Protein 3HHT (pdb70)

CATH classification: 3.90.330.10

InterPro domains:
  IPR004232 Nitrile hydratase alpha/Thiocyanate hydrolase gamma [PF02979] (25-206)
  IPR018141 Nitrile hydratase, alpha subunit [TIGR01323] (26-207)
  IPR023900 Nitrile hydratase alpha subunit /Thiocyanate hydrolase gamma subunit [PIRSF001426] (11-212)
  IPR036648 Nitrile hydratase alpha /Thiocyanate hydrolase gamma superfamily [G3DSA:3.90.330.10] (1-216)
  IPR036648 Nitrile hydratase alpha /Thiocyanate hydrolase gamma superfamily [SSF56209] (13-207)

Solvent-accessible surface area: 18574 Å² total

Sequence (427 aa):
IDPRFPHHHPRPQSFWEARAKALESLLIEKGHLSSDAIERVIKHYEHELGPMMNGAKVVAKAWTDPAFKQRLLEDSETVLRELGYYGLQGEHIRVVENTDTVHNVVVCTLSYPWPLLGLPPSWYKEPAYRARVVKEPRQVLKEFGLDLPDSVEIRVWDSSSEIRFMVLPQRPEGTEGMTEEELAKLVTRDSMIGVAKIEPPMNGIHDVGGMDGFGKVMYVKEEEDIYFTHDWERLALGLVAGCMAQGLGMKAFDEFRIGIELMRPVDYLTSSYYGHWIATVAYNLVDTGVLDEKELDERTEVFSKKPDTKIPRREDPALVKLVEKALNDGLSPLREISASPRFKVGERIKTKNIHPTGHTRFPRYARDKYGVIDEVYGAHVFPDDAAHRKGENPQYLYRVRFEAEELWGYKQQKDSVYIDLWESYMEEPV

Radius of gyration: 21.78 Å; Cα contacts (8 Å, |Δi|>4): 840; chains: 2; bounding box: 57×55×61 Å

Nearest PDB structures (foldseek):
  7qou-assembly1_A-2  TM=1.003E+00  e=3.593E-39  Aeribacillus pallidus
  7qom-assembly1_A  TM=1.003E+00  e=4.348E-39  Aeribacillus pallidus
  7qop-assembly1_A-2  TM=1.003E+00  e=2.000E-38  Aeribacillus pallidus
  2dpp-assembly1_A  TM=1.003E+00  e=3.282E-37  Bacillus sp. RAPc8
  1v29-assembly1_A-2  TM=9.979E-01  e=5.386E-36  Bacillus smithii

Organism: NCBI:txid218609

B-factor: mean 15.74, std 7.89, range [7.06, 55.91]

Structure (mmCIF, N/CA/C/O backbone):
data_3HHT
#
_entry.id   3HHT
#
_cell.length_a   105.832
_cell.length_b   105.832
_cell.length_c   83.723
_cell.angle_alpha   90.00
_cell.angle_beta   90.00
_cell.angle_gamma   90.00
#
_symmetry.space_group_name_H-M   'P 41 21 2'
#
loop_
_entity.id
_entity.type
_entity.pdbx_description
1 polymer 'Nitrile hydratase alpha subunit'
2 polymer 'Nitrile hydratase beta subunit'
3 non-polymer 'COBALT (III) ION'
4 non-polymer 'CHLORIDE ION'
5 water water
#
loop_
_atom_site.group_PDB
_atom_site.id
_atom_site.type_symbol
_atom_site.label_atom_id
_atom_site.label_alt_id
_atom_site.label_comp_id
_atom_site.label_asym_id
_atom_site.label_entity_id
_atom_site.label_seq_id
_atom_site.pdbx_PDB_ins_code
_atom_site.Cartn_x
_atom_site.Cartn_y
_atom_site.Cartn_z
_atom_site.occupancy
_atom_site.B_iso_or_equiv
_atom_site.auth_seq_id
_atom_site.auth_comp_id
_atom_site.auth_asym_id
_atom_site.auth_atom_id
_atom_site.pdbx_PDB_model_num
ATOM 1 N N . ILE A 1 10 ? 135.111 72.429 92.669 1.00 18.54 10 ILE A N 1
ATOM 2 C CA . ILE A 1 10 ? 134.106 73.519 92.718 1.00 17.33 10 ILE A CA 1
ATOM 3 C C . ILE A 1 10 ? 133.259 73.385 91.426 1.00 15.29 10 ILE A C 1
ATOM 4 O O . ILE A 1 10 ? 133.731 73.520 90.291 1.00 18.66 10 ILE A O 1
ATOM 9 N N . ASP A 1 11 ? 131.979 73.161 91.619 1.00 13.59 11 ASP A N 1
ATOM 10 C CA . ASP A 1 11 ? 130.996 73.205 90.546 1.00 12.39 11 ASP A CA 1
ATOM 11 C C . ASP A 1 11 ? 130.841 74.671 90.180 1.00 10.60 11 ASP A C 1
ATOM 12 O O . ASP A 1 11 ? 130.552 75.504 91.059 1.00 11.76 11 ASP A O 1
ATOM 17 N N . PRO A 1 12 ? 131.021 75.042 88.904 1.00 11.47 12 PRO A N 1
ATOM 18 C CA . PRO A 1 12 ? 130.954 76.451 88.553 1.00 11.84 12 PRO A CA 1
ATOM 19 C C . PRO A 1 12 ? 129.597 77.094 88.673 1.00 10.17 12 PRO A C 1
ATOM 20 O O . PRO A 1 12 ? 129.499 78.317 88.546 1.00 11.06 12 PRO A O 1
ATOM 24 N N . ARG A 1 13 ? 128.552 76.310 88.969 1.00 9.41 13 ARG A N 1
ATOM 25 C CA . ARG A 1 13 ? 127.271 76.882 89.331 1.00 9.45 13 ARG A CA 1
ATOM 26 C C . ARG A 1 13 ? 127.293 77.455 90.748 1.00 9.18 13 ARG A C 1
ATOM 27 O O . ARG A 1 13 ? 126.486 78.314 91.071 1.00 9.76 13 ARG A O 1
ATOM 35 N N . PHE A 1 14 ? 128.235 76.992 91.600 1.00 8.83 14 PHE A N 1
ATOM 36 C CA . PHE A 1 14 ? 128.215 77.251 93.020 1.00 8.90 14 PHE A CA 1
ATOM 37 C C . PHE A 1 14 ? 129.499 77.783 93.626 1.00 9.09 14 PHE A C 1
ATOM 38 O O . PHE A 1 14 ? 129.853 77.420 94.719 1.00 10.26 14 PHE A O 1
ATOM 46 N N . PRO A 1 15 ? 130.242 78.661 92.918 1.00 10.34 15 PRO A N 1
ATOM 47 C CA . PRO A 1 15 ? 131.500 79.119 93.493 1.00 11.59 15 PRO A CA 1
ATOM 48 C C . PRO A 1 15 ? 131.287 79.898 94.783 1.00 10.20 15 PRO A C 1
ATOM 49 O O . PRO A 1 15 ? 132.175 79.941 95.651 1.00 10.82 15 PRO A O 1
ATOM 53 N N . HIS A 1 16 ? 130.098 80.503 94.938 1.00 9.54 16 HIS A N 1
ATOM 54 C CA . HIS A 1 16 ? 129.767 81.319 96.093 1.00 10.26 16 HIS A CA 1
ATOM 55 C C . HIS A 1 16 ? 129.511 80.505 97.346 1.00 10.85 16 HIS A C 1
ATOM 56 O O . HIS A 1 16 ? 129.337 81.102 98.400 1.00 12.45 16 HIS A O 1
ATOM 63 N N . HIS A 1 17 ? 129.485 79.185 97.250 1.00 9.52 17 HIS A N 1
ATOM 64 C CA . HIS A 1 17 ? 129.386 78.346 98.441 1.00 10.69 17 HIS A CA 1
ATOM 65 C C . HIS A 1 17 ? 130.733 78.157 99.137 1.00 11.53 17 HIS A C 1
ATOM 66 O O . HIS A 1 17 ? 130.772 77.577 100.199 1.00 15.68 17 HIS A O 1
ATOM 73 N N . HIS A 1 18 ? 131.825 78.524 98.461 1.00 10.41 18 HIS A N 1
ATOM 74 C CA . HIS A 1 18 ? 133.181 78.151 98.846 1.00 10.94 18 HIS A CA 1
ATOM 75 C C . HIS A 1 18 ? 133.936 79.396 99.307 1.00 10.67 18 HIS A C 1
ATOM 76 O O . HIS A 1 18 ? 134.408 80.168 98.467 1.00 12.04 18 HIS A O 1
ATOM 83 N N . PRO A 1 19 ? 134.068 79.610 100.619 1.00 11.13 19 PRO A N 1
ATOM 84 C CA . PRO A 1 19 ? 134.817 80.778 101.093 1.00 11.20 19 PRO A CA 1
ATOM 85 C C . PRO A 1 19 ? 136.285 80.630 100.841 1.00 11.12 19 PRO A C 1
ATOM 86 O O . PRO A 1 19 ? 136.808 79.521 100.792 1.00 12.55 19 PRO A O 1
ATOM 90 N N . ARG A 1 20 ? 136.977 81.759 100.762 1.00 11.61 20 ARG A N 1
ATOM 91 C CA . ARG A 1 20 ? 138.414 81.701 100.831 1.00 13.01 20 ARG A CA 1
ATOM 92 C C . ARG A 1 20 ? 138.820 81.157 102.204 1.00 13.18 20 ARG A C 1
ATOM 93 O O . ARG A 1 20 ? 138.267 81.574 103.220 1.00 14.12 20 ARG A O 1
ATOM 101 N N . PRO A 1 21 ? 139.829 80.294 102.249 1.00 14.60 21 PRO A N 1
ATOM 102 C CA . PRO A 1 21 ? 140.327 79.914 103.530 1.00 16.13 21 PRO A CA 1
ATOM 103 C C . PRO A 1 21 ? 141.095 81.073 104.195 1.00 15.86 21 PRO A C 1
ATOM 104 O O . PRO A 1 21 ? 141.599 81.951 103.534 1.00 14.21 21 PRO A O 1
ATOM 108 N N . GLN A 1 22 ? 141.184 81.079 105.529 1.00 17.47 22 GLN A N 1
ATOM 109 C CA . GLN A 1 22 ? 141.909 82.173 106.192 1.00 17.42 22 GLN A CA 1
ATOM 110 C C . GLN A 1 22 ? 143.409 82.187 105.804 1.00 17.16 22 GLN A C 1
ATOM 111 O O . GLN A 1 22 ? 144.036 83.227 105.729 1.00 17.98 22 GLN A O 1
ATOM 117 N N . SER A 1 23 ? 143.923 81.025 105.434 1.00 16.54 23 SER A N 1
ATOM 118 C CA . SER A 1 23 ? 145.264 80.957 104.816 1.00 17.07 23 SER A CA 1
ATOM 119 C C . SER A 1 23 ? 145.457 81.792 103.555 1.00 15.70 23 SER A C 1
ATOM 120 O O . SER A 1 23 ? 146.567 82.257 103.272 1.00 15.80 23 SER A O 1
ATOM 123 N N . PHE A 1 24 ? 144.397 81.943 102.772 1.00 14.41 24 PHE A N 1
ATOM 124 C CA . PHE A 1 24 ? 144.442 82.844 101.620 1.00 12.57 24 PHE A CA 1
ATOM 125 C C . PHE A 1 24 ? 144.664 84.287 102.068 1.00 11.97 24 PHE A C 1
ATOM 126 O O . PHE A 1 24 ? 145.464 85.000 101.488 1.00 12.30 24 PHE A O 1
ATOM 134 N N . TRP A 1 25 ? 143.913 84.751 103.059 1.00 12.42 25 TRP A N 1
ATOM 135 C CA . TRP A 1 25 ? 144.058 86.117 103.532 1.00 12.02 25 TRP A CA 1
ATOM 136 C C . TRP A 1 25 ? 145.489 86.368 104.074 1.00 12.05 25 TRP A C 1
ATOM 137 O O . TRP A 1 25 ? 146.051 87.426 103.863 1.00 11.97 25 TRP A O 1
ATOM 148 N N . GLU A 1 26 ? 146.008 85.403 104.814 1.00 12.52 26 GLU A N 1
ATOM 149 C CA . GLU A 1 26 ? 147.385 85.464 105.300 1.00 12.51 26 GLU A CA 1
ATOM 150 C C . GLU A 1 26 ? 148.387 85.569 104.156 1.00 12.38 26 GLU A C 1
ATOM 151 O O . GLU A 1 26 ? 149.266 86.457 104.146 1.00 12.88 26 GLU A O 1
ATOM 157 N N . ALA A 1 27 ? 148.249 84.705 103.154 1.00 12.70 27 ALA A N 1
ATOM 158 C CA . ALA A 1 27 ? 149.125 84.756 101.973 1.00 12.94 27 ALA A CA 1
ATOM 159 C C . ALA A 1 27 ? 149.011 86.074 101.210 1.00 12.79 27 ALA A C 1
ATOM 160 O O . ALA A 1 27 ? 149.993 86.607 100.723 1.00 13.59 27 ALA A O 1
ATOM 162 N N . ARG A 1 28 ? 147.767 86.540 101.068 1.00 11.95 28 ARG A N 1
ATOM 163 C CA . ARG A 1 28 ? 147.513 87.776 100.350 1.00 12.02 28 ARG A CA 1
ATOM 164 C C . ARG A 1 28 ? 148.163 88.960 101.087 1.00 11.18 28 ARG A C 1
ATOM 165 O O . ARG A 1 28 ? 148.699 89.868 100.454 1.00 11.83 28 ARG A O 1
ATOM 173 N N . ALA A 1 29 ? 148.084 88.956 102.411 1.00 10.81 29 ALA A N 1
ATOM 174 C CA . ALA A 1 29 ? 148.714 89.999 103.222 1.00 11.06 29 ALA A CA 1
ATOM 175 C C . ALA A 1 29 ? 150.226 90.041 102.970 1.00 11.10 29 ALA A C 1
ATOM 176 O O . ALA A 1 29 ? 150.809 91.107 102.746 1.00 10.86 29 ALA A O 1
ATOM 178 N N . LYS A 1 30 ? 150.853 88.858 102.969 1.00 11.65 30 LYS A N 1
ATOM 179 C CA . LYS A 1 30 ? 152.284 88.784 102.727 1.00 11.72 30 LYS A CA 1
ATOM 180 C C . LYS A 1 30 ? 152.647 89.213 101.303 1.00 12.07 30 LYS A C 1
ATOM 181 O O . LYS A 1 30 ? 153.697 89.855 101.081 1.00 12.53 30 LYS A O 1
ATOM 187 N N . ALA A 1 31 ? 151.796 88.866 100.335 1.00 11.87 31 ALA A N 1
ATOM 188 C CA . ALA A 1 31 ? 152.015 89.267 98.977 1.00 11.67 31 ALA A CA 1
ATOM 189 C C . ALA A 1 31 ? 151.947 90.787 98.813 1.00 11.61 31 ALA A C 1
ATOM 190 O O . ALA A 1 31 ? 152.779 91.392 98.139 1.00 12.10 31 ALA A O 1
ATOM 192 N N . LEU A 1 32 ? 150.931 91.397 99.412 1.00 11.05 32 LEU A N 1
ATOM 193 C CA . LEU A 1 32 ? 150.806 92.848 99.413 1.00 11.26 32 LEU A CA 1
ATOM 194 C C . LEU A 1 32 ? 152.029 93.488 100.041 1.00 10.52 32 LEU A C 1
ATOM 195 O O . LEU A 1 32 ? 152.608 94.432 99.486 1.00 11.79 32 LEU A O 1
ATOM 200 N N . GLU A 1 33 ? 152.430 93.024 101.200 1.00 11.02 33 GLU A N 1
ATOM 201 C CA . GLU A 1 33 ? 153.619 93.542 101.892 1.00 11.04 33 GLU A CA 1
ATOM 202 C C . GLU A 1 33 ? 154.853 93.480 101.005 1.00 11.99 33 GLU A C 1
ATOM 203 O O . GLU A 1 33 ? 155.583 94.452 100.818 1.00 13.22 33 GLU A O 1
ATOM 209 N N . SER A 1 34 ? 155.064 92.310 100.437 1.00 12.52 34 SER A N 1
ATOM 210 C CA . SER A 1 34 ? 156.251 92.100 99.627 1.00 13.53 34 SER A CA 1
ATOM 211 C C . SER A 1 34 ? 156.274 92.980 98.382 1.00 13.72 34 SER A C 1
ATOM 212 O O . SER A 1 34 ? 157.304 93.606 98.069 1.00 14.22 34 SER A O 1
ATOM 215 N N . LEU A 1 35 ? 155.161 93.028 97.656 1.00 12.64 35 LEU A N 1
ATOM 216 C CA . LEU A 1 35 ? 155.078 93.879 96.473 1.00 11.99 35 LEU A CA 1
ATOM 217 C C . LEU A 1 35 ? 155.240 95.356 96.795 1.00 12.41 35 LEU A C 1
ATOM 218 O O . LEU A 1 35 ? 155.927 96.089 96.060 1.00 12.92 35 LEU A O 1
ATOM 223 N N . LEU A 1 36 ? 154.568 95.817 97.841 1.00 11.05 36 LEU A N 1
ATOM 224 C CA . LEU A 1 36 ? 154.635 97.218 98.178 1.00 10.54 36 LEU A CA 1
ATOM 225 C C . LEU A 1 36 ? 156.041 97.653 98.644 1.00 11.15 36 LEU A C 1
ATOM 226 O O . LEU A 1 36 ? 156.494 98.748 98.343 1.00 12.69 36 LEU A O 1
ATOM 231 N N . ILE A 1 37 ? 156.728 96.776 99.361 1.00 11.61 37 ILE A N 1
ATOM 232 C CA . ILE A 1 37 ? 158.101 97.067 99.757 1.00 11.79 37 ILE A CA 1
ATOM 233 C C . ILE A 1 37 ? 159.025 97.065 98.539 1.00 13.12 37 ILE A C 1
ATOM 234 O O . ILE A 1 37 ? 159.846 97.976 98.337 1.00 14.72 37 ILE A O 1
ATOM 239 N N . GLU A 1 38 ? 158.900 96.048 97.695 1.00 13.65 38 GLU A N 1
ATOM 240 C CA . GLU A 1 38 ? 159.718 95.975 96.463 1.00 15.35 38 GLU A CA 1
ATOM 241 C C . GLU A 1 38 ? 159.573 97.174 95.539 1.00 15.55 38 GLU A C 1
ATOM 242 O O . GLU A 1 38 ? 160.539 97.576 94.905 1.00 18.72 38 GLU A O 1
ATOM 248 N N . LYS A 1 39 ? 158.351 97.700 95.458 1.00 14.39 39 LYS A N 1
ATOM 249 C CA . LYS A 1 39 ? 158.056 98.846 94.606 1.00 15.31 39 LYS A CA 1
ATOM 250 C C . LYS A 1 39 ? 158.330 100.183 95.267 1.00 15.57 39 LYS A C 1
ATOM 251 O O . LYS A 1 39 ? 158.137 101.224 94.640 1.00 18.47 39 LYS A O 1
ATOM 257 N N . GLY A 1 40 ? 158.800 100.170 96.511 1.00 14.26 40 GLY A N 1
ATOM 258 C CA . GLY A 1 40 ? 159.186 101.390 97.184 1.00 15.09 40 GLY A CA 1
ATOM 259 C C . GLY A 1 40 ? 158.038 102.134 97.851 1.00 14.01 40 GLY A C 1
ATOM 260 O O . GLY A 1 40 ? 158.229 103.259 98.325 1.00 18.02 40 GLY A O 1
ATOM 261 N N . HIS A 1 41 ? 156.851 101.534 97.916 1.00 12.34 41 HIS A N 1
ATOM 262 C CA . HIS A 1 41 ? 155.698 102.168 98.530 1.00 13.07 41 HIS A CA 1
ATOM 263 C C . HIS A 1 41 ? 155.663 102.055 100.036 1.00 13.58 41 HIS A C 1
ATOM 264 O O . HIS A 1 41 ? 155.183 102.976 100.727 1.00 16.86 41 HIS A O 1
ATOM 271 N N . LEU A 1 42 ? 156.145 100.948 100.583 1.00 12.18 42 LEU A N 1
ATOM 272 C CA . LEU A 1 42 ? 156.203 100.730 102.025 1.00 11.79 42 LEU A CA 1
ATOM 273 C C . LEU A 1 42 ? 157.578 100.356 102.431 1.00 12.39 42 LEU A C 1
ATOM 274 O O . LEU A 1 42 ? 158.422 100.034 101.605 1.00 13.39 42 LEU A O 1
ATOM 279 N N . SER A 1 43 ? 157.795 100.388 103.736 1.00 13.15 43 SER A N 1
ATOM 280 C CA . SER A 1 43 ? 159.055 99.953 104.328 1.00 12.75 43 SER A CA 1
ATOM 281 C C . SER A 1 43 ? 158.722 99.122 105.560 1.00 11.72 43 SER A C 1
ATOM 282 O O . SER A 1 43 ? 157.594 99.209 106.110 1.00 12.61 43 SER A O 1
ATOM 285 N N . SER A 1 44 ? 159.680 98.326 105.981 1.00 12.49 44 SER A N 1
ATOM 286 C CA . SER A 1 44 ? 159.517 97.494 107.150 1.00 11.62 44 SER A CA 1
ATOM 287 C C . SER A 1 44 ? 159.163 98.348 108.388 1.00 11.33 44 SER A C 1
ATOM 288 O O . SER A 1 44 ? 158.270 98.000 109.189 1.00 11.95 44 SER A O 1
ATOM 291 N N . ASP A 1 45 ? 159.899 99.448 108.544 1.00 11.42 45 ASP A N 1
ATOM 292 C CA . ASP A 1 45 ? 159.735 100.251 109.704 1.00 11.88 45 ASP A CA 1
ATOM 293 C C . ASP A 1 45 ? 158.409 101.034 109.709 1.00 11.08 45 ASP A C 1
ATOM 294 O O . ASP A 1 45 ? 157.856 101.359 110.758 1.00 11.62 45 ASP A O 1
ATOM 299 N N . ALA A 1 46 ? 157.894 101.385 108.529 1.00 11.24 46 ALA A N 1
ATOM 300 C CA . ALA A 1 46 ? 156.593 102.081 108.436 1.00 11.55 46 ALA A CA 1
ATOM 301 C C . ALA A 1 46 ? 155.477 101.138 108.925 1.00 10.76 46 ALA A C 1
ATOM 302 O O . ALA A 1 46 ? 154.586 101.556 109.679 1.00 11.38 46 ALA A O 1
ATOM 304 N N . ILE A 1 47 ? 155.517 99.888 108.492 1.00 10.91 47 ILE A N 1
ATOM 305 C CA . ILE A 1 47 ? 154.515 98.898 108.873 1.00 11.30 47 ILE A CA 1
ATOM 306 C C . ILE A 1 47 ? 154.611 98.681 110.381 1.00 10.65 47 ILE A C 1
ATOM 307 O O . ILE A 1 47 ? 153.587 98.708 111.109 1.00 11.40 47 ILE A O 1
ATOM 312 N N . GLU A 1 48 ? 155.811 98.496 110.907 1.00 10.96 48 GLU A N 1
ATOM 313 C CA . GLU A 1 48 ? 155.995 98.257 112.339 1.00 10.80 48 GLU A CA 1
ATOM 314 C C . GLU A 1 48 ? 155.514 99.450 113.182 1.00 11.39 48 GLU A C 1
ATOM 315 O O . GLU A 1 48 ? 154.950 99.264 114.252 1.00 11.58 48 GLU A O 1
ATOM 321 N N . ARG A 1 49 ? 155.739 100.668 112.698 1.00 10.90 49 ARG A N 1
ATOM 322 C CA . ARG A 1 49 ? 155.340 101.872 113.415 1.00 11.80 49 ARG A CA 1
ATOM 323 C C . ARG A 1 49 ? 153.837 101.880 113.648 1.00 10.62 49 ARG A C 1
ATOM 324 O O . ARG A 1 49 ? 153.379 102.290 114.733 1.00 11.07 49 ARG A O 1
ATOM 332 N N . VAL A 1 50 ? 153.059 101.518 112.628 1.00 10.56 50 VAL A N 1
ATOM 333 C CA . VAL A 1 50 ? 151.612 101.475 112.767 1.00 10.58 50 VAL A CA 1
ATOM 334 C C . VAL A 1 50 ? 151.202 100.447 113.830 1.00 10.08 50 VAL A C 1
ATOM 335 O O . VAL A 1 50 ? 150.327 100.722 114.679 1.00 10.68 50 VAL A O 1
ATOM 339 N N . ILE A 1 51 ? 151.771 99.253 113.753 1.00 10.43 51 ILE A N 1
ATOM 340 C CA . ILE A 1 51 ? 151.424 98.166 114.646 1.00 10.66 51 ILE A CA 1
ATOM 341 C C . ILE A 1 51 ? 151.709 98.616 116.089 1.00 10.60 51 ILE A C 1
ATOM 342 O O . ILE A 1 51 ? 150.855 98.473 117.000 1.00 11.90 51 ILE A O 1
ATOM 347 N N . LYS A 1 52 ? 152.885 99.215 116.327 1.00 11.22 52 LYS A N 1
ATOM 348 C CA . LYS A 1 52 ? 153.218 99.677 117.645 1.00 11.00 52 LYS A CA 1
ATOM 349 C C . LYS A 1 52 ? 152.169 100.688 118.166 1.00 11.60 52 LYS A C 1
ATOM 350 O O . LYS A 1 52 ? 151.754 100.675 119.345 1.00 12.14 52 LYS A O 1
ATOM 356 N N . HIS A 1 53 ? 151.792 101.610 117.289 1.00 10.88 53 HIS A N 1
ATOM 357 C CA . HIS A 1 53 ? 150.862 102.649 117.667 1.00 11.76 53 HIS A CA 1
ATOM 358 C C . HIS A 1 53 ? 149.523 102.076 118.180 1.00 11.45 53 HIS A C 1
ATOM 359 O O . HIS A 1 53 ? 149.026 102.453 119.244 1.00 13.07 53 HIS A O 1
ATOM 366 N N . TYR A 1 54 ? 148.910 101.202 117.396 1.00 10.90 54 TYR A N 1
ATOM 367 C CA . TYR A 1 54 ? 147.585 100.711 117.720 1.00 11.68 54 TYR A CA 1
ATOM 368 C C . TYR A 1 54 ? 147.604 99.605 118.758 1.00 13.02 54 TYR A C 1
ATOM 369 O O . TYR A 1 54 ? 146.681 99.537 119.586 1.00 15.33 54 TYR A O 1
ATOM 378 N N . GLU A 1 55 ? 148.629 98.742 118.751 1.00 11.61 55 GLU A N 1
ATOM 379 C CA . GLU A 1 55 ? 148.643 97.661 119.705 1.00 12.77 55 GLU A CA 1
ATOM 380 C C . GLU A 1 55 ? 149.093 98.130 121.076 1.00 11.81 55 GLU A C 1
ATOM 381 O O . GLU A 1 55 ? 148.625 97.604 122.079 1.00 14.39 55 GLU A O 1
ATOM 387 N N . HIS A 1 56 ? 149.981 99.112 121.156 1.00 12.20 56 HIS A N 1
ATOM 388 C CA . HIS A 1 56 ? 150.654 99.481 122.403 1.00 13.23 56 HIS A CA 1
ATOM 389 C C . HIS A 1 56 ? 150.510 100.904 122.845 1.00 14.04 56 HIS A C 1
ATOM 390 O O . HIS A 1 56 ? 150.447 101.150 124.055 1.00 16.98 56 HIS A O 1
ATOM 397 N N . GLU A 1 57 ? 150.551 101.882 121.934 1.00 12.43 57 GLU A N 1
ATOM 398 C CA . GLU A 1 57 ? 150.549 103.287 122.324 1.00 12.99 57 GLU A CA 1
ATOM 399 C C . GLU A 1 57 ? 149.144 103.781 122.689 1.00 13.51 57 GLU A C 1
ATOM 400 O O . GLU A 1 57 ? 149.007 104.549 123.604 1.00 19.71 57 GLU A O 1
ATOM 406 N N . LEU A 1 58 ? 148.137 103.365 121.952 1.00 12.78 58 LEU A N 1
ATOM 407 C CA . LEU A 1 58 ? 146.766 103.706 122.189 1.00 12.57 58 LEU A CA 1
ATOM 408 C C . LEU A 1 58 ? 146.105 102.624 123.053 1.00 12.83 58 LEU A C 1
ATOM 409 O O . LEU A 1 58 ? 146.584 101.485 123.144 1.00 17.49 58 LEU A O 1
ATOM 414 N N . GLY A 1 59 ? 144.973 102.959 123.644 1.00 13.03 59 GLY A N 1
ATOM 415 C CA . GLY A 1 59 ? 144.210 102.003 124.419 1.00 12.43 59 GLY A CA 1
ATOM 416 C C . GLY A 1 59 ? 143.158 102.719 125.260 1.00 12.70 59 GLY A C 1
ATOM 417 O O . GLY A 1 59 ? 143.072 103.963 125.285 1.00 13.48 59 GLY A O 1
ATOM 418 N N . PRO A 1 60 ? 142.328 101.949 125.970 1.00 11.78 60 PRO A N 1
ATOM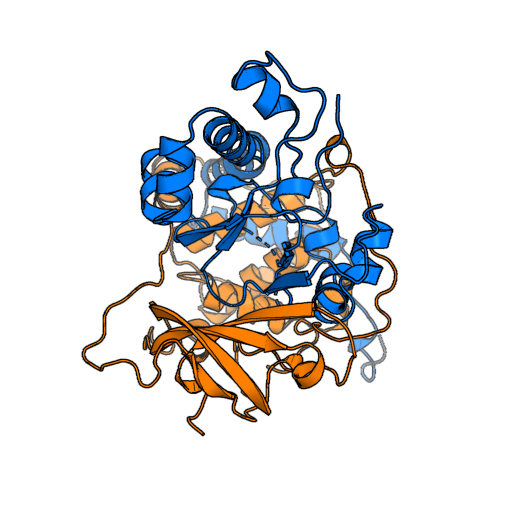 419 C CA . PRO A 1 60 ? 141.219 102.557 126.701 1.00 11.96 60 PRO A CA 1
ATOM 420 C C . PRO A 1 60 ? 141.654 103.318 127.932 1.00 12.42 60 PRO A C 1
ATOM 421 O O . PRO A 1 60 ? 140.843 104.019 128.520 1.00 12.70 60 PRO A O 1
ATOM 425 N N . MET A 1 61 ? 142.915 103.230 128.323 1.00 13.38 61 MET A N 1
ATOM 426 C CA A MET A 1 61 ? 143.347 104.011 129.455 0.50 14.45 61 MET A CA 1
ATOM 427 C CA B MET A 1 61 ? 143.453 104.034 129.415 0.50 14.33 61 MET A CA 1
ATOM 428 C C . MET A 1 61 ? 143.215 105.513 129.213 1.00 13.24 61 MET A C 1
ATOM 429 O O . MET A 1 61 ? 143.058 106.257 130.161 1.00 15.39 61 MET A O 1
ATOM 438 N N . ASN A 1 62 ? 143.205 105.964 127.953 1.00 13.37 62 ASN A N 1
ATOM 439 C CA . ASN A 1 62 ? 143.045 107.371 127.669 1.00 13.45 62 ASN A CA 1
ATOM 440 C C . ASN A 1 62 ? 141.614 107.837 127.981 1.00 12.21 62 ASN A C 1
ATOM 441 O O . ASN A 1 62 ? 141.408 108.807 128.719 1.00 12.68 62 ASN A O 1
ATOM 446 N N . GLY A 1 63 ? 140.622 107.086 127.509 1.00 11.98 63 GLY A N 1
ATOM 447 C CA . GLY A 1 63 ? 139.239 107.346 127.897 1.00 11.72 63 GLY A CA 1
ATOM 448 C C . GLY A 1 63 ? 139.041 107.257 129.398 1.00 11.88 63 GLY A C 1
ATOM 449 O O . GLY A 1 63 ? 138.350 108.062 129.972 1.00 12.03 63 GLY A O 1
ATOM 450 N N . ALA A 1 64 ? 139.686 106.292 130.037 1.00 12.99 64 ALA A N 1
ATOM 451 C CA . ALA A 1 64 ? 139.558 106.158 131.485 1.00 12.73 64 ALA A CA 1
ATOM 452 C C . ALA A 1 64 ? 140.044 107.385 132.225 1.00 12.99 64 ALA A C 1
ATOM 453 O O . ALA A 1 64 ? 139.444 107.777 133.229 1.00 13.07 64 ALA A O 1
ATOM 455 N N . LYS A 1 65 ? 141.140 107.964 131.753 1.00 12.22 65 LYS A N 1
ATOM 456 C CA . LYS A 1 65 ? 141.644 109.218 132.333 1.00 13.55 65 LYS A CA 1
ATOM 457 C C . LYS A 1 65 ? 140.607 110.321 132.210 1.00 13.04 65 LYS A C 1
ATOM 458 O O . LYS A 1 65 ? 140.412 111.129 133.145 1.00 15.20 65 LYS A O 1
ATOM 464 N N . VAL A 1 66 ? 139.958 110.396 131.058 1.00 12.42 66 VAL A N 1
ATOM 465 C CA . VAL A 1 66 ? 138.960 111.436 130.833 1.00 13.44 66 VAL A CA 1
ATOM 466 C C . VAL A 1 66 ? 137.768 111.251 131.758 1.00 12.35 66 VAL A C 1
ATOM 467 O O . VAL A 1 66 ? 137.282 112.219 132.348 1.00 12.70 66 VAL A O 1
ATOM 471 N N . VAL A 1 67 ? 137.328 110.016 131.914 1.00 12.27 67 VAL A N 1
ATOM 472 C CA . VAL A 1 67 ? 136.202 109.723 132.774 1.00 12.44 67 VAL A CA 1
ATOM 473 C C . VAL A 1 67 ? 136.563 110.097 134.231 1.00 13.45 67 VAL A C 1
ATOM 474 O O . VAL A 1 67 ? 135.769 110.751 134.911 1.00 13.68 67 VAL A O 1
ATOM 478 N N . ALA A 1 68 ? 137.731 109.688 134.689 1.00 13.39 68 ALA A N 1
ATOM 479 C CA . ALA A 1 68 ? 138.126 109.952 136.099 1.00 14.44 68 ALA A CA 1
ATOM 480 C C . ALA A 1 68 ? 138.245 111.446 136.337 1.00 14.31 68 ALA A C 1
ATOM 481 O O . ALA A 1 68 ? 137.897 111.942 137.431 1.00 15.26 68 ALA A O 1
ATOM 483 N N . LYS A 1 69 ? 138.737 112.189 135.348 1.00 13.98 69 LYS A N 1
ATOM 484 C CA . LYS A 1 69 ? 138.852 113.650 135.465 1.00 15.47 69 LYS A CA 1
ATOM 485 C C . LYS A 1 69 ? 137.462 114.270 135.535 1.00 14.56 69 LYS A C 1
ATOM 486 O O . LYS A 1 69 ? 137.234 115.188 136.329 1.00 16.61 69 LYS A O 1
ATOM 492 N N . ALA A 1 70 ? 136.526 113.809 134.714 1.00 14.28 70 ALA A N 1
ATOM 493 C CA . ALA A 1 70 ? 135.170 114.296 134.777 1.00 14.41 70 ALA A CA 1
ATOM 494 C C . ALA A 1 70 ? 134.513 114.006 136.115 1.00 14.69 70 ALA A C 1
ATOM 495 O O . ALA A 1 70 ? 133.792 114.841 136.632 1.00 16.50 70 ALA A O 1
ATOM 497 N N . TRP A 1 71 ? 134.754 112.855 136.694 1.00 15.53 71 TRP A N 1
ATOM 498 C CA . TRP A 1 71 ? 134.212 112.526 137.993 1.00 15.15 71 TRP A CA 1
ATOM 499 C C . TRP A 1 71 ? 134.804 113.400 139.117 1.00 17.68 71 TRP A C 1
ATOM 500 O O . TRP A 1 71 ? 134.110 113.700 140.107 1.00 21.00 71 TRP A O 1
ATOM 511 N N . THR A 1 72 ? 136.062 113.802 138.974 1.00 16.95 72 THR A N 1
ATOM 512 C CA . THR A 1 72 ? 136.756 114.480 140.061 1.00 18.91 72 THR A CA 1
ATOM 513 C C . THR A 1 72 ? 136.693 116.001 139.929 1.00 17.92 72 THR A C 1
ATOM 514 O O . THR A 1 72 ? 136.835 116.694 140.923 1.00 22.00 72 THR A O 1
ATOM 518 N N . ASP A 1 73 ? 136.454 116.549 138.740 1.00 17.69 73 ASP A N 1
ATOM 519 C CA . ASP A 1 73 ? 136.555 117.964 138.452 1.00 18.05 73 ASP A CA 1
ATOM 520 C C . ASP A 1 73 ? 135.283 118.408 137.723 1.00 18.21 73 ASP A C 1
ATOM 521 O O . ASP A 1 73 ? 135.164 118.263 136.499 1.00 18.08 73 ASP A O 1
ATOM 526 N N . PRO A 1 74 ? 134.292 118.910 138.480 1.00 18.88 74 PRO A N 1
ATOM 527 C CA . PRO A 1 74 ? 133.017 119.293 137.856 1.00 20.35 74 PRO A CA 1
ATOM 528 C C . PRO A 1 74 ? 133.136 120.331 136.738 1.00 18.36 74 PRO A C 1
ATOM 529 O O . PRO A 1 74 ? 132.356 120.335 135.785 1.00 18.89 74 PRO A O 1
ATOM 533 N N . ALA A 1 75 ? 134.080 121.251 136.874 1.00 19.08 75 ALA A N 1
ATOM 534 C CA . ALA A 1 75 ? 134.300 122.250 135.824 1.00 20.64 75 ALA A CA 1
ATOM 535 C C . ALA A 1 75 ? 134.768 121.573 134.529 1.00 18.58 75 ALA A C 1
ATOM 536 O O . ALA A 1 75 ? 134.307 121.920 133.460 1.00 19.78 75 ALA A O 1
ATOM 538 N N . PHE A 1 76 ? 135.713 120.645 134.662 1.00 18.62 76 PHE A N 1
ATOM 539 C CA . PHE A 1 76 ? 136.128 119.864 133.497 1.00 17.57 76 PHE A CA 1
ATOM 540 C C . PHE A 1 76 ? 134.958 119.086 132.873 1.00 16.97 76 PHE A C 1
ATOM 541 O O . PHE A 1 76 ? 134.756 119.092 131.662 1.00 16.40 76 PHE A O 1
ATOM 549 N N . LYS A 1 77 ? 134.185 118.394 133.702 1.00 15.44 77 LYS A N 1
ATOM 550 C CA . LYS A 1 77 ? 133.033 117.626 133.175 1.00 15.15 77 LYS A CA 1
ATOM 551 C C . LYS A 1 77 ? 132.124 118.520 132.354 1.00 15.77 77 LYS A C 1
ATOM 552 O O . LYS A 1 77 ? 131.660 118.168 131.275 1.00 15.61 77 LYS A O 1
ATOM 558 N N . GLN A 1 78 ? 131.808 119.687 132.904 1.00 17.79 78 GLN A N 1
ATOM 559 C CA . GLN A 1 78 ? 130.866 120.581 132.228 1.00 18.42 78 GLN A CA 1
ATOM 560 C C . GLN A 1 78 ? 131.494 121.014 130.890 1.00 17.90 78 GLN A C 1
ATOM 561 O O . GLN A 1 78 ? 130.801 121.074 129.867 1.00 20.20 78 GLN A O 1
ATOM 567 N N . ARG A 1 79 ? 132.785 121.381 130.878 1.00 17.84 79 ARG A N 1
ATOM 568 C CA . ARG A 1 79 ? 133.401 121.778 129.587 1.00 18.63 79 ARG A CA 1
ATOM 569 C C . ARG A 1 79 ? 133.429 120.638 128.588 1.00 16.46 79 ARG A C 1
ATOM 570 O O . ARG A 1 79 ? 133.177 120.829 127.393 1.00 18.29 79 ARG A O 1
ATOM 578 N N . LEU A 1 80 ? 133.718 119.432 129.072 1.00 16.25 80 LEU A N 1
ATOM 579 C CA . LEU A 1 80 ? 133.760 118.238 128.227 1.00 15.26 80 LEU A CA 1
ATOM 580 C C . LEU A 1 80 ? 132.434 118.008 127.555 1.00 16.18 80 LEU A C 1
ATOM 581 O O . LEU A 1 80 ? 132.389 117.680 126.349 1.00 17.48 80 LEU A O 1
ATOM 586 N N . LEU A 1 81 ? 131.332 118.094 128.316 1.00 15.64 81 LEU A N 1
ATOM 587 C CA . LEU A 1 81 ? 130.020 117.842 127.741 1.00 17.17 81 LEU A CA 1
ATOM 588 C C . LEU A 1 81 ? 129.551 118.959 126.826 1.00 19.64 81 LEU A C 1
ATOM 589 O O . LEU A 1 81 ? 128.803 118.714 125.885 1.00 21.42 81 LEU A O 1
ATOM 594 N N . GLU A 1 82 ? 129.974 120.184 127.098 1.00 18.61 82 GLU A N 1
ATOM 595 C CA . GLU A 1 82 ? 129.613 121.327 126.250 1.00 20.67 82 GLU A CA 1
ATOM 596 C C . GLU A 1 82 ? 130.345 121.333 124.895 1.00 19.11 82 GLU A C 1
ATOM 597 O O . GLU A 1 82 ? 129.775 121.767 123.882 1.00 21.36 82 GLU A O 1
ATOM 603 N N . ASP A 1 83 ? 131.611 120.923 124.895 1.00 16.98 83 ASP A N 1
ATOM 604 C CA . ASP A 1 83 ? 132.441 120.998 123.690 1.00 17.16 83 ASP A CA 1
ATOM 605 C C . ASP A 1 83 ? 133.517 119.938 123.770 1.00 14.90 83 ASP A C 1
ATOM 606 O O . ASP A 1 83 ? 134.676 120.222 123.978 1.00 15.70 83 ASP A O 1
ATOM 611 N N . SER A 1 84 ? 133.121 118.694 123.598 1.00 14.38 84 SER A N 1
ATOM 612 C CA . SER A 1 84 ? 134.058 117.609 123.773 1.00 13.37 84 SER A CA 1
ATOM 613 C C . SER A 1 84 ? 135.206 117.628 122.781 1.00 13.25 84 SER A C 1
ATOM 614 O O . SER A 1 84 ? 136.310 117.234 123.123 1.00 13.90 84 SER A O 1
ATOM 617 N N . GLU A 1 85 ? 134.951 118.069 121.551 1.00 14.08 85 GLU A N 1
ATOM 618 C CA . GLU A 1 85 ? 136.009 118.024 120.548 1.00 14.45 85 GLU A CA 1
ATOM 619 C C . GLU A 1 85 ? 137.149 118.956 120.938 1.00 14.59 85 GLU A C 1
ATOM 620 O O . GLU A 1 85 ? 138.320 118.598 120.801 1.00 17.04 85 GLU A O 1
ATOM 626 N N . THR A 1 86 ? 136.838 120.149 121.394 1.00 15.74 86 THR A N 1
ATOM 627 C CA . THR A 1 86 ? 137.858 121.082 121.800 1.00 16.34 86 THR A CA 1
ATOM 628 C C . THR A 1 86 ? 138.624 120.562 122.995 1.00 15.79 86 THR A C 1
ATOM 629 O O . THR A 1 86 ? 139.884 120.587 123.029 1.00 16.71 86 THR A O 1
ATOM 633 N N . VAL A 1 87 ? 137.883 120.037 123.975 1.00 15.13 87 VAL A N 1
ATOM 634 C CA . VAL A 1 87 ? 138.503 119.562 125.195 1.00 15.36 87 VAL A CA 1
ATOM 635 C C . VAL A 1 87 ? 139.416 118.350 124.962 1.00 14.61 87 VAL A C 1
ATOM 636 O O . VAL A 1 87 ? 140.545 118.303 125.475 1.00 15.60 87 VAL A O 1
ATOM 640 N N . LEU A 1 88 ? 138.941 117.368 124.187 1.00 13.79 88 LEU A N 1
ATOM 641 C CA . LEU A 1 88 ? 139.708 116.181 123.953 1.00 14.14 88 LEU A CA 1
ATOM 642 C C . LEU A 1 88 ? 140.974 116.527 123.149 1.00 15.14 88 LEU A C 1
ATOM 643 O O . LEU A 1 88 ? 142.059 115.967 123.385 1.00 15.67 88 LEU A O 1
ATOM 648 N N . ARG A 1 89 ? 140.858 117.418 122.170 1.00 15.09 89 ARG A N 1
ATOM 649 C CA . ARG A 1 89 ? 142.005 117.825 121.434 1.00 16.66 89 ARG A CA 1
ATOM 650 C C . ARG A 1 89 ? 143.052 118.502 122.308 1.00 17.35 89 ARG A C 1
ATOM 651 O O . ARG A 1 89 ? 144.250 118.244 122.175 1.00 18.91 89 ARG A O 1
ATOM 659 N N . GLU A 1 90 ? 142.592 119.324 123.251 1.00 17.01 90 GLU A N 1
ATOM 660 C CA . GLU A 1 90 ? 143.526 119.961 124.173 1.00 19.06 90 GLU A CA 1
ATOM 661 C C . GLU A 1 90 ? 144.306 118.959 125.004 1.00 17.67 90 GLU A C 1
ATOM 662 O O . GLU A 1 90 ? 145.471 119.213 125.366 1.00 21.23 90 GLU A O 1
ATOM 668 N N . LEU A 1 91 ? 143.675 117.842 125.348 1.00 16.93 91 LEU A N 1
ATOM 669 C CA . LEU A 1 91 ? 144.312 116.765 126.095 1.00 17.72 91 LEU A CA 1
ATOM 670 C C . LEU A 1 91 ? 145.247 115.908 125.264 1.00 17.53 91 LEU A C 1
ATOM 671 O O . LEU A 1 91 ? 145.972 115.099 125.811 1.00 19.44 91 LEU A O 1
ATOM 676 N N . GLY A 1 92 ? 145.224 116.082 123.940 1.00 17.06 92 GLY A N 1
ATOM 677 C CA . GLY A 1 92 ? 146.008 115.284 123.005 1.00 16.53 92 GLY A CA 1
ATOM 678 C C . GLY A 1 92 ? 145.345 114.014 122.507 1.00 15.32 92 GLY A C 1
ATOM 679 O O . GLY A 1 92 ? 145.970 113.218 121.798 1.00 17.00 92 GLY A O 1
ATOM 680 N N . TYR A 1 93 ? 144.048 113.807 122.808 1.00 14.21 93 TYR A N 1
ATOM 681 C CA . TYR A 1 93 ? 143.369 112.591 122.403 1.00 13.78 93 TYR A CA 1
ATOM 682 C C . TYR A 1 93 ? 142.662 112.836 121.084 1.00 13.15 93 TYR A C 1
ATOM 683 O O . TYR A 1 93 ? 141.455 113.110 121.056 1.00 16.69 93 TYR A O 1
ATOM 692 N N . TYR A 1 94 ? 143.466 112.834 120.018 1.00 12.75 94 TYR A N 1
ATOM 693 C CA . TYR A 1 94 ? 143.089 113.319 118.685 1.00 12.83 94 TYR A CA 1
ATOM 694 C C . TYR A 1 94 ? 143.969 112.557 117.720 1.00 12.29 94 TYR A C 1
ATOM 695 O O . TYR A 1 94 ? 145.134 112.305 117.999 1.00 13.28 94 TYR A O 1
ATOM 704 N N . GLY A 1 95 ? 143.410 112.264 116.546 1.00 11.62 95 GLY A N 1
ATOM 705 C CA . GLY A 1 95 ? 144.164 111.666 115.465 1.00 11.99 95 GLY A CA 1
ATOM 706 C C . GLY A 1 95 ? 143.258 110.932 114.528 1.00 10.33 95 GLY A C 1
ATOM 707 O O . GLY A 1 95 ? 142.059 111.186 114.495 1.00 10.42 95 GLY A O 1
ATOM 708 N N . LEU A 1 96 ? 143.842 110.003 113.786 1.00 11.10 96 LEU A N 1
ATOM 709 C CA . LEU A 1 96 ? 143.095 109.253 112.803 1.00 11.05 96 LEU A CA 1
ATOM 710 C C . LEU A 1 96 ? 141.940 108.495 113.475 1.00 10.22 96 LEU A C 1
ATOM 711 O O . LEU A 1 96 ? 142.141 107.780 114.439 1.00 10.36 96 LEU A O 1
ATOM 716 N N . GLN A 1 97 ? 140.728 108.640 112.953 1.00 10.05 97 GLN A N 1
ATOM 717 C CA . GLN A 1 97 ? 139.515 108.057 113.511 1.00 10.56 97 GLN A CA 1
ATOM 718 C C . GLN A 1 97 ? 139.168 108.582 114.891 1.00 10.29 97 GLN A C 1
ATOM 719 O O . GLN A 1 97 ? 138.367 107.984 115.619 1.00 11.53 97 GLN A O 1
ATOM 725 N N . GLY A 1 98 ? 139.697 109.768 115.226 1.00 10.48 98 GLY A N 1
ATOM 726 C CA . GLY A 1 98 ? 139.351 110.469 116.417 1.00 10.81 98 GLY A CA 1
ATOM 727 C C . GLY A 1 98 ? 139.438 111.959 116.231 1.00 10.13 98 GLY A C 1
ATOM 728 O O . GLY A 1 98 ? 139.833 112.687 117.132 1.00 12.56 98 GLY A O 1
ATOM 729 N N . GLU A 1 99 ? 139.056 112.432 115.041 1.00 10.30 99 GLU A N 1
ATOM 730 C CA . GLU A 1 99 ? 139.084 113.862 114.710 1.00 10.70 99 GLU A CA 1
ATOM 731 C C . GLU A 1 99 ? 137.899 114.601 115.309 1.00 11.32 99 GLU A C 1
ATOM 732 O O . GLU A 1 99 ? 137.985 115.796 115.549 1.00 14.69 99 GLU A O 1
ATOM 738 N N . HIS A 1 100 ? 136.797 113.914 115.501 1.00 10.06 100 HIS A N 1
ATOM 739 C CA . HIS A 1 100 ? 135.546 114.480 115.968 1.00 11.05 100 HIS A CA 1
ATOM 740 C C . HIS A 1 100 ? 134.865 113.524 116.922 1.00 10.98 100 HIS A C 1
ATOM 741 O O . HIS A 1 100 ? 134.112 112.685 116.512 1.00 12.22 100 HIS A O 1
ATOM 748 N N . ILE A 1 101 ? 135.235 113.634 118.210 1.00 10.84 101 ILE A N 1
ATOM 749 C CA . ILE A 1 101 ? 134.760 112.706 119.245 1.00 10.7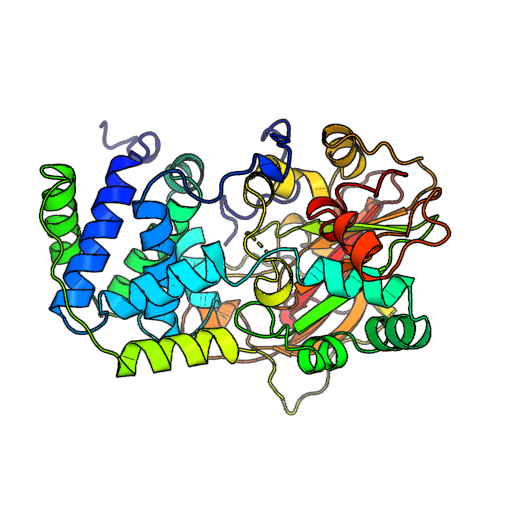0 101 ILE A CA 1
ATOM 750 C C . ILE A 1 101 ? 133.782 113.446 120.155 1.00 11.08 101 ILE A C 1
ATOM 751 O O . ILE A 1 101 ? 134.121 114.476 120.731 1.00 11.96 101 ILE A O 1
ATOM 756 N N . ARG A 1 102 ? 132.599 112.845 120.328 1.00 10.65 102 ARG A N 1
ATOM 757 C CA . ARG A 1 102 ? 131.533 113.331 121.195 1.00 11.02 102 ARG A CA 1
ATOM 758 C C . ARG A 1 102 ? 131.370 112.438 122.402 1.00 11.39 102 ARG A C 1
ATOM 759 O O . ARG A 1 102 ? 131.515 111.249 122.310 1.00 16.39 102 ARG A O 1
ATOM 767 N N . VAL A 1 103 ? 131.088 113.008 123.530 1.00 11.73 103 VAL A N 1
ATOM 768 C CA . VAL A 1 103 ? 130.893 112.299 124.771 1.00 10.87 103 VAL A CA 1
ATOM 769 C C . VAL A 1 103 ? 129.412 112.370 125.106 1.00 11.32 103 VAL A C 1
ATOM 770 O O . VAL A 1 103 ? 128.815 113.469 125.124 1.00 13.46 103 VAL A O 1
ATOM 774 N N . VAL A 1 104 ? 128.836 111.214 125.438 1.00 10.48 104 VAL A N 1
ATOM 775 C CA . VAL A 1 104 ? 127.427 111.117 125.791 1.00 11.59 104 VAL A CA 1
ATOM 776 C C . VAL A 1 104 ? 127.313 110.564 127.217 1.00 10.60 104 VAL A C 1
ATOM 777 O O . VAL A 1 104 ? 127.929 109.559 127.579 1.00 11.67 104 VAL A O 1
ATOM 781 N N . GLU A 1 105 ? 126.572 111.303 128.042 1.00 11.35 105 GLU A N 1
ATOM 782 C CA . GLU A 1 105 ? 126.574 111.094 129.459 1.00 11.15 105 GLU A CA 1
ATOM 783 C C . GLU A 1 105 ? 125.466 110.121 129.879 1.00 10.21 105 GLU A C 1
ATOM 784 O O . GLU A 1 105 ? 124.271 110.362 129.667 1.00 10.56 105 GLU A O 1
ATOM 790 N N . ASN A 1 106 ? 125.834 109.038 130.561 1.00 10.08 106 ASN A N 1
ATOM 791 C CA . ASN A 1 106 ? 124.823 108.230 131.223 1.00 9.40 106 ASN A CA 1
ATOM 792 C C . ASN A 1 106 ? 124.292 108.960 132.443 1.00 10.01 106 ASN A C 1
ATOM 793 O O . ASN A 1 106 ? 125.027 109.562 133.227 1.00 10.56 106 ASN A O 1
ATOM 798 N N . THR A 1 107 ? 122.988 108.824 132.628 1.00 10.65 107 THR A N 1
ATOM 799 C CA . THR A 1 107 ? 122.292 109.376 133.774 1.00 10.68 107 THR A CA 1
ATOM 800 C C . THR A 1 107 ? 121.386 108.308 134.364 1.00 10.58 107 THR A C 1
ATOM 801 O O . THR A 1 107 ? 121.297 107.214 133.854 1.00 11.79 107 THR A O 1
ATOM 805 N N . ASP A 1 108 ? 120.661 108.620 135.425 1.00 10.91 108 ASP A N 1
ATOM 806 C CA . ASP A 1 108 ? 119.914 107.574 136.098 1.00 10.84 108 ASP A CA 1
ATOM 807 C C . ASP A 1 108 ? 118.849 106.993 135.205 1.00 11.43 108 ASP A C 1
ATOM 808 O O . ASP A 1 108 ? 118.526 105.820 135.340 1.00 13.25 108 ASP A O 1
ATOM 813 N N . THR A 1 109 ? 118.263 107.791 134.314 1.00 10.69 109 THR A N 1
ATOM 814 C CA . THR A 1 109 ? 117.163 107.344 133.471 1.00 10.56 109 THR A CA 1
ATOM 815 C C . THR A 1 109 ? 117.514 107.286 131.977 1.00 10.96 109 THR A C 1
ATOM 816 O O . THR A 1 109 ? 116.603 107.025 131.163 1.00 11.93 109 THR A O 1
ATOM 820 N N . VAL A 1 110 ? 118.763 107.538 131.615 1.00 10.55 110 VAL A N 1
ATOM 821 C CA . VAL A 1 110 ? 119.234 107.489 130.232 1.00 10.48 110 VAL A CA 1
ATOM 822 C C . VAL A 1 110 ? 120.486 106.662 130.173 1.00 9.22 110 VAL A C 1
ATOM 823 O O . VAL A 1 110 ? 121.474 106.988 130.841 1.00 10.45 110 VAL A O 1
ATOM 827 N N . HIS A 1 111 ? 120.462 105.589 129.390 1.00 9.40 111 HIS A N 1
ATOM 828 C CA . HIS A 1 111 ? 121.617 104.747 129.162 1.00 9.45 111 HIS A CA 1
ATOM 829 C C . HIS A 1 111 ? 122.014 104.792 127.684 1.00 8.77 111 HIS A C 1
ATOM 830 O O . HIS A 1 111 ? 121.148 104.552 126.823 1.00 9.90 111 HIS A O 1
ATOM 837 N N . ASN A 1 112 ? 123.282 105.078 127.415 1.00 8.93 112 ASN A N 1
ATOM 838 C CA . ASN A 1 112 ? 123.809 105.207 126.063 1.00 9.22 112 ASN A CA 1
ATOM 839 C C . ASN A 1 112 ? 124.614 103.969 125.681 1.00 8.72 112 ASN A C 1
ATOM 840 O O . ASN A 1 112 ? 125.386 103.456 126.489 1.00 9.29 112 ASN A O 1
ATOM 845 N N . VAL A 1 113 ? 124.465 103.531 124.426 1.00 8.13 113 VAL A N 1
ATOM 846 C CA . VAL A 1 113 ? 125.205 102.412 123.872 1.00 8.56 113 VAL A CA 1
ATOM 847 C C . VAL A 1 113 ? 125.639 102.790 122.462 1.00 7.62 113 VAL A C 1
ATOM 848 O O . VAL A 1 113 ? 124.837 103.305 121.720 1.00 8.90 113 VAL A O 1
ATOM 852 N N . VAL A 1 114 ? 126.881 102.491 122.107 1.00 7.95 114 VAL A N 1
ATOM 853 C CA . VAL A 1 114 ? 127.470 102.870 120.819 1.00 7.59 114 VAL A CA 1
ATOM 854 C C . VAL A 1 114 ? 127.721 101.646 119.948 1.00 7.34 114 VAL A C 1
ATOM 855 O O . VAL A 1 114 ? 128.112 100.599 120.457 1.00 7.99 114 VAL A O 1
ATOM 859 N N . VAL A 1 115 ? 127.522 101.814 118.647 1.00 7.34 115 VAL A N 1
ATOM 860 C CA . VAL A 1 115 ? 127.741 100.770 117.680 1.00 7.87 115 VAL A CA 1
ATOM 861 C C . VAL A 1 115 ? 128.185 101.408 116.364 1.00 7.40 115 VAL A C 1
ATOM 862 O O . VAL A 1 115 ? 127.956 102.577 116.128 1.00 7.79 115 VAL A O 1
ATOM 866 N N . CYS A 1 116 ? 128.740 100.547 115.484 1.00 7.50 116 CYS A N 1
ATOM 867 C CA . CYS A 1 116 ? 128.891 100.844 114.072 1.00 7.75 116 CYS A CA 1
ATOM 868 C C . CYS A 1 116 ? 128.183 99.727 113.332 1.00 7.40 116 CYS A C 1
ATOM 869 O O . CYS A 1 116 ? 128.754 98.662 113.080 1.00 8.05 116 CYS A O 1
ATOM 872 N N . THR A 1 117 ? 126.900 99.906 112.994 1.00 7.20 117 THR A N 1
ATOM 873 C CA . THR A 1 117 ? 126.200 98.802 112.363 1.00 7.38 117 THR A CA 1
ATOM 874 C C . THR A 1 117 ? 126.791 98.425 111.029 1.00 7.29 117 THR A C 1
ATOM 875 O O . THR A 1 117 ? 126.760 97.243 110.642 1.00 8.47 117 THR A O 1
ATOM 879 N N . LEU A 1 118 ? 127.309 99.394 110.301 1.00 7.46 118 LEU A N 1
ATOM 880 C CA . LEU A 1 118 ? 127.805 99.168 108.943 1.00 7.65 118 LEU A CA 1
ATOM 881 C C . LEU A 1 118 ? 129.218 98.589 108.906 1.00 8.04 118 LEU A C 1
ATOM 882 O O . LEU A 1 118 ? 129.634 98.078 107.846 1.00 8.34 118 LEU A O 1
ATOM 895 N N . SER A 1 120 ? 132.644 99.042 111.928 1.00 8.72 120 SER A N 1
ATOM 896 C CA . SER A 1 120 ? 133.407 98.800 113.158 1.00 9.01 120 SER A CA 1
ATOM 897 C C . SER A 1 120 ? 133.900 100.097 113.804 1.00 9.21 120 SER A C 1
ATOM 898 O O . SER A 1 120 ? 134.706 100.062 114.751 1.00 9.25 120 SER A O 1
ATOM 909 N N . TYR A 1 122 ? 135.062 103.291 115.573 1.00 8.85 122 TYR A N 1
ATOM 910 C CA . TYR A 1 122 ? 135.412 103.344 116.991 1.00 8.99 122 TYR A CA 1
ATOM 911 C C . TYR A 1 122 ? 136.526 104.365 117.153 1.00 8.60 122 TYR A C 1
ATOM 912 O O . TYR A 1 122 ? 137.394 104.458 116.294 1.00 9.68 122 TYR A O 1
ATOM 921 N N . PRO A 1 123 ? 136.523 105.161 118.223 1.00 8.69 123 PRO A N 1
ATOM 922 C CA . PRO A 1 123 ? 137.480 106.308 118.315 1.00 9.05 123 PRO A CA 1
ATOM 923 C C . PRO A 1 123 ? 138.851 105.872 118.804 1.00 9.33 123 PRO A C 1
ATOM 924 O O . PRO A 1 123 ? 139.220 106.003 120.001 1.00 9.92 123 PRO A O 1
ATOM 928 N N . TRP A 1 124 ? 139.689 105.373 117.884 1.00 9.17 124 TRP A N 1
ATOM 929 C CA . TRP A 1 124 ? 140.994 104.819 118.247 1.00 9.63 124 TRP A CA 1
ATOM 930 C C . TRP A 1 124 ? 141.862 105.736 119.121 1.00 9.55 124 TRP A C 1
ATOM 931 O O . TRP A 1 124 ? 142.461 105.275 120.097 1.00 10.13 124 TRP A O 1
ATOM 942 N N . PRO A 1 125 ? 141.921 107.052 118.841 1.00 9.57 125 PRO A N 1
ATOM 943 C CA . PRO A 1 125 ? 142.822 107.888 119.669 1.00 10.29 125 PRO A CA 1
ATOM 944 C C . PRO A 1 125 ? 142.445 107.959 121.130 1.00 10.76 125 PRO A C 1
ATOM 945 O O . PRO A 1 125 ? 143.282 108.285 121.957 1.00 13.13 125 PRO A O 1
ATOM 949 N N . LEU A 1 126 ? 141.187 107.712 121.453 1.00 10.32 126 LEU A N 1
ATOM 950 C CA . LEU A 1 126 ? 140.664 107.763 122.775 1.00 10.03 126 LEU A CA 1
ATOM 951 C C . LEU A 1 126 ? 140.556 106.399 123.451 1.00 10.49 126 LEU A C 1
ATOM 952 O O . LEU A 1 126 ? 140.841 106.259 124.654 1.00 11.60 126 LEU A O 1
ATOM 957 N N . LEU A 1 127 ? 140.135 105.378 122.697 1.00 10.34 127 LEU A N 1
ATOM 958 C CA . LEU A 1 127 ? 139.832 104.083 123.264 1.00 10.48 127 LEU A CA 1
ATOM 959 C C . LEU A 1 127 ? 140.708 102.943 122.744 1.00 10.85 127 LEU A C 1
ATOM 960 O O . LEU A 1 127 ? 140.619 101.830 123.270 1.00 12.12 127 LEU A O 1
ATOM 965 N N . GLY A 1 128 ? 141.566 103.182 121.769 1.00 10.68 128 GLY A N 1
ATOM 966 C CA . GLY A 1 128 ? 142.285 102.102 121.161 1.00 11.17 128 GLY A CA 1
ATOM 967 C C . GLY A 1 128 ? 141.416 101.313 120.201 1.00 9.74 128 GLY A C 1
ATOM 968 O O . GLY A 1 128 ? 140.423 101.795 119.660 1.00 10.48 128 GLY A O 1
ATOM 969 N N . LEU A 1 129 ? 141.818 100.077 119.925 1.00 10.69 129 LEU A N 1
ATOM 970 C CA . LEU A 1 129 ? 141.098 99.216 119.005 1.00 10.46 129 LEU A CA 1
ATOM 971 C C . LEU A 1 129 ? 139.833 98.664 119.648 1.00 10.57 129 LEU A C 1
ATOM 972 O O . LEU A 1 129 ? 139.795 98.393 120.846 1.00 11.09 129 LEU A O 1
ATOM 977 N N . PRO A 1 130 ? 138.767 98.443 118.878 1.00 9.70 130 PRO A N 1
ATOM 978 C CA . PRO A 1 130 ? 137.519 97.977 119.438 1.00 9.65 130 PRO A CA 1
ATOM 979 C C . PRO A 1 130 ? 137.585 96.545 119.969 1.00 9.12 130 PRO A C 1
ATOM 980 O O . PRO A 1 130 ? 138.395 95.741 119.542 1.00 10.31 130 PRO A O 1
ATOM 984 N N . PRO A 1 131 ? 136.598 96.179 120.786 1.00 9.25 131 PRO A N 1
ATOM 985 C CA . PRO A 1 131 ? 136.425 94.793 121.195 1.00 8.58 131 PRO A CA 1
ATOM 986 C C . PRO A 1 131 ? 136.199 93.851 120.035 1.00 8.46 131 PRO A C 1
ATOM 987 O O . PRO A 1 131 ? 135.606 94.253 119.008 1.00 8.99 131 PRO A O 1
ATOM 991 N N . SER A 1 132 ? 136.545 92.597 120.216 1.00 8.39 132 SER A N 1
ATOM 992 C CA . SER A 1 132 ? 136.232 91.581 119.234 1.00 8.66 132 SER A CA 1
ATOM 993 C C . SER A 1 132 ? 134.778 91.603 118.820 1.00 8.50 132 SER A C 1
ATOM 994 O O . SER A 1 132 ? 134.429 91.609 117.620 1.00 9.19 132 SER A O 1
ATOM 997 N N . TRP A 1 133 ? 133.876 91.570 119.800 1.00 8.20 133 TRP A N 1
ATOM 998 C CA . TRP A 1 133 ? 132.460 91.392 119.546 1.00 8.62 133 TRP A CA 1
ATOM 999 C C . TRP A 1 133 ? 131.847 92.620 118.875 1.00 8.35 133 TRP A C 1
ATOM 1000 O O . TRP A 1 133 ? 130.788 92.515 118.219 1.00 9.20 133 TRP A O 1
ATOM 1011 N N . TYR A 1 134 ? 132.455 93.789 119.055 1.00 8.34 134 TYR A N 1
ATOM 1012 C CA . TYR A 1 134 ? 131.903 95.033 118.547 1.00 8.31 134 TYR A CA 1
ATOM 1013 C C . TYR A 1 134 ? 131.865 95.034 117.024 1.00 7.88 134 TYR A C 1
ATOM 1014 O O . TYR A 1 134 ? 131.027 95.688 116.411 1.00 9.03 134 TYR A O 1
ATOM 1023 N N . LYS A 1 135 ? 132.797 94.298 116.410 1.00 8.47 135 LYS A N 1
ATOM 1024 C CA . LYS A 1 135 ? 132.985 94.266 114.968 1.00 8.42 135 LYS A CA 1
ATOM 1025 C C . LYS A 1 135 ? 132.179 93.172 114.293 1.00 8.58 135 LYS A C 1
ATOM 1026 O O . LYS A 1 135 ? 132.161 93.088 113.060 1.00 9.68 135 LYS A O 1
ATOM 1032 N N . GLU A 1 136 ? 131.586 92.282 115.080 1.00 8.22 136 GLU A N 1
ATOM 1033 C CA . GLU A 1 136 ? 130.948 91.077 114.548 1.00 8.53 136 GLU A CA 1
ATOM 1034 C C . GLU A 1 136 ? 129.427 91.289 114.383 1.00 8.44 136 GLU A C 1
ATOM 1035 O O . GLU A 1 136 ? 128.840 92.202 114.963 1.00 8.70 136 GLU A O 1
ATOM 1041 N N . PRO A 1 137 ? 128.808 90.469 113.528 1.00 8.48 137 PRO A N 1
ATOM 1042 C CA . PRO A 1 137 ? 127.420 90.748 113.158 1.00 8.34 137 PRO A CA 1
ATOM 1043 C C . PRO A 1 137 ? 126.400 90.696 114.289 1.00 8.22 137 PRO A C 1
ATOM 1044 O O . PRO A 1 137 ? 125.427 91.443 114.215 1.00 9.03 137 PRO A O 1
ATOM 1048 N N . ALA A 1 138 ? 126.554 89.805 115.266 1.00 7.91 138 ALA A N 1
ATOM 1049 C CA . ALA A 1 138 ? 125.516 89.655 116.283 1.00 8.89 138 ALA A CA 1
ATOM 1050 C C . ALA A 1 138 ? 125.255 91.016 116.989 1.00 8.38 138 ALA A C 1
ATOM 1051 O O . ALA A 1 138 ? 124.103 91.466 117.101 1.00 9.07 138 ALA A O 1
ATOM 1053 N N . TYR A 1 139 ? 126.316 91.630 117.527 1.00 7.59 139 TYR A N 1
ATOM 1054 C CA . TYR A 1 139 ? 126.153 92.878 118.235 1.00 8.09 139 TYR A CA 1
ATOM 1055 C C . TYR A 1 139 ? 125.599 93.968 117.315 1.00 7.40 139 TYR A C 1
ATOM 1056 O O . TYR A 1 139 ? 124.671 94.696 117.657 1.00 8.16 139 TYR A O 1
ATOM 1065 N N . ARG A 1 140 ? 126.226 94.091 116.154 1.00 7.66 140 ARG A N 1
ATOM 1066 C CA . ARG A 1 140 ? 125.883 95.151 115.197 1.00 7.06 140 ARG A CA 1
ATOM 1067 C C . ARG A 1 140 ? 124.435 95.059 114.707 1.00 7.94 140 ARG A C 1
ATOM 1068 O O . ARG A 1 140 ? 123.737 96.067 114.598 1.00 8.95 140 ARG A O 1
ATOM 1076 N N . ALA A 1 141 ? 123.975 93.827 114.437 1.00 7.56 141 ALA A N 1
ATOM 1077 C CA . ALA A 1 141 ? 122.625 93.655 113.944 1.00 7.52 141 ALA A CA 1
ATOM 1078 C C . ALA A 1 141 ? 121.581 93.944 115.015 1.00 7.87 141 ALA A C 1
ATOM 1079 O O . ALA A 1 141 ? 120.538 94.514 114.758 1.00 8.47 141 ALA A O 1
ATOM 1081 N N . ARG A 1 142 ? 121.858 93.432 116.227 1.00 7.90 142 ARG A N 1
ATOM 1082 C CA . ARG A 1 142 ? 120.821 93.344 117.259 1.00 7.86 142 ARG A CA 1
ATOM 1083 C C . ARG A 1 142 ? 120.745 94.590 118.126 1.00 8.26 142 ARG A C 1
ATOM 1084 O O . ARG A 1 142 ? 119.665 94.878 118.643 1.00 8.56 142 ARG A O 1
ATOM 1092 N N . VAL A 1 143 ? 121.840 95.294 118.381 1.00 7.79 143 VAL A N 1
ATOM 1093 C CA . VAL A 1 143 ? 121.800 96.327 119.415 1.00 8.12 143 VAL A CA 1
ATOM 1094 C C . VAL A 1 143 ? 120.895 97.477 119.032 1.00 8.03 143 VAL A C 1
ATOM 1095 O O . VAL A 1 143 ? 120.343 98.139 119.927 1.00 8.57 143 VAL A O 1
ATOM 1099 N N . VAL A 1 144 ? 120.690 97.752 117.732 1.00 7.74 144 VAL A N 1
ATOM 1100 C CA . VAL A 1 144 ? 119.823 98.834 117.335 1.00 7.97 144 VAL A CA 1
ATOM 1101 C C . VAL A 1 144 ? 118.330 98.507 117.487 1.00 8.27 144 VAL A C 1
ATOM 1102 O O . VAL A 1 144 ? 117.509 99.403 117.527 1.00 10.07 144 VAL A O 1
ATOM 1106 N N . LYS A 1 145 ? 117.997 97.222 117.559 1.00 8.46 145 LYS A N 1
ATOM 1107 C CA . LYS A 1 145 ? 116.610 96.777 117.538 1.00 8.36 145 LYS A CA 1
ATOM 1108 C C . LYS A 1 145 ? 116.156 96.219 118.896 1.00 9.10 145 LYS A C 1
ATOM 1109 O O . LYS A 1 145 ? 115.016 96.444 119.319 1.00 10.13 145 LYS A O 1
ATOM 1115 N N . GLU A 1 146 ? 117.018 95.458 119.558 1.00 9.17 146 GLU A N 1
ATOM 1116 C CA . GLU A 1 146 ? 116.729 94.877 120.855 1.00 9.69 146 GLU A CA 1
ATOM 1117 C C . GLU A 1 146 ? 117.892 95.156 121.832 1.00 9.66 146 GLU A C 1
ATOM 1118 O O . GLU A 1 146 ? 118.463 94.236 122.420 1.00 10.12 146 GLU A O 1
ATOM 1124 N N . PRO A 1 147 ? 118.210 96.430 122.066 1.00 9.32 147 PRO A N 1
ATOM 1125 C CA . PRO A 1 147 ? 119.320 96.714 122.974 1.00 9.47 147 PRO A CA 1
ATOM 1126 C C . PRO A 1 147 ? 119.169 96.084 124.349 1.00 9.99 147 PRO A C 1
ATOM 1127 O O . PRO A 1 147 ? 120.181 95.704 124.945 1.00 10.86 147 PRO A O 1
ATOM 1131 N N . ARG A 1 148 ? 117.952 95.978 124.876 1.00 10.74 148 ARG A N 1
ATOM 1132 C CA . ARG A 1 148 ? 117.825 95.362 126.234 1.00 11.38 148 ARG A CA 1
ATOM 1133 C C . ARG A 1 148 ? 118.234 93.916 126.211 1.00 13.07 148 ARG A C 1
ATOM 1134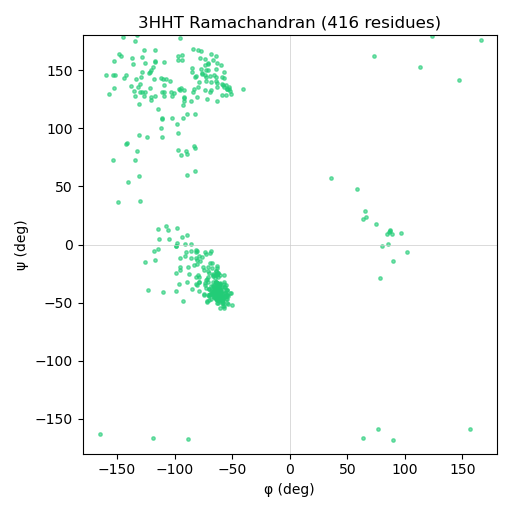 O O . ARG A 1 148 ? 118.816 93.426 127.210 1.00 14.27 148 ARG A O 1
ATOM 1142 N N . GLN A 1 149 ? 117.909 93.186 125.156 1.00 12.42 149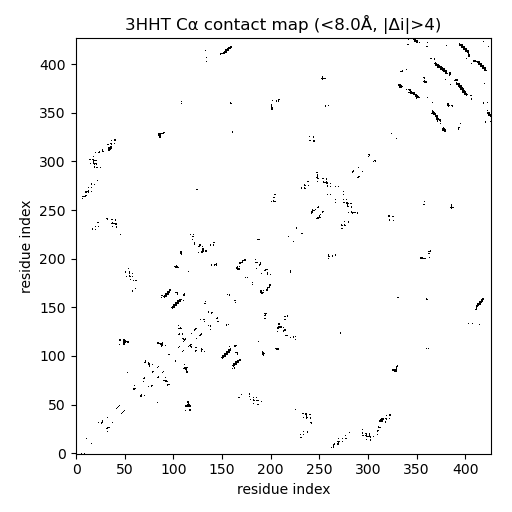 GLN A N 1
ATOM 1143 C CA . GLN A 1 149 ? 118.308 91.783 125.073 1.00 13.95 149 GLN A CA 1
ATOM 1144 C C . GLN A 1 149 ? 119.799 91.664 124.930 1.00 13.22 149 GLN A C 1
ATOM 1145 O O . GLN A 1 149 ? 120.408 90.763 125.530 1.00 14.71 149 GLN A O 1
ATOM 1151 N N . VAL A 1 150 ? 120.410 92.520 124.157 1.00 11.30 150 VAL A N 1
ATOM 1152 C CA . VAL A 1 150 ? 121.830 92.528 124.015 1.00 11.68 150 VAL A CA 1
ATOM 1153 C C . VAL A 1 150 ? 122.520 92.836 125.336 1.00 10.64 150 VAL A C 1
ATOM 1154 O O . VAL A 1 150 ? 123.452 92.126 125.730 1.00 11.85 150 VAL A O 1
ATOM 1158 N N . LEU A 1 151 ? 122.091 93.905 126.010 1.00 10.59 151 LEU A N 1
ATOM 1159 C CA . LEU A 1 151 ? 122.733 94.289 127.247 1.00 10.52 151 LEU A CA 1
ATOM 1160 C C . LEU A 1 151 ? 122.624 93.179 128.303 1.00 11.75 151 LEU A C 1
ATOM 1161 O O . LEU A 1 151 ? 123.571 92.979 129.086 1.00 12.64 151 LEU A O 1
ATOM 1166 N N . LYS A 1 152 ? 121.539 92.432 128.319 1.00 12.30 152 LYS A N 1
ATOM 1167 C CA . LYS A 1 152 ? 121.460 91.316 129.234 1.00 13.48 152 LYS A CA 1
ATOM 1168 C C . LYS A 1 152 ? 122.536 90.275 129.016 1.00 14.53 152 LYS A C 1
ATOM 1169 O O . LYS A 1 152 ? 122.968 89.643 129.981 1.00 15.00 152 LYS A O 1
ATOM 1175 N N . GLU A 1 153 ? 122.960 90.064 127.775 1.00 13.24 153 GLU A N 1
ATOM 1176 C CA . GLU A 1 153 ? 124.065 89.141 127.464 1.00 14.33 153 GLU A CA 1
ATOM 1177 C C . GLU A 1 153 ? 125.411 89.650 127.992 1.00 14.86 153 GLU A C 1
ATOM 1178 O O . GLU A 1 153 ? 126.381 88.852 128.136 1.00 16.75 153 GLU A O 1
ATOM 1184 N N . PHE A 1 154 ? 125.471 90.937 128.343 1.00 13.41 154 PHE A N 1
ATOM 1185 C CA . PHE A 1 154 ? 126.633 91.460 128.981 1.00 13.99 154 PHE A CA 1
ATOM 1186 C C . PHE A 1 154 ? 126.444 91.528 130.512 1.00 13.63 154 PHE A C 1
ATOM 1187 O O . PHE A 1 154 ? 127.326 92.021 131.202 1.00 16.33 154 PHE A O 1
ATOM 1195 N N . GLY A 1 155 ? 125.302 91.089 131.038 1.00 13.78 155 GLY A N 1
ATOM 1196 C CA . GLY A 1 155 ? 125.039 91.204 132.452 1.00 15.41 155 GLY A CA 1
ATOM 1197 C C . GLY A 1 155 ? 124.414 92.493 132.903 1.00 15.16 155 GLY A C 1
ATOM 1198 O O . GLY A 1 155 ? 124.368 92.741 134.110 1.00 19.24 155 GLY A O 1
ATOM 1199 N N . LEU A 1 156 ? 123.922 93.324 131.990 1.00 14.49 156 LEU A N 1
ATOM 1200 C CA . LEU A 1 156 ? 123.295 94.597 132.337 1.00 15.14 156 LEU A CA 1
ATOM 1201 C C . LEU A 1 156 ? 121.803 94.490 132.041 1.00 14.20 156 LEU A C 1
ATOM 1202 O O . LEU A 1 156 ? 121.387 94.470 130.871 1.00 14.70 156 LEU A O 1
ATOM 1207 N N . ASP A 1 157 ? 121.007 94.420 133.111 1.00 15.81 157 ASP A N 1
ATOM 1208 C CA . ASP A 1 157 ? 119.556 94.241 132.990 1.00 15.90 157 ASP A CA 1
ATOM 1209 C C . ASP A 1 157 ? 118.852 95.513 133.430 1.00 16.24 157 ASP A C 1
ATOM 1210 O O . ASP A 1 157 ? 118.575 95.666 134.586 1.00 20.55 157 ASP A O 1
ATOM 1215 N N . LEU A 1 158 ? 118.569 96.404 132.510 1.00 14.58 158 LEU A N 1
ATOM 1216 C CA . LEU A 1 158 ? 118.027 97.699 132.831 1.00 14.77 158 LEU A CA 1
ATOM 1217 C C . LEU A 1 158 ? 116.540 97.583 133.052 1.00 16.62 158 LEU A C 1
ATOM 1218 O O . LEU A 1 158 ? 115.859 96.837 132.325 1.00 19.16 158 LEU A O 1
ATOM 1223 N N . PRO A 1 159 ? 116.003 98.375 133.990 1.00 18.57 159 PRO A N 1
ATOM 1224 C CA . PRO A 1 159 ? 114.545 98.451 134.109 1.00 19.75 159 PRO A CA 1
ATOM 1225 C C . PRO A 1 159 ? 113.861 99.029 132.863 1.00 19.17 159 PRO A C 1
ATOM 1226 O O . PRO A 1 159 ? 114.457 99.800 132.112 1.00 18.35 159 PRO A O 1
ATOM 1230 N N . ASP A 1 160 ? 112.584 98.690 132.678 1.00 20.59 160 ASP A N 1
ATOM 1231 C CA . ASP A 1 160 ? 111.831 99.183 131.528 1.00 21.65 160 ASP A CA 1
ATOM 1232 C C . ASP A 1 160 ? 111.752 100.687 131.543 1.00 19.33 160 ASP A C 1
ATOM 1233 O O . ASP A 1 160 ? 111.625 101.304 130.472 1.00 20.24 160 ASP A O 1
ATOM 1238 N N . SER A 1 161 ? 111.843 101.281 132.728 1.00 20.30 161 SER A N 1
ATOM 1239 C CA . SER A 1 161 ? 111.739 102.707 132.855 1.00 21.31 161 SER A CA 1
ATOM 1240 C C . SER A 1 161 ? 113.000 103.508 132.466 1.00 20.53 161 SER A C 1
ATOM 1241 O O . SER A 1 161 ? 112.911 104.714 132.291 1.00 23.70 161 SER A O 1
ATOM 1244 N N . VAL A 1 162 ? 114.163 102.863 132.330 1.00 16.46 162 VAL A N 1
ATOM 1245 C CA . VAL A 1 162 ? 115.396 103.539 131.841 1.00 14.27 162 VAL A CA 1
ATOM 1246 C C . VAL A 1 162 ? 115.301 103.599 130.334 1.00 12.02 162 VAL A C 1
ATOM 1247 O O . VAL A 1 162 ? 115.052 102.567 129.691 1.00 13.83 162 VAL A O 1
ATOM 1251 N N . GLU A 1 163 ? 115.450 104.784 129.767 1.00 11.06 163 GLU A N 1
ATOM 1252 C CA . GLU A 1 163 ? 115.483 104.952 128.321 1.00 10.37 163 GLU A CA 1
ATOM 1253 C C . GLU A 1 163 ? 116.878 104.557 127.802 1.00 8.76 163 GLU A C 1
ATOM 1254 O O . GLU A 1 163 ? 117.876 104.899 128.421 1.00 10.94 163 GLU A O 1
ATOM 1260 N N . ILE A 1 164 ? 116.918 103.883 126.669 1.00 9.08 164 ILE A N 1
ATOM 1261 C CA . ILE A 1 164 ? 118.157 103.540 126.019 1.00 8.90 164 ILE A CA 1
ATOM 1262 C C . ILE A 1 164 ? 118.283 104.343 124.731 1.00 8.43 164 ILE A C 1
ATOM 1263 O O . ILE A 1 164 ? 117.343 104.367 123.910 1.00 9.55 164 ILE A O 1
ATOM 1268 N N . ARG A 1 165 ? 119.445 104.959 124.541 1.00 8.60 165 ARG A N 1
ATOM 1269 C CA . ARG A 1 165 ? 119.825 105.654 123.324 1.00 8.19 165 ARG A CA 1
ATOM 1270 C C . ARG A 1 165 ? 120.990 104.920 122.691 1.00 7.52 165 ARG A C 1
ATOM 1271 O O . ARG A 1 165 ? 122.049 104.816 123.305 1.00 8.51 165 ARG A O 1
ATOM 1279 N N . VAL A 1 166 ? 120.763 104.399 121.491 1.00 7.78 166 VAL A N 1
ATOM 1280 C CA . VAL A 1 166 ? 121.789 103.708 120.754 1.00 7.85 166 VAL A CA 1
ATOM 1281 C C . VAL A 1 166 ? 122.339 104.682 119.704 1.00 7.79 166 VAL A C 1
ATOM 1282 O O . VAL A 1 166 ? 121.549 105.336 119.000 1.00 9.48 166 VAL A O 1
ATOM 1286 N N . TRP A 1 167 ? 123.667 104.810 119.627 1.00 7.47 167 TRP A N 1
ATOM 1287 C CA . TRP A 1 167 ? 124.335 105.770 118.768 1.00 7.56 167 TRP A CA 1
ATOM 1288 C C . TRP A 1 167 ? 125.038 104.979 117.659 1.00 7.87 167 TRP A C 1
ATOM 1289 O O . TRP A 1 167 ? 125.991 104.260 117.965 1.00 8.23 167 TRP A O 1
ATOM 1300 N N . ASP A 1 168 ? 124.511 105.069 116.443 1.00 7.82 168 ASP A N 1
ATOM 1301 C CA . ASP A 1 168 ? 125.080 104.357 115.280 1.00 7.96 168 ASP A CA 1
ATOM 1302 C C . ASP A 1 168 ? 126.065 105.275 114.562 1.00 7.84 168 ASP A C 1
ATOM 1303 O O . ASP A 1 168 ? 125.694 106.370 114.097 1.00 9.24 168 ASP A O 1
ATOM 1308 N N . SER A 1 169 ? 127.300 104.843 114.482 1.00 8.02 169 SER A N 1
ATOM 1309 C CA . SER A 1 169 ? 128.448 105.609 114.000 1.00 9.15 169 SER A CA 1
ATOM 1310 C C . SER A 1 169 ? 128.539 105.598 112.471 1.00 9.56 169 SER A C 1
ATOM 1311 O O . SER A 1 169 ? 129.493 105.098 111.866 1.00 12.25 169 SER A O 1
ATOM 1314 N N . SER A 1 170 ? 127.514 106.176 111.838 1.00 8.37 170 SER A N 1
ATOM 1315 C CA . SER A 1 170 ? 127.399 106.135 110.407 1.00 8.38 170 SER A CA 1
ATOM 1316 C C . SER A 1 170 ? 128.229 107.171 109.661 1.00 8.11 170 SER A C 1
ATOM 1317 O O . SER A 1 170 ? 128.345 107.085 108.441 1.00 9.49 170 SER A O 1
ATOM 1320 N N . SER A 1 171 ? 128.780 108.154 110.366 1.00 8.45 171 SER A N 1
ATOM 1321 C CA . SER A 1 171 ? 129.671 109.143 109.733 1.00 8.48 171 SER A CA 1
ATOM 1322 C C . SER A 1 171 ? 131.049 109.046 110.380 1.00 8.63 171 SER A C 1
ATOM 1323 O O . SER A 1 171 ? 131.316 108.082 111.097 1.00 10.43 171 SER A O 1
ATOM 1326 N N . GLU A 1 172 ? 131.925 110.026 110.159 1.00 8.30 172 GLU A N 1
ATOM 1327 C CA . GLU A 1 172 ? 133.201 110.006 110.869 1.00 8.81 172 GLU A CA 1
ATOM 1328 C C . GLU A 1 172 ? 133.097 110.554 112.296 1.00 9.55 172 GLU A C 1
ATOM 1329 O O . GLU A 1 172 ? 134.067 110.494 113.032 1.00 11.07 172 GLU A O 1
ATOM 1335 N N . ILE A 1 173 ? 131.952 111.098 112.695 1.00 9.26 173 ILE A N 1
ATOM 1336 C CA . ILE A 1 173 ? 131.750 111.475 114.097 1.00 9.00 173 ILE A CA 1
ATOM 1337 C C . ILE A 1 173 ? 131.802 110.205 114.970 1.00 9.35 173 ILE A C 1
ATOM 1338 O O . ILE A 1 173 ? 131.261 109.174 114.571 1.00 9.52 173 ILE A O 1
ATOM 1343 N N . ARG A 1 174 ? 132.499 110.266 116.079 1.00 9.31 174 ARG A N 1
ATOM 1344 C CA . ARG A 1 174 ? 132.636 109.147 116.993 1.00 9.21 174 ARG A CA 1
ATOM 1345 C C . ARG A 1 174 ? 132.028 109.492 118.342 1.00 9.32 174 ARG A C 1
ATOM 1346 O O . ARG A 1 174 ? 131.972 110.666 118.721 1.00 10.28 174 ARG A O 1
ATOM 1354 N N . PHE A 1 175 ? 131.665 108.450 119.078 1.00 10.19 175 PHE A N 1
ATOM 1355 C CA . PHE A 1 175 ? 130.987 108.641 120.373 1.00 10.20 175 PHE A CA 1
ATOM 1356 C C . PHE A 1 175 ? 131.676 107.809 121.465 1.00 10.44 175 PHE A C 1
ATOM 1357 O O . PHE A 1 175 ? 132.020 106.652 121.239 1.00 12.84 175 PHE A O 1
ATOM 1365 N N . MET A 1 176 ? 131.829 108.400 122.639 1.00 11.22 176 MET A N 1
ATOM 1366 C CA . MET A 1 176 ? 132.304 107.733 123.840 1.00 10.20 176 MET A CA 1
ATOM 1367 C C . MET A 1 176 ? 131.315 107.944 124.973 1.00 9.83 176 MET A C 1
ATOM 1368 O O . MET A 1 176 ? 130.880 109.083 125.216 1.00 11.86 176 MET A O 1
ATOM 1373 N N . VAL A 1 177 ? 130.942 106.879 125.651 1.00 9.11 177 VAL A N 1
ATOM 1374 C CA . VAL A 1 177 ? 130.015 106.951 126.761 1.00 9.21 177 VAL A CA 1
ATOM 1375 C C . VAL A 1 177 ? 130.799 107.338 128.035 1.00 9.35 177 VAL A C 1
ATOM 1376 O O . VAL A 1 177 ? 131.837 106.777 128.381 1.00 10.26 177 VAL A O 1
ATOM 1380 N N . LEU A 1 178 ? 130.215 108.307 128.770 1.00 9.81 178 LEU A N 1
ATOM 1381 C CA . LEU A 1 178 ? 130.689 108.694 130.084 1.00 9.98 178 LEU A CA 1
ATOM 1382 C C . LEU A 1 178 ? 129.809 107.974 131.120 1.00 9.80 178 LEU A C 1
ATOM 1383 O O . LEU A 1 178 ? 128.643 108.367 131.343 1.00 10.48 178 LEU A O 1
ATOM 1388 N N . PRO A 1 179 ? 130.328 106.903 131.744 1.00 10.11 179 PRO A N 1
ATOM 1389 C CA . PRO A 1 179 ? 129.527 106.187 132.724 1.00 10.48 179 PRO A CA 1
ATOM 1390 C C . PRO A 1 179 ? 129.481 106.923 134.051 1.00 10.40 179 PRO A C 1
ATOM 1391 O O . PRO A 1 179 ? 130.341 107.767 134.340 1.00 11.56 179 PRO A O 1
ATOM 1395 N N . GLN A 1 180 ? 128.478 106.600 134.876 1.00 11.16 180 GLN A N 1
ATOM 1396 C CA . GLN A 1 180 ? 128.375 107.205 136.199 1.00 11.68 180 GLN A CA 1
ATOM 1397 C C . GLN A 1 180 ? 129.382 106.596 137.181 1.00 12.52 180 GLN A C 1
ATOM 1398 O O . GLN A 1 180 ? 129.624 105.372 137.202 1.00 12.90 180 GLN A O 1
ATOM 1404 N N . ARG A 1 181 ? 129.862 107.432 138.094 1.00 13.35 181 ARG A N 1
ATOM 1405 C CA . ARG A 1 181 ? 130.730 106.964 139.175 1.00 14.23 181 ARG A CA 1
ATOM 1406 C C . ARG A 1 181 ? 129.878 106.090 140.098 1.00 14.87 181 ARG A C 1
ATOM 1407 O O . ARG A 1 181 ? 128.782 106.479 140.503 1.00 17.22 181 ARG A O 1
ATOM 1415 N N . PRO A 1 182 ? 130.352 104.908 140.489 1.00 15.49 182 PRO A N 1
ATOM 1416 C CA . PRO A 1 182 ? 129.594 104.003 141.354 1.00 19.08 182 PRO A CA 1
ATOM 1417 C C . PRO A 1 182 ? 129.680 104.420 142.817 1.00 19.97 182 PRO A C 1
ATOM 1418 O O . PRO A 1 182 ? 130.503 105.244 143.210 1.00 21.17 182 PRO A O 1
ATOM 1422 N N . GLU A 1 183 ? 128.812 103.816 143.622 1.00 22.70 183 GLU A N 1
ATOM 1423 C CA . GLU A 1 183 ? 128.973 103.871 145.060 1.00 24.04 183 GLU A CA 1
ATOM 1424 C C . GLU A 1 183 ? 130.263 103.166 145.488 1.00 24.09 183 GLU A C 1
ATOM 1425 O O . GLU A 1 183 ? 130.869 102.384 144.787 1.00 24.46 183 GLU A O 1
ATOM 1431 N N . GLY A 1 184 ? 130.688 103.462 146.707 1.00 26.34 184 GLY A N 1
ATOM 1432 C CA . GLY A 1 184 ? 131.853 102.795 147.290 1.00 24.96 184 GLY A CA 1
ATOM 1433 C C . GLY A 1 184 ? 133.201 103.415 146.962 1.00 25.87 184 GLY A C 1
ATOM 1434 O O . GLY A 1 184 ? 134.251 102.839 147.250 1.00 29.10 184 GLY A O 1
ATOM 1435 N N . THR A 1 185 ? 133.195 104.601 146.373 1.00 24.36 185 THR A N 1
ATOM 1436 C CA . THR A 1 185 ? 134.421 105.204 145.876 1.00 24.71 185 THR A CA 1
ATOM 1437 C C . THR A 1 185 ? 134.832 106.477 146.613 1.00 28.23 185 THR A C 1
ATOM 1438 O O . THR A 1 185 ? 135.720 107.211 146.172 1.00 27.04 185 THR A O 1
ATOM 1442 N N . GLU A 1 186 ? 134.193 106.712 147.749 1.00 29.40 186 GLU A N 1
ATOM 1443 C CA . GLU A 1 186 ? 134.525 107.848 148.626 1.00 33.03 186 GLU A CA 1
ATOM 1444 C C . GLU A 1 186 ? 136.020 107.882 148.904 1.00 32.46 186 GLU A C 1
ATOM 1445 O O . GLU A 1 186 ? 136.601 106.867 149.286 1.00 32.11 186 GLU A O 1
ATOM 1451 N N . GLY A 1 187 ? 136.635 109.048 148.708 1.00 33.31 187 GLY A N 1
ATOM 1452 C CA . GLY A 1 187 ? 138.051 109.241 149.043 1.00 33.79 187 GLY A CA 1
ATOM 1453 C C . GLY A 1 187 ? 139.070 108.726 148.042 1.00 32.55 187 GLY A C 1
ATOM 1454 O O . GLY A 1 187 ? 140.281 108.893 148.246 1.00 33.80 187 GLY A O 1
ATOM 1455 N N . MET A 1 188 ? 138.608 108.114 146.948 1.00 28.80 188 MET A N 1
ATOM 1456 C CA . MET A 1 188 ? 139.551 107.643 145.955 1.00 26.59 188 MET A CA 1
ATOM 1457 C C . MET A 1 188 ? 140.114 108.843 145.217 1.00 26.96 188 MET A C 1
ATOM 1458 O O . MET A 1 188 ? 139.394 109.827 144.955 1.00 28.01 188 MET A O 1
ATOM 1463 N N . THR A 1 189 ? 141.389 108.753 144.872 1.00 26.64 189 THR A N 1
ATOM 1464 C CA . THR A 1 189 ? 142.015 109.768 144.053 1.00 25.40 189 THR A CA 1
ATOM 1465 C C . THR A 1 189 ? 141.601 109.593 142.578 1.00 23.18 189 THR A C 1
ATOM 1466 O O . THR A 1 189 ? 141.054 108.574 142.171 1.00 22.71 189 THR A O 1
ATOM 1470 N N . GLU A 1 190 ? 141.893 110.615 141.793 1.00 23.16 190 GLU A N 1
ATOM 1471 C CA . GLU A 1 190 ? 141.594 110.593 140.384 1.00 22.96 190 GLU A CA 1
ATOM 1472 C C . GLU A 1 190 ? 142.276 109.364 139.764 1.00 22.26 190 GLU A C 1
ATOM 1473 O O . GLU A 1 190 ? 141.660 108.660 138.931 1.00 22.51 190 GLU A O 1
ATOM 1479 N N . GLU A 1 191 ? 143.522 109.084 140.163 1.00 23.89 191 GLU A N 1
ATOM 1480 C CA . GLU A 1 191 ? 144.256 107.989 139.557 1.00 23.53 191 GLU A CA 1
ATOM 1481 C C . GLU A 1 191 ? 143.648 106.632 139.918 1.00 23.07 191 GLU A C 1
ATOM 1482 O O . GLU A 1 191 ? 143.563 105.724 139.091 1.00 24.07 191 GLU A O 1
ATOM 1488 N N . GLU A 1 192 ? 143.216 106.495 141.158 1.00 21.43 192 GLU A N 1
ATOM 1489 C CA . GLU A 1 192 ? 142.575 105.286 141.606 1.00 21.02 192 GLU A CA 1
ATOM 1490 C C . GLU A 1 192 ? 141.240 105.111 140.887 1.00 19.86 192 GLU A C 1
ATOM 1491 O O . GLU A 1 192 ? 140.887 104.001 140.514 1.00 22.37 192 GLU A O 1
ATOM 1497 N N . LEU A 1 193 ? 140.480 106.184 140.700 1.00 19.70 193 LEU A N 1
ATOM 1498 C CA . LEU A 1 193 ? 139.210 106.085 139.988 1.00 18.01 193 LEU A CA 1
ATOM 1499 C C . LEU A 1 193 ? 139.411 105.663 138.553 1.00 17.94 193 LEU A C 1
ATOM 1500 O O . LEU A 1 193 ? 138.605 104.867 138.020 1.00 17.78 193 LEU A O 1
ATOM 1505 N N . ALA A 1 194 ? 140.456 106.171 137.903 1.00 17.35 194 ALA A N 1
ATOM 1506 C CA . ALA A 1 194 ? 140.710 105.770 136.527 1.00 16.28 194 ALA A CA 1
ATOM 1507 C C . ALA A 1 194 ? 140.856 104.261 136.384 1.00 17.65 194 ALA A C 1
ATOM 1508 O O . ALA A 1 194 ? 140.449 103.710 135.369 1.00 17.93 194 ALA A O 1
ATOM 1510 N N . LYS A 1 195 ? 141.472 103.602 137.370 1.00 18.77 195 LYS A N 1
ATOM 1511 C CA . LYS A 1 195 ? 141.630 102.167 137.321 1.00 19.32 195 LYS A CA 1
ATOM 1512 C C . LYS A 1 195 ? 140.312 101.392 137.332 1.00 20.12 195 LYS A C 1
ATOM 1513 O O . LYS A 1 195 ? 140.283 100.224 136.984 1.00 23.03 195 LYS A O 1
ATOM 1519 N N . LEU A 1 196 ? 139.230 102.018 137.787 1.00 18.42 196 LEU A N 1
ATOM 1520 C CA . LEU A 1 196 ? 137.909 101.390 137.804 1.00 18.50 196 LEU A CA 1
ATOM 1521 C C . LEU A 1 196 ? 137.196 101.479 136.489 1.00 15.44 196 LEU A C 1
ATOM 1522 O O . LEU A 1 196 ? 136.166 100.803 136.317 1.00 16.21 196 LEU A O 1
ATOM 1527 N N . VAL A 1 197 ? 137.623 102.374 135.593 1.00 14.83 197 VAL A N 1
ATOM 1528 C CA . VAL A 1 197 ? 136.845 102.649 134.376 1.00 13.24 197 VAL A CA 1
ATOM 1529 C C . VAL A 1 197 ? 137.167 101.574 133.349 1.00 13.94 197 VAL A C 1
ATOM 1530 O O . VAL A 1 197 ? 138.277 101.497 132.803 1.00 17.37 197 VAL A O 1
ATOM 1534 N N . THR A 1 198 ? 136.194 100.737 133.051 1.00 12.57 198 THR A N 1
ATOM 1535 C CA . THR A 1 198 ? 136.376 99.641 132.132 1.00 12.72 198 THR A CA 1
ATOM 1536 C C . THR A 1 198 ? 136.156 100.132 130.689 1.00 11.98 198 THR A C 1
ATOM 1537 O O . THR A 1 198 ? 135.345 101.037 130.418 1.00 11.44 198 THR A O 1
ATOM 1541 N N . ARG A 1 199 ? 136.813 99.460 129.749 1.00 11.60 199 ARG A N 1
ATOM 1542 C CA . ARG A 1 199 ? 136.544 99.721 128.341 1.00 11.34 199 ARG A CA 1
ATOM 1543 C C . ARG A 1 199 ? 135.068 99.574 128.035 1.00 11.07 199 ARG A C 1
ATOM 1544 O O . ARG A 1 199 ? 134.471 100.393 127.340 1.00 12.03 199 ARG A O 1
ATOM 1552 N N . ASP A 1 200 ? 134.454 98.520 128.570 1.00 10.78 200 ASP A N 1
ATOM 1553 C CA . ASP A 1 200 ? 133.095 98.223 128.210 1.00 10.15 200 ASP A CA 1
ATOM 1554 C C . ASP A 1 200 ? 132.150 99.343 128.685 1.00 10.39 200 ASP A C 1
ATOM 1555 O O . ASP A 1 200 ? 131.125 99.635 128.011 1.00 10.54 200 ASP A O 1
ATOM 1560 N N . SER A 1 201 ? 132.428 99.991 129.813 1.00 10.37 201 SER A N 1
ATOM 1561 C CA . SER A 1 201 ? 131.597 101.086 130.295 1.00 10.53 201 SER A CA 1
ATOM 1562 C C . SER A 1 201 ? 131.625 102.295 129.364 1.00 9.92 201 SER A C 1
ATOM 1563 O O . SER A 1 201 ? 130.684 103.071 129.369 1.00 11.19 201 SER A O 1
ATOM 1566 N N . MET A 1 202 ? 132.692 102.481 128.588 1.00 9.61 202 MET A N 1
ATOM 1567 C CA . MET A 1 202 ? 132.831 103.592 127.668 1.00 9.17 202 MET A CA 1
ATOM 1568 C C . MET A 1 202 ? 132.173 103.327 126.276 1.00 9.25 202 MET A C 1
ATOM 1569 O O . MET A 1 202 ? 132.153 104.211 125.407 1.00 9.67 202 MET A O 1
ATOM 1574 N N . ILE A 1 203 ? 131.696 102.106 126.090 1.00 9.24 203 ILE A N 1
ATOM 1575 C CA . ILE A 1 203 ? 130.856 101.694 124.951 1.00 9.03 203 ILE A CA 1
ATOM 1576 C C . ILE A 1 203 ? 129.372 101.671 125.343 1.00 9.12 203 ILE A C 1
ATOM 1577 O O . ILE A 1 203 ? 128.488 101.755 124.499 1.00 10.03 203 ILE A O 1
ATOM 1582 N N . GLY A 1 204 ? 129.082 101.515 126.643 1.00 9.61 204 GLY A N 1
ATOM 1583 C CA . GLY A 1 204 ? 127.747 101.445 127.176 1.00 9.98 204 GLY A CA 1
ATOM 1584 C C . GLY A 1 204 ? 127.198 100.066 127.412 1.00 9.97 204 GLY A C 1
ATOM 1585 O O . GLY A 1 204 ? 126.043 99.925 127.820 1.00 11.81 204 GLY A O 1
ATOM 1586 N N . VAL A 1 205 ? 128.026 99.036 127.311 1.00 10.11 205 VAL A N 1
ATOM 1587 C CA . VAL A 1 205 ? 127.574 97.668 127.545 1.00 11.17 205 VAL A CA 1
ATOM 1588 C C . VAL A 1 205 ? 127.738 97.211 129.004 1.00 11.59 205 VAL A C 1
ATOM 1589 O O . VAL A 1 205 ? 127.365 96.111 129.344 1.00 14.65 205 VAL A O 1
ATOM 1593 N N . ALA A 1 206 ? 128.229 98.067 129.851 1.00 11.09 206 ALA A N 1
ATOM 1594 C CA . ALA A 1 206 ? 128.388 97.784 131.292 1.00 12.23 206 ALA A CA 1
ATOM 1595 C C . ALA A 1 206 ? 128.309 99.059 132.060 1.00 11.88 206 ALA A C 1
ATOM 1596 O O . ALA A 1 206 ? 128.768 100.110 131.619 1.00 12.37 206 ALA A O 1
ATOM 1598 N N . LYS A 1 207 ? 127.736 98.965 133.268 1.00 11.65 207 LYS A N 1
ATOM 1599 C CA . LYS A 1 207 ? 127.941 99.945 134.311 1.00 12.10 207 LYS A CA 1
ATOM 1600 C C . LYS A 1 207 ? 129.232 99.625 135.068 1.00 12.71 207 LYS A C 1
ATOM 1601 O O . LYS A 1 207 ? 129.816 98.547 134.885 1.00 14.46 207 LYS A O 1
ATOM 1607 N N . ILE A 1 208 ? 129.708 100.555 135.899 1.00 13.41 208 ILE A N 1
ATOM 1608 C CA . ILE A 1 208 ? 130.874 100.306 136.718 1.00 14.19 208 ILE A CA 1
ATOM 1609 C C . ILE A 1 208 ? 130.431 99.757 138.078 1.00 15.36 208 ILE A C 1
ATOM 1610 O O . ILE A 1 208 ? 129.552 100.340 138.729 1.00 16.18 208 ILE A O 1
ATOM 1615 N N . GLU A 1 209 ? 130.994 98.614 138.477 1.00 16.34 209 GLU A N 1
ATOM 1616 C CA . GLU A 1 209 ? 130.675 98.031 139.781 1.00 17.71 209 GLU A CA 1
ATOM 1617 C C . GLU A 1 209 ? 131.335 98.805 140.926 1.00 19.11 209 GLU A C 1
ATOM 1618 O O . GLU A 1 209 ? 132.444 99.309 140.785 1.00 19.61 209 GLU A O 1
ATOM 1624 N N . PRO A 1 210 ? 130.654 98.876 142.080 1.00 20.41 210 PRO A N 1
ATOM 1625 C CA . PRO A 1 210 ? 131.333 99.383 143.270 1.00 22.00 210 PRO A CA 1
ATOM 1626 C C . PRO A 1 210 ? 132.572 98.529 143.542 1.00 24.95 210 PRO A C 1
ATOM 1627 O O . PRO A 1 210 ? 132.548 97.307 143.363 1.00 27.60 210 PRO A O 1
ATOM 1631 N N . PRO A 1 211 ? 133.646 99.152 143.996 1.00 28.40 211 PRO A N 1
ATOM 1632 C CA . PRO A 1 211 ? 134.758 98.328 144.468 1.00 30.46 211 PRO A CA 1
ATOM 1633 C C . PRO A 1 211 ? 134.456 97.482 145.735 1.00 29.34 211 PRO A C 1
ATOM 1634 O O . PRO A 1 211 ? 134.924 96.345 145.770 1.00 39.24 211 PRO A O 1
ATOM 1638 N N . MET B 2 1 ? 125.112 100.426 98.869 1.00 10.51 1 MET B N 1
ATOM 1639 C CA . MET B 2 1 ? 124.736 99.098 98.350 1.00 9.24 1 MET B CA 1
ATOM 1640 C C . MET B 2 1 ? 123.999 98.361 99.470 1.00 9.37 1 MET B C 1
ATOM 1641 O O . MET B 2 1 ? 124.330 98.534 100.642 1.00 11.13 1 MET B O 1
ATOM 1649 N N . ASN B 2 2 ? 123.037 97.543 99.095 1.00 8.59 2 ASN B N 1
ATOM 1650 C CA . ASN B 2 2 ? 122.207 96.809 100.043 1.00 8.15 2 ASN B CA 1
ATOM 1651 C C . ASN B 2 2 ? 122.882 95.459 100.372 1.00 8.39 2 ASN B C 1
ATOM 1652 O O . ASN B 2 2 ? 122.340 94.403 100.088 1.00 9.15 2 ASN B O 1
ATOM 1657 N N . GLY B 2 3 ? 124.088 95.521 100.909 1.00 8.93 3 GLY B N 1
ATOM 1658 C CA . GLY B 2 3 ? 124.930 94.365 101.018 1.00 9.31 3 GLY B CA 1
ATOM 1659 C C . GLY B 2 3 ? 124.874 93.652 102.343 1.00 8.75 3 GLY B C 1
ATOM 1660 O O . GLY B 2 3 ? 124.219 94.081 103.298 1.00 9.13 3 GLY B O 1
ATOM 1661 N N . ILE B 2 4 ? 125.615 92.567 102.432 1.00 9.14 4 ILE B N 1
ATOM 1662 C CA . ILE B 2 4 ? 125.781 91.774 103.610 1.00 9.75 4 ILE B CA 1
ATOM 1663 C C . ILE B 2 4 ? 126.326 92.589 104.806 1.00 8.65 4 ILE B C 1
ATOM 1664 O O . ILE B 2 4 ? 126.060 92.239 105.936 1.00 10.35 4 ILE B O 1
ATOM 1669 N N . HIS B 2 5 ? 127.051 93.657 104.536 1.00 7.98 5 HIS B N 1
ATOM 1670 C CA . HIS B 2 5 ? 127.608 94.448 105.631 1.00 8.11 5 HIS B CA 1
ATOM 1671 C C . HIS B 2 5 ? 126.530 95.223 106.387 1.00 7.90 5 HIS B C 1
ATOM 1672 O O . HIS B 2 5 ? 126.777 95.639 107.538 1.00 8.65 5 HIS B O 1
ATOM 1679 N N . ASP B 2 6 ? 125.383 95.490 105.743 1.00 7.84 6 ASP B N 1
ATOM 1680 C CA . ASP B 2 6 ? 124.381 96.369 106.313 1.00 7.75 6 ASP B CA 1
ATOM 1681 C C . ASP B 2 6 ? 123.423 95.520 107.155 1.00 7.29 6 ASP B C 1
ATOM 1682 O O . ASP B 2 6 ? 122.361 95.120 106.704 1.00 8.92 6 ASP B O 1
ATOM 1687 N N . VAL B 2 7 ? 123.852 95.203 108.363 1.00 7.96 7 VAL B N 1
ATOM 1688 C CA . VAL B 2 7 ? 123.216 94.186 109.200 1.00 8.19 7 VAL B CA 1
ATOM 1689 C C . VAL B 2 7 ? 122.215 94.728 110.187 1.00 7.69 7 VAL B C 1
ATOM 1690 O O . VAL B 2 7 ? 121.524 93.934 110.830 1.00 8.24 7 VAL B O 1
ATOM 1694 N N . GLY B 2 8 ? 122.156 96.040 110.385 1.00 8.33 8 GLY B N 1
ATOM 1695 C CA . GLY B 2 8 ? 121.282 96.561 111.425 1.00 8.46 8 GLY B CA 1
ATOM 1696 C C . GLY B 2 8 ? 119.860 96.094 111.245 1.00 8.38 8 GLY B C 1
ATOM 1697 O O . GLY B 2 8 ? 119.276 96.230 110.172 1.00 9.59 8 GLY B O 1
ATOM 1698 N N . GLY B 2 9 ? 119.281 95.542 112.293 1.00 8.32 9 GLY B N 1
ATOM 1699 C CA . GLY B 2 9 ? 117.935 94.977 112.302 1.00 9.75 9 GLY B CA 1
ATOM 1700 C C . GLY B 2 9 ? 117.779 93.549 111.853 1.00 8.83 9 GLY B C 1
ATOM 1701 O O . GLY B 2 9 ? 116.653 93.024 111.879 1.00 10.47 9 GLY B O 1
ATOM 1702 N N . MET B 2 10 ? 118.874 92.888 111.477 1.00 8.53 10 MET B N 1
ATOM 1703 C CA . MET B 2 10 ? 118.800 91.506 111.070 1.00 9.08 10 MET B CA 1
ATOM 1704 C C . MET B 2 10 ? 118.677 90.580 112.274 1.00 8.97 10 MET B C 1
ATOM 1705 O O . MET B 2 10 ? 119.202 90.840 113.361 1.00 9.31 10 MET B O 1
ATOM 1710 N N . ASP B 2 11 ? 118.017 89.440 112.029 1.00 8.70 11 ASP B N 1
ATOM 1711 C CA . ASP B 2 11 ? 117.856 88.351 112.963 1.00 9.04 11 ASP B CA 1
ATOM 1712 C C . ASP B 2 11 ? 118.703 87.170 112.491 1.00 9.07 11 ASP B C 1
ATOM 1713 O O . ASP B 2 11 ? 118.988 87.002 111.330 1.00 10.47 11 ASP B O 1
ATOM 1718 N N . GLY B 2 12 ? 119.030 86.298 113.452 1.00 9.82 12 GLY B N 1
ATOM 1719 C CA . GLY B 2 12 ? 119.662 85.030 113.154 1.00 10.17 12 GLY B CA 1
ATOM 1720 C C . GLY B 2 12 ? 121.144 84.976 113.398 1.00 10.05 12 GLY B C 1
ATOM 1721 O O . GLY B 2 12 ? 121.706 83.907 113.275 1.00 12.67 12 GLY B O 1
ATOM 1722 N N . PHE B 2 13 ? 121.804 86.087 113.736 1.00 9.84 13 PHE B N 1
ATOM 1723 C CA . PHE B 2 13 ? 123.221 86.114 113.950 1.00 11.19 13 PHE B CA 1
ATOM 1724 C C . PHE B 2 13 ? 123.603 85.578 115.318 1.00 11.69 13 PHE B C 1
ATOM 1725 O O . PHE B 2 13 ? 124.782 85.407 115.558 1.00 14.24 13 PHE B O 1
ATOM 1733 N N . GLY B 2 14 ? 122.660 85.346 116.231 1.00 12.42 14 GLY B N 1
ATOM 1734 C CA . GLY B 2 14 ? 122.931 84.661 117.477 1.00 13.96 14 GLY B CA 1
ATOM 1735 C C . GLY B 2 14 ? 123.349 85.576 118.622 1.00 10.75 14 GLY B C 1
ATOM 1736 O O . GLY B 2 14 ? 123.245 86.775 118.588 1.00 10.79 14 GLY B O 1
ATOM 1737 N N . LYS B 2 15 ? 123.826 84.919 119.686 1.00 11.97 15 LYS B N 1
ATOM 1738 C CA . LYS B 2 15 ? 124.265 85.588 120.902 1.00 11.30 15 LYS B CA 1
ATOM 1739 C C . LYS B 2 15 ? 125.562 86.336 120.631 1.00 10.04 15 LYS B C 1
ATOM 1740 O O . LYS B 2 15 ? 126.385 85.922 119.800 1.00 11.19 15 LYS B O 1
ATOM 1746 N N . VAL B 2 16 ? 125.762 87.422 121.362 1.00 9.83 16 VAL B N 1
ATOM 1747 C CA . VAL B 2 16 ? 127.061 88.085 121.376 1.00 10.14 16 VAL B CA 1
ATOM 1748 C C . VAL B 2 16 ? 128.053 87.271 122.170 1.00 10.87 16 VAL B C 1
ATOM 1749 O O . VAL B 2 16 ? 127.718 86.828 123.241 1.00 13.85 16 VAL B O 1
ATOM 1753 N N . MET B 2 17 ? 129.252 87.063 121.642 1.00 10.73 17 MET B N 1
ATOM 1754 C CA . MET B 2 17 ? 130.273 86.310 122.344 1.00 11.18 17 MET B CA 1
ATOM 1755 C C . MET B 2 17 ? 131.014 87.247 123.355 1.00 12.60 17 MET B C 1
ATOM 1756 O O . MET B 2 17 ? 132.025 87.841 123.065 1.00 14.50 17 MET B O 1
ATOM 1761 N N . TYR B 2 18 ? 130.429 87.390 124.540 1.00 16.92 18 TYR B N 1
ATOM 1762 C CA . TYR B 2 18 ? 130.993 88.107 125.655 1.00 17.60 18 TYR B CA 1
ATOM 1763 C C . TYR B 2 18 ? 132.371 87.581 125.997 1.00 15.95 18 TYR B C 1
ATOM 1764 O O . TYR B 2 18 ? 132.553 86.351 126.096 1.00 18.41 18 TYR B O 1
ATOM 1773 N N . VAL B 2 19 ? 133.332 88.484 126.204 1.00 14.74 19 VAL B N 1
ATOM 1774 C CA . VAL B 2 19 ? 134.613 88.118 126.778 1.00 13.80 19 VAL B CA 1
ATOM 1775 C C . VAL B 2 19 ? 135.046 89.254 127.658 1.00 14.33 19 VAL B C 1
ATOM 1776 O O . VAL B 2 19 ? 134.877 90.402 127.293 1.00 16.72 19 VAL B O 1
ATOM 1780 N N . LYS B 2 20 ? 135.677 88.923 128.783 1.00 15.16 20 LYS B N 1
ATOM 1781 C CA . LYS B 2 20 ? 136.251 89.962 129.652 1.00 16.04 20 LYS B CA 1
ATOM 1782 C C . LYS B 2 20 ? 137.289 90.787 128.891 1.00 14.21 20 LYS B C 1
ATOM 1783 O O . LYS B 2 20 ? 138.106 90.189 128.198 1.00 14.15 20 LYS B O 1
ATOM 1789 N N . GLU B 2 21 ? 137.316 92.115 129.053 1.00 14.07 21 GLU B N 1
ATOM 1790 C CA . GLU B 2 21 ? 138.239 92.908 128.311 1.00 13.96 21 GLU B CA 1
ATOM 1791 C C . GLU B 2 21 ? 139.694 92.467 128.451 1.00 14.18 21 GLU B C 1
ATOM 1792 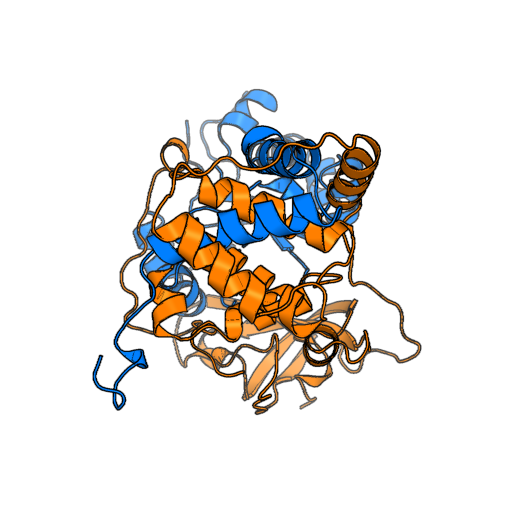O O . GLU B 2 21 ? 140.443 92.456 127.447 1.00 14.35 21 GLU B O 1
ATOM 1798 N N . GLU B 2 22 ? 140.113 92.072 129.652 1.00 14.16 22 GLU B N 1
ATOM 1799 C CA . GLU B 2 22 ? 141.493 91.678 129.853 1.00 16.11 22 GLU B CA 1
ATOM 1800 C C . GLU B 2 22 ? 141.862 90.440 129.048 1.00 14.70 22 GLU B C 1
ATOM 1801 O O . GLU B 2 22 ? 143.029 90.221 128.722 1.00 18.02 22 GLU B O 1
ATOM 1807 N N . GLU B 2 23 ? 140.875 89.633 128.679 1.00 12.98 23 GLU B N 1
ATOM 1808 C CA . GLU B 2 23 ? 141.064 88.407 127.924 1.00 12.97 23 GLU B CA 1
ATOM 1809 C C . GLU B 2 23 ? 140.794 88.581 126.417 1.00 12.73 23 GLU B C 1
ATOM 1810 O O . GLU B 2 23 ? 140.971 87.643 125.656 1.00 12.68 23 GLU B O 1
ATOM 1816 N N . ASP B 2 24 ? 140.406 89.775 125.996 1.00 11.21 24 ASP B N 1
ATOM 1817 C CA . ASP B 2 24 ? 139.971 90.016 124.629 1.00 10.24 24 ASP B CA 1
ATOM 1818 C C . ASP B 2 24 ? 141.199 90.403 123.775 1.00 10.87 24 ASP B C 1
ATOM 1819 O O . ASP B 2 24 ? 141.423 91.576 123.395 1.00 12.43 24 ASP B O 1
ATOM 1824 N N . ILE B 2 25 ? 141.970 89.389 123.408 1.00 12.63 25 ILE B N 1
ATOM 1825 C CA . ILE B 2 25 ? 143.207 89.484 122.673 1.00 14.25 25 ILE B CA 1
ATOM 1826 C C . ILE B 2 25 ? 143.034 90.281 121.394 1.00 11.14 25 ILE B C 1
ATOM 1827 O O . ILE B 2 25 ? 142.089 90.024 120.676 1.00 11.98 25 ILE B O 1
ATOM 1832 N N . TYR B 2 26 ? 143.948 91.176 121.091 1.00 11.29 26 TYR B N 1
ATOM 1833 C CA . TYR B 2 26 ? 143.838 91.923 119.836 1.00 10.84 26 TYR B CA 1
ATOM 1834 C C . TYR B 2 26 ? 144.142 91.058 118.608 1.00 10.50 26 TYR B C 1
ATOM 1835 O O . TYR B 2 26 ? 143.396 91.103 117.624 1.00 11.48 26 TYR B O 1
ATOM 1844 N N . PHE B 2 27 ? 145.267 90.326 118.636 1.00 11.02 27 PHE B N 1
ATOM 1845 C CA . PHE B 2 27 ? 145.811 89.644 117.465 1.00 10.22 27 PHE B CA 1
ATOM 1846 C C . PHE B 2 27 ? 146.216 88.250 117.879 1.00 11.80 27 PHE B C 1
ATOM 1847 O O . PHE B 2 27 ? 146.966 88.066 118.855 1.00 12.59 27 PHE B O 1
ATOM 1855 N N . THR B 2 28 ? 145.817 87.262 117.109 1.00 10.62 28 THR B N 1
ATOM 1856 C CA . THR B 2 28 ? 146.229 85.893 117.301 1.00 10.76 28 THR B CA 1
ATOM 1857 C C . THR B 2 28 ? 147.087 85.320 116.164 1.00 10.98 28 THR B C 1
ATOM 1858 O O . THR B 2 28 ? 147.570 84.162 116.275 1.00 13.68 28 THR B O 1
ATOM 1862 N N . HIS B 2 29 ? 147.285 86.102 115.114 1.00 10.96 29 HIS B N 1
ATOM 1863 C CA . HIS B 2 29 ? 148.141 85.733 114.002 1.00 12.18 29 HIS B CA 1
ATOM 1864 C C . HIS B 2 29 ? 148.870 86.980 113.540 1.00 12.08 29 HIS B C 1
ATOM 1865 O O . HIS B 2 29 ? 148.337 88.084 113.519 1.00 12.44 29 HIS B O 1
ATOM 1872 N N . ASP B 2 30 ? 150.107 86.790 113.093 1.00 12.93 30 ASP B N 1
ATOM 1873 C CA . ASP B 2 30 ? 150.907 87.902 112.650 1.00 13.63 30 ASP B CA 1
ATOM 1874 C C . ASP B 2 30 ? 150.324 88.660 111.474 1.00 11.01 30 ASP B C 1
ATOM 1875 O O . ASP B 2 30 ? 150.480 89.881 111.383 1.00 12.20 30 ASP B O 1
ATOM 1880 N N . TRP B 2 31 ? 149.661 87.965 110.554 1.00 11.21 31 TRP B N 1
ATOM 1881 C CA . TRP B 2 31 ? 149.119 88.636 109.368 1.00 10.73 31 TRP B CA 1
ATOM 1882 C C . TRP B 2 31 ? 148.064 89.652 109.723 1.00 9.92 31 TRP B C 1
ATOM 1883 O O . TRP B 2 31 ? 147.806 90.580 108.953 1.00 10.55 31 TRP B O 1
ATOM 1894 N N . GLU B 2 32 ? 147.413 89.492 110.875 1.00 9.92 32 GLU B N 1
ATOM 1895 C CA . GLU B 2 32 ? 146.418 90.464 111.347 1.00 9.85 32 GLU B CA 1
ATOM 1896 C C . GLU B 2 32 ? 147.071 91.798 111.668 1.00 9.85 32 GLU B C 1
ATOM 1897 O O . GLU B 2 32 ? 146.565 92.863 111.335 1.00 11.00 32 GLU B O 1
ATOM 1903 N N . ARG B 2 33 ? 148.211 91.733 112.366 1.00 10.22 33 ARG B N 1
ATOM 1904 C CA . ARG B 2 33 ? 149.003 92.928 112.634 1.00 10.55 33 ARG B CA 1
ATOM 1905 C C . ARG B 2 33 ? 149.440 93.580 111.300 1.00 10.58 33 ARG B C 1
ATOM 1906 O O . ARG B 2 33 ? 149.386 94.791 111.126 1.00 10.97 33 ARG B O 1
ATOM 1914 N N . LEU B 2 34 ? 149.934 92.742 110.379 1.00 10.60 34 LEU B N 1
ATOM 1915 C CA . LEU B 2 34 ? 150.358 93.239 109.075 1.00 10.71 34 LEU B CA 1
ATOM 1916 C C . LEU B 2 34 ? 149.226 93.980 108.360 1.00 10.32 34 LEU B C 1
ATOM 1917 O O . LEU B 2 34 ? 149.436 95.034 107.775 1.00 10.88 34 LEU B O 1
ATOM 1922 N N . ALA B 2 35 ? 148.001 93.430 108.441 1.00 10.85 35 ALA B N 1
ATOM 1923 C CA . ALA B 2 35 ? 146.838 94.063 107.788 1.00 11.37 35 ALA B CA 1
ATOM 1924 C C . ALA B 2 35 ? 146.689 95.507 108.258 1.00 10.96 35 ALA B C 1
ATOM 1925 O O . ALA B 2 35 ? 146.426 96.439 107.483 1.00 11.15 35 ALA B O 1
ATOM 1927 N N . LEU B 2 36 ? 146.772 95.691 109.561 1.00 12.28 36 LEU B N 1
ATOM 1928 C CA . LEU B 2 36 ? 146.677 96.986 110.132 1.00 12.80 36 LEU B CA 1
ATOM 1929 C C . LEU B 2 36 ? 147.759 97.947 109.591 1.00 12.01 36 LEU B C 1
ATOM 1930 O O . LEU B 2 36 ? 147.531 99.107 109.187 1.00 13.17 36 LEU B O 1
ATOM 1935 N N . GLY B 2 37 ? 148.994 97.439 109.560 1.00 11.75 37 GLY B N 1
ATOM 1936 C CA . GLY B 2 37 ? 150.069 98.218 108.966 1.00 12.49 37 GLY B CA 1
ATOM 1937 C C . GLY B 2 37 ? 149.939 98.595 107.497 1.00 10.60 37 GLY B C 1
ATOM 1938 O O . GLY B 2 37 ? 150.269 99.705 107.068 1.00 12.66 37 GLY B O 1
ATOM 1939 N N . LEU B 2 38 ? 149.404 97.662 106.723 1.00 9.83 38 LEU B N 1
ATOM 1940 C CA . LEU B 2 38 ? 149.166 97.928 105.322 1.00 9.91 38 LEU B CA 1
ATOM 1941 C C . LEU B 2 38 ? 148.130 99.012 105.118 1.00 10.06 38 LEU B C 1
ATOM 1942 O O . LEU B 2 38 ? 148.293 99.893 104.274 1.00 10.99 38 LEU B O 1
ATOM 1947 N N . VAL B 2 39 ? 147.036 98.965 105.868 1.00 10.56 39 VAL B N 1
ATOM 1948 C CA . VAL B 2 39 ? 145.988 99.942 105.699 1.00 10.84 39 VAL B CA 1
ATOM 1949 C C . VAL B 2 39 ? 146.488 101.357 105.968 1.00 10.76 39 VAL B C 1
ATOM 1950 O O . VAL B 2 39 ? 146.366 102.276 105.154 1.00 11.21 39 VAL B O 1
ATOM 1954 N N . ALA B 2 40 ? 147.074 101.542 107.149 1.00 11.04 40 ALA B N 1
ATOM 1955 C CA . ALA B 2 40 ? 147.475 102.876 107.519 1.00 11.07 40 ALA B CA 1
ATOM 1956 C C . ALA B 2 40 ? 148.659 103.369 106.679 1.00 10.81 40 ALA B C 1
ATOM 1957 O O . ALA B 2 40 ? 148.753 104.550 106.342 1.00 11.52 40 ALA B O 1
ATOM 1959 N N . GLY B 2 41 ? 149.590 102.483 106.394 1.00 10.51 41 GLY B N 1
ATOM 1960 C CA . GLY B 2 41 ? 150.735 102.833 105.565 1.00 11.79 41 GLY B CA 1
ATOM 1961 C C . GLY B 2 41 ? 150.337 103.295 104.183 1.00 11.86 41 GLY B C 1
ATOM 1962 O O . GLY B 2 41 ? 150.927 104.256 103.631 1.00 13.11 41 GLY B O 1
ATOM 1963 N N . CYS B 2 42 ? 149.347 102.616 103.581 1.00 10.81 42 CYS B N 1
ATOM 1964 C CA . CYS B 2 42 ? 148.863 103.032 102.284 1.00 10.94 42 CYS B CA 1
ATOM 1965 C C . CYS B 2 42 ? 148.066 104.320 102.375 1.00 11.19 42 CYS B C 1
ATOM 1966 O O . CYS B 2 42 ? 148.309 105.253 101.606 1.00 11.45 42 CYS B O 1
ATOM 1969 N N . MET B 2 43 ? 147.130 104.367 103.310 1.00 10.72 43 MET B N 1
ATOM 1970 C CA . MET B 2 43 ? 146.255 105.532 103.392 1.00 11.36 43 MET B CA 1
ATOM 1971 C C . MET B 2 43 ? 147.048 106.821 103.707 1.00 11.97 43 MET B C 1
ATOM 1972 O O . MET B 2 43 ? 146.750 107.881 103.177 1.00 12.17 43 MET B O 1
ATOM 1977 N N . ALA B 2 44 ? 148.105 106.703 104.530 1.00 11.53 44 ALA B N 1
ATOM 1978 C CA . ALA B 2 44 ? 148.911 107.876 104.890 1.00 12.75 44 ALA B CA 1
ATOM 1979 C C . ALA B 2 44 ? 149.586 108.503 103.657 1.00 13.42 44 ALA B C 1
ATOM 1980 O O . ALA B 2 44 ? 149.932 109.691 103.684 1.00 16.30 44 ALA B O 1
ATOM 1982 N N . GLN B 2 45 ? 149.786 107.707 102.609 1.00 11.72 45 GLN B N 1
ATOM 1983 C CA . GLN B 2 45 ? 150.368 108.157 101.355 1.00 12.73 45 GLN B CA 1
ATOM 1984 C C . GLN B 2 45 ? 149.385 108.336 100.213 1.00 12.62 45 GLN B C 1
ATOM 1985 O O . GLN B 2 45 ? 149.808 108.556 99.082 1.00 14.00 45 GLN B O 1
ATOM 1991 N N . GLY B 2 46 ? 148.095 108.160 100.504 1.00 12.51 46 GLY B N 1
ATOM 1992 C CA . GLY B 2 46 ? 147.071 108.228 99.485 1.00 12.19 46 GLY B CA 1
ATOM 1993 C C . GLY B 2 46 ? 147.111 107.128 98.441 1.00 12.14 46 GLY B C 1
ATOM 1994 O O . GLY B 2 46 ? 146.550 107.285 97.371 1.00 14.21 46 GLY B O 1
ATOM 1995 N N . LEU B 2 47 ? 147.701 105.984 98.788 1.00 12.21 47 LEU B N 1
ATOM 1996 C CA . LEU B 2 47 ? 147.817 104.856 97.876 1.00 11.80 47 LEU B CA 1
ATOM 1997 C C . LEU B 2 47 ? 146.600 103.948 97.989 1.00 12.52 47 LEU B C 1
ATOM 1998 O O . LEU B 2 47 ? 146.351 103.320 99.026 1.00 13.30 47 LEU B O 1
ATOM 2003 N N . GLY B 2 48 ? 145.812 103.918 96.930 1.00 13.09 48 GLY B N 1
ATOM 2004 C CA . GLY B 2 48 ? 144.561 103.190 96.887 1.00 13.84 48 GLY B CA 1
ATOM 2005 C C . GLY B 2 48 ? 143.391 103.862 97.566 1.00 12.97 48 GLY B C 1
ATOM 2006 O O . GLY B 2 48 ? 142.251 103.611 97.210 1.00 14.25 48 GLY B O 1
ATOM 2007 N N . MET B 2 49 ? 143.677 104.655 98.576 1.00 14.91 49 MET B N 1
ATOM 2008 C CA . MET B 2 49 ? 142.653 105.294 99.372 1.00 14.52 49 MET B CA 1
ATOM 2009 C C . MET B 2 49 ? 143.194 106.586 99.971 1.00 13.69 49 MET B C 1
ATOM 2010 O O . MET B 2 49 ? 144.323 106.593 100.469 1.00 16.36 49 MET B O 1
ATOM 2015 N N . LYS B 2 50 ? 142.407 107.646 99.888 1.00 14.12 50 LYS B N 1
ATOM 2016 C CA . LYS B 2 50 ? 142.758 108.949 100.450 1.00 14.09 50 LYS B CA 1
ATOM 2017 C C . LYS B 2 50 ? 142.164 109.138 101.865 1.00 12.28 50 LYS B C 1
ATOM 2018 O O . LYS B 2 50 ? 142.589 110.017 102.616 1.00 13.76 50 LYS B O 1
ATOM 2024 N N . ALA B 2 51 ? 141.141 108.348 102.193 1.00 11.58 51 ALA B N 1
ATOM 2025 C CA . ALA B 2 51 ? 140.440 108.406 103.453 1.00 11.91 51 ALA B CA 1
ATOM 2026 C C . ALA B 2 51 ? 139.632 107.121 103.557 1.00 9.70 51 ALA B C 1
ATOM 2027 O O . ALA B 2 51 ? 139.903 106.137 102.866 1.00 11.21 51 ALA B O 1
ATOM 2029 N N . PHE B 2 52 ? 138.639 107.074 104.440 1.00 9.74 52 PHE B N 1
ATOM 2030 C CA . PHE B 2 52 ? 137.960 105.831 104.736 1.00 9.94 52 PHE B CA 1
ATOM 2031 C C . PHE B 2 52 ? 136.829 105.488 103.823 1.00 9.23 52 PHE B C 1
ATOM 2032 O O . PHE B 2 52 ? 136.370 104.354 103.826 1.00 10.03 52 PHE B O 1
ATOM 2040 N N . ASP B 2 53 ? 136.373 106.425 102.980 1.00 9.60 53 ASP B N 1
ATOM 2041 C CA . ASP B 2 53 ? 135.282 106.110 102.075 1.00 9.36 53 ASP B CA 1
ATOM 2042 C C . ASP B 2 53 ? 135.666 105.012 101.081 1.00 9.53 53 ASP B C 1
ATOM 2043 O O . ASP B 2 53 ? 134.946 104.025 100.893 1.00 9.65 53 ASP B O 1
ATOM 2048 N N . GLU B 2 54 ? 136.817 105.184 100.424 1.00 10.00 54 GLU B N 1
ATOM 2049 C CA . GLU B 2 54 ? 137.333 104.171 99.515 1.00 10.58 54 GLU B CA 1
ATOM 2050 C C . GLU B 2 54 ? 137.611 102.854 100.223 1.00 10.13 54 GLU B C 1
ATOM 2051 O O . GLU B 2 54 ? 137.384 101.762 99.666 1.00 10.94 54 GLU B O 1
ATOM 2057 N N . PHE B 2 55 ? 138.139 102.951 101.432 1.00 10.16 55 PHE B N 1
ATOM 2058 C CA . PHE B 2 55 ? 138.362 101.800 102.289 1.00 10.10 55 PHE B CA 1
ATOM 2059 C C . PHE B 2 55 ? 137.081 100.987 102.468 1.00 9.50 55 PHE B C 1
ATOM 2060 O O . PHE B 2 55 ? 137.070 99.748 102.298 1.00 10.12 55 PHE B O 1
ATOM 2068 N N . ARG B 2 56 ? 136.002 101.631 102.832 1.00 8.82 56 ARG B N 1
ATOM 2069 C CA . ARG B 2 56 ? 134.797 100.916 103.177 1.00 8.90 56 ARG B CA 1
ATOM 2070 C C . ARG B 2 56 ? 134.178 100.231 101.966 1.00 9.22 56 ARG B C 1
ATOM 2071 O O . ARG B 2 56 ? 133.725 99.072 102.108 1.00 9.14 56 ARG B O 1
ATOM 2079 N N . ILE B 2 57 ? 134.113 100.885 100.811 1.00 9.02 57 ILE B N 1
ATOM 2080 C CA . ILE B 2 57 ? 133.455 100.226 99.676 1.00 8.88 57 ILE B CA 1
ATOM 2081 C C . ILE B 2 57 ? 134.177 98.931 99.276 1.00 9.06 57 ILE B C 1
ATOM 2082 O O . ILE B 2 57 ? 133.554 97.967 98.864 1.00 9.23 57 ILE B O 1
ATOM 2087 N N . GLY B 2 58 ? 135.518 98.918 99.413 1.00 9.19 58 GLY B N 1
ATOM 2088 C CA . GLY B 2 58 ? 136.213 97.683 99.082 1.00 9.55 58 GLY B CA 1
ATOM 2089 C C . GLY B 2 58 ? 135.831 96.509 99.978 1.00 9.65 58 GLY B C 1
ATOM 2090 O O . GLY B 2 58 ? 135.846 95.367 99.528 1.00 11.37 58 GLY B O 1
ATOM 2091 N N . ILE B 2 59 ? 135.528 96.772 101.238 1.00 8.27 59 ILE B N 1
ATOM 2092 C CA . ILE B 2 59 ? 135.014 95.730 102.133 1.00 8.70 59 ILE B CA 1
ATOM 2093 C C . ILE B 2 59 ? 133.593 95.319 101.734 1.00 7.98 59 ILE B C 1
ATOM 2094 O O . ILE B 2 59 ? 133.262 94.138 101.664 1.00 8.72 59 ILE B O 1
ATOM 2099 N N . GLU B 2 60 ? 132.761 96.307 101.443 1.00 7.99 60 GLU B N 1
ATOM 2100 C CA . GLU B 2 60 ? 131.353 96.066 101.117 1.00 8.27 60 GLU B CA 1
ATOM 2101 C C . GLU B 2 60 ? 131.186 95.233 99.864 1.00 8.91 60 GLU B C 1
ATOM 2102 O O . GLU B 2 60 ? 130.204 94.528 99.725 1.00 9.31 60 GLU B O 1
ATOM 2108 N N . LEU B 2 61 ? 132.178 95.319 98.952 1.00 8.66 61 LEU B N 1
ATOM 2109 C CA . LEU B 2 61 ? 132.155 94.565 97.701 1.00 9.47 61 LEU B CA 1
ATOM 2110 C C . LEU B 2 61 ? 132.611 93.129 97.860 1.00 9.01 61 LEU B C 1
ATOM 2111 O O . LEU B 2 61 ? 132.571 92.357 96.895 1.00 10.71 61 LEU B O 1
ATOM 2116 N N . MET B 2 62 ? 133.060 92.704 99.030 1.00 8.96 62 MET B N 1
ATOM 2117 C CA . MET B 2 62 ? 133.466 91.317 99.234 1.00 8.93 62 MET B CA 1
ATOM 2118 C C . MET B 2 62 ? 132.319 90.372 98.892 1.00 8.81 62 MET B C 1
ATOM 2119 O O . MET B 2 62 ? 131.152 90.646 99.140 1.00 10.41 62 MET B O 1
ATOM 2124 N N . ARG B 2 63 ? 132.671 89.177 98.409 1.00 9.38 63 ARG B N 1
ATOM 2125 C CA . ARG B 2 63 ? 131.649 88.131 98.333 1.00 9.17 63 ARG B CA 1
ATOM 2126 C C . ARG B 2 63 ? 131.053 87.955 99.706 1.00 9.09 63 ARG B C 1
ATOM 2127 O O . ARG B 2 63 ? 131.804 87.851 100.693 1.00 9.50 63 ARG B O 1
ATOM 2135 N N . PRO B 2 64 ? 129.725 87.813 99.825 1.00 9.76 64 PRO B N 1
ATOM 2136 C CA . PRO B 2 64 ? 129.134 87.572 101.162 1.00 9.74 64 PRO B CA 1
ATOM 2137 C C . PRO B 2 64 ? 129.746 86.431 101.941 1.00 9.25 64 PRO B C 1
ATOM 2138 O O . PRO B 2 64 ? 129.993 86.554 103.135 1.00 9.30 64 PRO B O 1
ATOM 2142 N N . VAL B 2 65 ? 130.034 85.314 101.254 1.00 10.11 65 VAL B N 1
ATOM 2143 C CA . VAL B 2 65 ? 130.609 84.203 101.949 1.00 11.39 65 VAL B CA 1
ATOM 2144 C C . VAL B 2 65 ? 132.000 84.514 102.511 1.00 10.04 65 VAL B C 1
ATOM 2145 O O . VAL B 2 65 ? 132.377 83.956 103.527 1.00 12.36 65 VAL B O 1
ATOM 2149 N N . ASP B 2 66 ? 132.770 85.375 101.831 1.00 9.36 66 ASP B N 1
ATOM 2150 C CA . ASP B 2 66 ? 134.056 85.799 102.335 1.00 8.81 66 ASP B CA 1
ATOM 2151 C C . ASP B 2 66 ? 133.889 86.796 103.490 1.00 8.59 66 ASP B C 1
ATOM 2152 O O . ASP B 2 66 ? 134.615 86.721 104.471 1.00 9.07 66 ASP B O 1
ATOM 2157 N N . TYR B 2 67 ? 132.966 87.741 103.373 1.00 8.83 67 TYR B N 1
ATOM 2158 C CA . TYR B 2 67 ? 132.740 88.737 104.418 1.00 8.24 67 TYR B CA 1
ATOM 2159 C C . TYR B 2 67 ? 132.484 88.021 105.748 1.00 8.68 67 TYR B C 1
ATOM 2160 O O . TYR B 2 67 ? 132.985 88.461 106.795 1.00 8.78 67 TYR B O 1
ATOM 2169 N N . LEU B 2 68 ? 131.685 86.960 105.735 1.00 8.47 68 LEU B N 1
ATOM 2170 C CA . LEU B 2 68 ? 131.276 86.287 106.957 1.00 9.00 68 LEU B CA 1
ATOM 2171 C C . LEU B 2 68 ? 132.344 85.318 107.498 1.00 9.91 68 LEU B C 1
ATOM 2172 O O . LEU B 2 68 ? 132.224 84.912 108.648 1.00 13.07 68 LEU B O 1
ATOM 2177 N N . THR B 2 69 ? 133.319 84.916 106.706 1.00 9.68 69 THR B N 1
ATOM 2178 C CA . THR B 2 69 ? 134.279 83.895 107.119 1.00 10.03 69 THR B CA 1
ATOM 2179 C C . THR B 2 69 ? 135.729 84.371 107.197 1.00 10.32 69 THR B C 1
ATOM 2180 O O . THR B 2 69 ? 136.551 83.632 107.748 1.00 11.75 69 THR B O 1
ATOM 2184 N N . SER B 2 70 ? 136.090 85.544 106.648 1.00 9.29 70 SER B N 1
ATOM 2185 C CA . SER B 2 70 ? 137.512 85.909 106.527 1.00 10.15 70 SER B CA 1
ATOM 2186 C C . SER B 2 70 ? 138.160 86.241 107.864 1.00 10.24 70 SER B C 1
ATOM 2187 O O . SER B 2 70 ? 139.370 86.241 107.948 1.00 11.28 70 SER B O 1
ATOM 2190 N N . SER B 2 71 ? 137.312 86.556 108.866 1.00 10.43 71 SER B N 1
ATOM 2191 C CA . SER B 2 71 ? 137.695 87.277 110.082 1.00 10.12 71 SER B CA 1
ATOM 2192 C C . SER B 2 71 ? 137.943 88.731 109.760 1.00 9.48 71 SER B C 1
ATOM 2193 O O . SER B 2 71 ? 138.162 89.139 108.609 1.00 10.32 71 SER B O 1
ATOM 2196 N N . TYR B 2 72 ? 137.939 89.544 110.801 1.00 9.77 72 TYR B N 1
ATOM 2197 C CA . TYR B 2 72 ? 137.852 90.981 110.641 1.00 9.44 72 TYR B CA 1
ATOM 2198 C C . TYR B 2 72 ? 139.016 91.553 109.797 1.00 9.16 72 TYR B C 1
ATOM 2199 O O . TYR B 2 72 ? 138.815 92.335 108.886 1.00 9.81 72 TYR B O 1
ATOM 2208 N N . TYR B 2 73 ? 140.271 91.213 110.106 1.00 9.15 73 TYR B N 1
ATOM 2209 C CA . TYR B 2 73 ? 141.384 91.752 109.363 1.00 9.24 73 TYR B CA 1
ATOM 2210 C C . TYR B 2 73 ? 141.451 91.198 107.931 1.00 9.15 73 TYR B C 1
ATOM 2211 O O . TYR B 2 73 ? 142.130 91.812 107.099 1.00 10.02 73 TYR B O 1
ATOM 2220 N N . GLY B 2 74 ? 140.752 90.107 107.641 1.00 8.89 74 GLY B N 1
ATOM 2221 C CA . GLY B 2 74 ? 140.567 89.706 106.276 1.00 9.30 74 GLY B CA 1
ATOM 2222 C C . GLY B 2 74 ? 139.821 90.756 105.465 1.00 8.96 74 GLY B C 1
ATOM 2223 O O . GLY B 2 74 ? 140.092 90.927 104.268 1.00 9.71 74 GLY B O 1
ATOM 2224 N N . HIS B 2 75 ? 138.864 91.463 106.088 1.00 8.33 75 HIS B N 1
ATOM 2225 C CA . HIS B 2 75 ? 138.214 92.566 105.386 1.00 8.14 75 HIS B CA 1
ATOM 2226 C C . HIS B 2 75 ? 139.230 93.616 104.982 1.00 8.33 75 HIS B C 1
ATOM 2227 O O . HIS B 2 75 ? 139.175 94.187 103.904 1.00 8.85 75 HIS B O 1
ATOM 2234 N N . TRP B 2 76 ? 140.173 93.905 105.871 1.00 8.48 76 TRP B N 1
ATOM 2235 C CA . TRP B 2 76 ? 141.200 94.929 105.633 1.00 8.73 76 TRP B CA 1
ATOM 2236 C C . TRP B 2 76 ? 142.109 94.511 104.475 1.00 8.77 76 TRP B C 1
ATOM 2237 O O . TRP B 2 76 ? 142.412 95.303 103.589 1.00 9.30 76 TRP B O 1
ATOM 2248 N N . ILE B 2 77 ? 142.524 93.245 104.445 1.00 8.87 77 ILE B N 1
ATOM 2249 C CA . ILE B 2 77 ? 143.300 92.751 103.326 1.00 8.63 77 ILE B CA 1
ATOM 2250 C C . ILE B 2 77 ? 142.507 92.859 102.024 1.00 8.92 77 ILE B C 1
ATOM 2251 O O . ILE B 2 77 ? 143.051 93.297 101.001 1.00 9.79 77 ILE B O 1
ATOM 2256 N N . ALA B 2 78 ? 141.245 92.477 102.064 1.00 9.28 78 ALA B N 1
ATOM 2257 C CA . ALA B 2 78 ? 140.412 92.530 100.860 1.00 9.13 78 ALA B CA 1
ATOM 2258 C C . ALA B 2 78 ? 140.361 93.922 100.302 1.00 9.29 78 ALA B C 1
ATOM 2259 O O . ALA B 2 78 ? 140.432 94.097 99.061 1.00 9.75 78 ALA B O 1
ATOM 2261 N N . THR B 2 79 ? 140.138 94.929 101.128 1.00 8.45 79 THR B N 1
ATOM 2262 C CA . THR B 2 79 ? 139.956 96.265 100.597 1.00 8.58 79 THR B CA 1
ATOM 2263 C C . THR B 2 79 ? 141.261 96.859 100.129 1.00 8.44 79 THR B C 1
ATOM 2264 O O . THR B 2 79 ? 141.312 97.647 99.169 1.00 9.38 79 THR B O 1
ATOM 2268 N N . VAL B 2 80 ? 142.366 96.569 100.801 1.00 8.60 80 VAL B N 1
ATOM 2269 C CA . VAL B 2 80 ? 143.685 97.044 100.310 1.00 9.46 80 VAL B CA 1
ATOM 2270 C C . VAL B 2 80 ? 143.950 96.460 98.928 1.00 9.89 80 VAL B C 1
ATOM 2271 O O . VAL B 2 80 ? 144.314 97.177 97.995 1.00 9.86 80 VAL B O 1
ATOM 2275 N N . ALA B 2 81 ? 143.729 95.163 98.763 1.00 9.73 81 ALA B N 1
ATOM 2276 C CA . ALA B 2 81 ? 143.938 94.526 97.476 1.00 10.01 81 ALA B CA 1
ATOM 2277 C C . ALA B 2 81 ? 143.019 95.134 96.422 1.00 10.48 81 ALA B C 1
ATOM 2278 O O . ALA B 2 81 ? 143.451 95.473 95.308 1.00 11.49 81 ALA B O 1
ATOM 2280 N N . TYR B 2 82 ? 141.747 95.286 96.745 1.00 9.78 82 TYR B N 1
ATOM 2281 C CA . TYR B 2 82 ? 140.777 95.855 95.801 1.00 10.23 82 TYR B CA 1
ATOM 2282 C C . TYR B 2 82 ? 141.209 97.230 95.345 1.00 10.05 82 TYR B C 1
ATOM 2283 O O . TYR B 2 82 ? 141.222 97.541 94.148 1.00 11.01 82 TYR B O 1
ATOM 2292 N N . ASN B 2 83 ? 141.488 98.124 96.298 1.00 9.36 83 ASN B N 1
ATOM 2293 C CA . ASN B 2 83 ? 141.756 99.485 95.974 1.00 9.44 83 ASN B CA 1
ATOM 2294 C C . ASN B 2 83 ? 143.090 99.679 95.257 1.00 10.26 83 ASN B C 1
ATOM 2295 O O . ASN B 2 83 ? 143.206 100.515 94.347 1.00 10.77 83 ASN B O 1
ATOM 2300 N N . LEU B 2 84 ? 144.122 98.941 95.650 1.00 10.25 84 LEU B N 1
ATOM 2301 C CA . LEU B 2 84 ? 145.413 99.070 94.931 1.00 10.70 84 LEU B CA 1
ATOM 2302 C C . LEU B 2 84 ? 145.325 98.590 93.495 1.00 11.96 84 LEU B C 1
ATOM 2303 O O . LEU B 2 84 ? 145.954 99.157 92.625 1.00 12.86 84 LEU B O 1
ATOM 2308 N N . VAL B 2 85 ? 144.568 97.535 93.237 1.00 11.39 85 VAL B N 1
ATOM 2309 C CA . VAL B 2 85 ? 144.351 97.109 91.860 1.00 12.95 85 VAL B CA 1
ATOM 2310 C C . VAL B 2 85 ? 143.451 98.103 91.121 1.00 13.29 85 VAL B C 1
ATOM 2311 O O . VAL B 2 85 ? 143.743 98.478 89.990 1.00 14.05 85 VAL B O 1
ATOM 2315 N N . ASP B 2 86 ? 142.375 98.562 91.761 1.00 12.11 86 ASP B N 1
ATOM 2316 C CA . ASP B 2 86 ? 141.435 99.431 91.072 1.00 13.40 86 ASP B CA 1
ATOM 2317 C C . ASP B 2 86 ? 142.078 100.736 90.622 1.00 13.97 86 ASP B C 1
ATOM 2318 O O . ASP B 2 86 ? 141.731 101.267 89.576 1.00 16.84 86 ASP B O 1
ATOM 2323 N N . THR B 2 87 ? 143.015 101.237 91.421 1.00 12.73 87 THR B N 1
ATOM 2324 C CA . THR B 2 87 ? 143.665 102.514 91.108 1.00 13.88 87 THR B CA 1
ATOM 2325 C C . THR B 2 87 ? 144.928 102.369 90.257 1.00 15.24 87 THR B C 1
ATOM 2326 O O . THR B 2 87 ? 145.544 103.370 89.878 1.00 17.32 87 THR B O 1
ATOM 2330 N N . GLY B 2 88 ? 145.354 101.127 90.014 1.00 14.97 88 GLY B N 1
ATOM 2331 C CA . GLY B 2 88 ? 146.523 100.845 89.162 1.00 15.90 88 GLY B CA 1
ATOM 2332 C C . GLY B 2 88 ? 147.860 100.853 89.888 1.00 15.71 88 GLY B C 1
ATOM 2333 O O . GLY B 2 88 ? 148.896 100.833 89.240 1.00 19.39 88 GLY B O 1
ATOM 2334 N N . VAL B 2 89 ? 147.843 100.874 91.221 1.00 14.07 89 VAL B N 1
ATOM 2335 C CA . VAL B 2 89 ? 149.091 100.776 91.952 1.00 14.59 89 VAL B CA 1
ATOM 2336 C C . VAL B 2 89 ? 149.694 99.361 91.789 1.00 14.35 89 VAL B C 1
ATOM 2337 O O . VAL B 2 89 ? 150.918 99.188 91.674 1.00 15.83 89 VAL B O 1
ATOM 2341 N N . LEU B 2 90 ? 148.850 98.330 91.869 1.00 13.34 90 LEU B N 1
ATOM 2342 C CA . LEU B 2 90 ? 149.245 96.938 91.684 1.00 14.12 90 LEU B CA 1
ATOM 2343 C C . LEU B 2 90 ? 148.476 96.314 90.534 1.00 14.77 90 LEU B C 1
ATOM 2344 O O . LEU B 2 90 ? 147.345 96.681 90.251 1.00 17.92 90 LEU B O 1
ATOM 2349 N N . ASP B 2 91 ? 149.139 95.356 89.885 1.00 16.81 91 ASP B N 1
ATOM 2350 C CA . ASP B 2 91 ? 148.573 94.564 88.820 1.00 18.86 91 ASP B CA 1
ATOM 2351 C C . ASP B 2 91 ? 147.961 93.291 89.402 1.00 16.63 91 ASP B C 1
ATOM 2352 O O . ASP B 2 91 ? 148.554 92.633 90.250 1.00 17.53 91 ASP B O 1
ATOM 2357 N N . GLU B 2 92 ? 146.741 92.971 88.993 1.00 18.47 92 GLU B N 1
ATOM 2358 C CA . GLU B 2 92 ? 146.010 91.856 89.600 1.00 18.95 92 GLU B CA 1
ATOM 2359 C C . GLU B 2 92 ? 146.707 90.543 89.375 1.00 18.05 92 GLU B C 1
ATOM 2360 O O . GLU B 2 92 ? 146.806 89.713 90.290 1.00 18.94 92 GLU B O 1
ATOM 2366 N N . LYS B 2 93 ? 147.186 90.307 88.158 1.00 20.20 93 LYS B N 1
ATOM 2367 C CA . LYS B 2 93 ? 147.858 89.039 87.905 1.00 20.64 93 LYS B CA 1
ATOM 2368 C C . LYS B 2 93 ? 149.137 88.862 88.752 1.00 18.59 93 LYS B C 1
ATOM 2369 O O . LYS B 2 93 ? 149.364 87.781 89.355 1.00 20.35 93 LYS B O 1
ATOM 2375 N N . GLU B 2 94 ? 149.930 89.938 88.860 1.00 19.75 94 GLU B N 1
ATOM 2376 C CA . GLU B 2 94 ? 151.140 89.877 89.681 1.00 18.87 94 GLU B CA 1
ATOM 2377 C C . GLU B 2 94 ? 150.749 89.583 91.126 1.00 16.52 94 GLU B C 1
ATOM 2378 O O . GLU B 2 94 ? 151.426 88.820 91.824 1.00 17.26 94 GLU B O 1
ATOM 2384 N N . LEU B 2 95 ? 149.707 90.261 91.641 1.00 16.53 95 LEU B N 1
ATOM 2385 C CA . LEU B 2 95 ? 149.308 90.081 93.026 1.00 15.90 95 LEU B CA 1
ATOM 2386 C C . LEU B 2 95 ? 148.850 88.618 93.259 1.00 14.55 95 LEU B C 1
ATOM 2387 O O . LEU B 2 95 ? 149.178 87.998 94.267 1.00 15.91 95 LEU B O 1
ATOM 2392 N N . ASP B 2 96 ? 148.067 88.075 92.326 1.00 17.11 96 ASP B N 1
ATOM 2393 C CA . ASP B 2 96 ? 147.574 86.689 92.459 1.00 16.38 96 ASP B CA 1
ATOM 2394 C C . ASP B 2 96 ? 148.708 85.677 92.428 1.00 18.31 96 ASP B C 1
ATOM 2395 O O . ASP B 2 96 ? 148.749 84.725 93.196 1.00 18.51 96 ASP B O 1
ATOM 2400 N N . GLU B 2 97 ? 149.664 85.913 91.570 1.00 18.48 97 GLU B N 1
ATOM 2401 C CA . GLU B 2 97 ? 150.829 85.042 91.563 1.00 19.22 97 GLU B CA 1
ATOM 2402 C C . GLU B 2 97 ? 151.633 85.068 92.829 1.00 18.10 97 GLU B C 1
ATOM 2403 O O . GLU B 2 97 ? 152.086 84.021 93.295 1.00 19.79 97 GLU B O 1
ATOM 2409 N N . ARG B 2 98 ? 151.865 86.257 93.365 1.00 17.41 98 ARG B N 1
ATOM 2410 C CA . ARG B 2 98 ? 152.622 86.365 94.580 1.00 16.05 98 ARG B CA 1
ATOM 2411 C C . ARG B 2 98 ? 151.851 85.746 95.755 1.00 14.92 98 ARG B C 1
ATOM 2412 O O . ARG B 2 98 ? 152.458 85.182 96.652 1.00 15.91 98 ARG B O 1
ATOM 2420 N N . THR B 2 99 ? 150.517 85.889 95.753 1.00 15.23 99 THR B N 1
ATOM 2421 C CA . THR B 2 99 ? 149.656 85.273 96.769 1.00 14.90 99 THR B CA 1
ATOM 2422 C C . THR B 2 99 ? 149.883 83.757 96.738 1.00 14.93 99 THR B C 1
ATOM 2423 O O . THR B 2 99 ? 150.038 83.125 97.782 1.00 16.39 99 THR B O 1
ATOM 2427 N N . GLU B 2 100 ? 149.911 83.190 95.536 1.00 18.17 100 GLU B N 1
ATOM 2428 C CA . GLU B 2 100 ? 150.089 81.751 95.404 1.00 19.68 100 GLU B CA 1
ATOM 2429 C C . GLU B 2 100 ? 151.468 81.296 95.938 1.00 20.26 100 GLU B C 1
ATOM 2430 O O . GLU B 2 100 ? 151.595 80.268 96.612 1.00 21.06 100 GLU B O 1
ATOM 2436 N N . VAL B 2 101 ? 152.497 82.100 95.719 1.00 19.66 101 VAL B N 1
ATOM 2437 C CA . VAL B 2 101 ? 153.832 81.822 96.242 1.00 19.11 101 VAL B CA 1
ATOM 2438 C C . VAL B 2 101 ? 153.792 81.699 97.775 1.00 19.65 101 VAL B C 1
ATOM 2439 O O . VAL B 2 101 ? 154.275 80.709 98.336 1.00 21.42 101 VAL B O 1
ATOM 2443 N N . PHE B 2 102 ? 153.177 82.680 98.441 1.00 17.32 102 PHE B N 1
ATOM 2444 C CA . PHE B 2 102 ? 153.101 82.643 99.886 1.00 17.19 102 PHE B CA 1
ATOM 2445 C C . PHE B 2 102 ? 152.147 81.566 100.412 1.00 18.16 102 PHE B C 1
ATOM 2446 O O . PHE B 2 102 ? 152.293 81.112 101.531 1.00 19.35 102 PHE B O 1
ATOM 2454 N N . SER B 2 103 ? 151.125 81.201 99.649 1.00 18.44 103 SER B N 1
ATOM 2455 C CA . SER B 2 103 ? 150.223 80.142 100.076 1.00 19.26 103 SER B CA 1
ATOM 2456 C C . SER B 2 103 ? 150.955 78.813 100.124 1.00 21.06 103 SER B C 1
ATOM 2457 O O . SER B 2 103 ? 150.843 78.057 101.102 1.00 23.05 103 SER B O 1
ATOM 2460 N N . LYS B 2 104 ? 151.762 78.562 99.092 1.00 21.45 104 LYS B N 1
ATOM 2461 C CA . LYS B 2 104 ? 152.480 77.282 98.948 1.00 24.79 104 LYS B CA 1
ATOM 2462 C C . LYS B 2 104 ? 153.707 77.251 99.839 1.00 25.59 104 LYS B C 1
ATOM 2463 O O . LYS B 2 104 ? 154.092 76.181 100.313 1.00 28.50 104 LYS B O 1
ATOM 2469 N N . LYS B 2 105 ? 154.324 78.419 100.046 1.00 24.80 105 LYS B N 1
ATOM 2470 C CA . LYS B 2 105 ? 155.519 78.528 100.857 1.00 26.17 105 LYS B CA 1
ATOM 2471 C C . LYS B 2 105 ? 155.415 79.684 101.852 1.00 23.80 105 LYS B C 1
ATOM 2472 O O . LYS B 2 105 ? 155.935 80.773 101.612 1.00 24.58 105 LYS B O 1
ATOM 2478 N N . PRO B 2 106 ? 154.716 79.449 102.965 1.00 25.17 106 PRO B N 1
ATOM 2479 C CA . PRO B 2 106 ? 154.369 80.541 103.882 1.00 25.01 106 PRO B CA 1
ATOM 2480 C C . PRO B 2 106 ? 155.572 81.159 104.596 1.00 24.29 106 PRO B C 1
ATOM 2481 O O . PRO B 2 106 ? 155.478 82.314 105.067 1.00 25.07 106 PRO B O 1
ATOM 2485 N N . ASP B 2 107 ? 156.696 80.411 104.645 1.00 27.60 107 ASP B N 1
ATOM 2486 C CA . ASP B 2 107 ? 157.929 80.887 105.271 1.00 29.29 107 ASP B CA 1
ATOM 2487 C C . ASP B 2 107 ? 158.838 81.639 104.298 1.00 25.89 107 ASP B C 1
ATOM 2488 O O . ASP B 2 107 ? 159.978 81.957 104.651 1.00 28.00 107 ASP B O 1
ATOM 2493 N N . THR B 2 108 ? 158.359 81.912 103.082 1.00 25.25 108 THR B N 1
ATOM 2494 C CA . THR B 2 108 ? 159.087 82.721 102.107 1.00 23.10 108 THR B CA 1
ATOM 2495 C C . THR B 2 108 ? 159.506 84.055 102.749 1.00 22.24 108 THR B C 1
ATOM 2496 O O . THR B 2 108 ? 158.721 84.719 103.433 1.00 24.11 108 THR B O 1
ATOM 2500 N N . LYS B 2 109 ? 160.766 84.450 102.584 1.00 24.09 109 LYS B N 1
ATOM 2501 C CA . LYS B 2 109 ? 161.252 85.661 103.244 1.00 23.09 109 LYS B CA 1
ATOM 2502 C C . LYS B 2 109 ? 160.634 86.934 102.677 1.00 23.66 109 LYS B C 1
ATOM 2503 O O . LYS B 2 109 ? 160.368 87.036 101.498 1.00 25.21 109 LYS B O 1
ATOM 2509 N N . ILE B 2 110 ? 160.416 87.891 103.560 1.00 19.66 110 ILE B N 1
ATOM 2510 C CA . ILE B 2 110 ? 159.836 89.169 103.199 1.00 19.17 110 ILE B CA 1
ATOM 2511 C C . ILE B 2 110 ? 160.994 90.142 102.991 1.00 18.32 110 ILE B C 1
ATOM 2512 O O . ILE B 2 110 ? 161.881 90.242 103.849 1.00 19.16 110 ILE B O 1
ATOM 2517 N N . PRO B 2 111 ? 160.980 90.931 101.905 1.00 19.63 111 PRO B N 1
ATOM 2518 C CA . PRO B 2 111 ? 162.079 91.894 101.739 1.00 17.25 111 PRO B CA 1
ATOM 2519 C C . PRO B 2 111 ? 162.101 92.952 102.847 1.00 17.50 111 PRO B C 1
ATOM 2520 O O . PRO B 2 111 ? 161.048 93.360 103.296 1.00 17.99 111 PRO B O 1
ATOM 2524 N N . ARG B 2 112 ? 163.292 93.368 103.267 1.00 19.37 112 ARG B N 1
ATOM 2525 C CA . ARG B 2 112 ? 163.447 94.390 104.348 1.00 18.97 112 ARG B CA 1
ATOM 2526 C C . ARG B 2 112 ? 163.909 95.702 103.745 1.00 18.24 112 ARG B C 1
ATOM 2527 O O . ARG B 2 112 ? 164.779 95.720 102.861 1.00 22.55 112 ARG B O 1
ATOM 2535 N N . ARG B 2 113 ? 163.380 96.794 104.286 1.00 16.05 113 ARG B N 1
ATOM 2536 C CA . ARG B 2 113 ? 163.735 98.140 103.821 1.00 17.73 113 ARG B CA 1
ATOM 2537 C C . ARG B 2 113 ? 163.426 99.078 104.995 1.00 15.13 113 ARG B C 1
ATOM 2538 O O . ARG B 2 113 ? 162.363 99.021 105.576 1.00 16.47 113 ARG B O 1
ATOM 2546 N N . GLU B 2 114 ? 164.382 99.915 105.346 1.00 16.59 114 GLU B N 1
ATOM 2547 C CA . GLU B 2 114 ? 164.198 100.978 106.325 1.00 15.90 114 GLU B CA 1
ATOM 2548 C C . GLU B 2 114 ? 164.047 102.325 105.577 1.00 15.73 114 GLU B C 1
ATOM 2549 O O . GLU B 2 114 ? 164.846 102.674 104.733 1.00 18.70 114 GLU B O 1
ATOM 2555 N N . ASP B 2 115 ? 163.031 103.082 105.950 1.00 14.13 115 ASP B N 1
ATOM 2556 C CA . ASP B 2 115 ? 162.756 104.396 105.382 1.00 14.75 115 ASP B CA 1
ATOM 2557 C C . ASP B 2 115 ? 162.254 105.321 106.492 1.00 15.35 115 ASP B C 1
ATOM 2558 O O . ASP B 2 115 ? 161.029 105.465 106.699 1.00 14.84 115 ASP B O 1
ATOM 2563 N N . PRO B 2 116 ? 163.185 105.957 107.204 1.00 17.02 116 PRO B N 1
ATOM 2564 C CA . PRO B 2 116 ? 162.740 106.732 108.368 1.00 18.45 116 PRO B CA 1
ATOM 2565 C C . PRO B 2 116 ? 161.888 107.937 107.958 1.00 18.56 116 PRO B C 1
ATOM 2566 O O . PRO B 2 116 ? 161.027 108.377 108.715 1.00 18.47 116 PRO B O 1
ATOM 2570 N N . ALA B 2 117 ? 162.061 108.460 106.758 1.00 17.04 117 ALA B N 1
ATOM 2571 C CA . ALA B 2 117 ? 161.193 109.578 106.329 1.00 18.21 117 ALA B CA 1
ATOM 2572 C C . ALA B 2 117 ? 159.746 109.109 106.127 1.00 15.99 117 ALA B C 1
ATOM 2573 O O . ALA B 2 117 ? 158.798 109.799 106.461 1.00 16.83 117 ALA B O 1
ATOM 2575 N N . LEU B 2 118 ? 159.543 107.896 105.649 1.00 14.98 118 LEU B N 1
ATOM 2576 C CA . LEU B 2 118 ? 158.225 107.333 105.514 1.00 14.65 118 LEU B CA 1
ATOM 2577 C C . LEU B 2 118 ? 157.617 107.112 106.910 1.00 13.46 118 LEU B C 1
ATOM 2578 O O . LEU B 2 118 ? 156.423 107.342 107.143 1.00 14.49 118 LEU B O 1
ATOM 2583 N N . VAL B 2 119 ? 158.427 106.643 107.856 1.00 13.75 119 VAL B N 1
ATOM 2584 C CA . VAL B 2 119 ? 157.919 106.509 109.228 1.00 14.19 119 VAL B CA 1
ATOM 2585 C C . VAL B 2 119 ? 157.348 107.834 109.756 1.00 14.49 119 VAL B C 1
ATOM 2586 O O . VAL B 2 119 ? 156.269 107.884 110.327 1.00 15.17 119 VAL B O 1
ATOM 2590 N N . LYS B 2 120 ? 158.068 108.930 109.520 1.00 17.10 120 LYS B N 1
ATOM 2591 C CA . LYS B 2 120 ? 157.608 110.249 109.950 1.00 18.79 120 LYS B CA 1
ATOM 2592 C C . LYS B 2 120 ? 156.324 110.673 109.288 1.00 19.45 120 LYS B C 1
ATOM 2593 O O . LYS B 2 120 ? 155.396 111.202 109.933 1.00 19.17 120 LYS B O 1
ATOM 2599 N N . LEU B 2 121 ? 156.226 110.356 108.017 1.00 16.06 121 LEU B N 1
ATOM 2600 C CA . LEU B 2 121 ? 155.033 110.641 107.261 1.00 16.17 121 LEU B CA 1
ATOM 2601 C C . LEU B 2 121 ? 153.824 109.858 107.822 1.00 15.79 121 LEU B C 1
ATOM 2602 O O . LEU B 2 121 ? 152.758 110.400 108.015 1.00 17.41 121 LEU B O 1
ATOM 2607 N N . VAL B 2 122 ? 154.033 108.581 108.100 1.00 14.65 122 VAL B N 1
ATOM 2608 C CA . VAL B 2 122 ? 152.982 107.769 108.668 1.00 14.15 122 VAL B CA 1
ATOM 2609 C C . VAL B 2 122 ? 152.546 108.287 110.041 1.00 13.41 122 VAL B C 1
ATOM 2610 O O . VAL B 2 122 ? 151.358 108.435 110.349 1.00 14.09 122 VAL B O 1
ATOM 2614 N N . GLU B 2 123 ? 153.533 108.593 110.872 1.00 14.48 123 GLU B N 1
ATOM 2615 C CA . GLU B 2 123 ? 153.218 109.212 112.165 1.00 17.23 123 GLU B CA 1
ATOM 2616 C C . GLU B 2 123 ? 152.381 110.425 112.080 1.00 18.27 123 GLU B C 1
ATOM 2617 O O . GLU B 2 123 ? 151.461 110.638 112.877 1.00 18.51 123 GLU B O 1
ATOM 2623 N N . LYS B 2 124 ? 152.733 111.269 111.136 1.00 19.74 124 LYS B N 1
ATOM 2624 C CA . LYS B 2 124 ? 151.990 112.508 111.001 1.00 20.75 124 LYS B CA 1
ATOM 2625 C C . LYS B 2 124 ? 150.545 112.242 110.693 1.00 19.20 124 LYS B C 1
ATOM 2626 O O . LYS B 2 124 ? 149.655 112.901 111.231 1.00 20.33 124 LYS B O 1
ATOM 2632 N N . ALA B 2 125 ? 150.267 111.277 109.824 1.00 18.03 125 ALA B N 1
ATOM 2633 C CA . ALA B 2 125 ? 148.906 110.898 109.529 1.00 19.56 125 ALA B CA 1
ATOM 2634 C C . ALA B 2 125 ? 148.154 110.350 110.725 1.00 15.09 125 ALA B C 1
ATOM 2635 O O . ALA B 2 125 ? 146.983 110.663 110.963 1.00 17.94 125 ALA B O 1
ATOM 2637 N N . LEU B 2 126 ? 148.827 109.501 111.494 1.00 13.30 126 LEU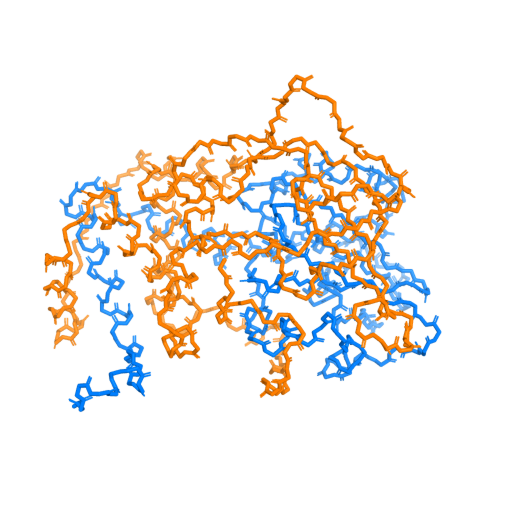 B N 1
ATOM 2638 C CA . LEU B 2 126 ? 148.195 108.936 112.686 1.00 13.84 126 LEU B CA 1
ATOM 2639 C C . LEU B 2 126 ? 147.805 110.030 113.667 1.00 12.63 126 LEU B C 1
ATOM 2640 O O . LEU B 2 126 ? 146.781 109.910 114.346 1.00 13.97 126 LEU B O 1
ATOM 2645 N N . ASN B 2 127 ? 148.642 111.080 113.764 1.00 12.53 127 ASN B N 1
ATOM 2646 C CA . ASN B 2 127 ? 148.455 112.151 114.714 1.00 13.88 127 ASN B CA 1
ATOM 2647 C C . ASN B 2 127 ? 147.503 113.241 114.196 1.00 14.50 127 ASN B C 1
ATOM 2648 O O . ASN B 2 127 ? 146.715 113.794 114.972 1.00 17.11 127 ASN B O 1
ATOM 2653 N N . ASP B 2 128 ? 147.573 113.570 112.914 1.00 14.22 128 ASP B N 1
ATOM 2654 C CA . ASP B 2 128 ? 146.803 114.679 112.374 1.00 14.85 128 ASP B CA 1
ATOM 2655 C C . ASP B 2 128 ? 145.404 114.250 111.921 1.00 12.83 128 ASP B C 1
ATOM 2656 O O . ASP B 2 128 ? 144.510 115.087 111.852 1.00 14.11 128 ASP B O 1
ATOM 2661 N N . GLY B 2 129 ? 145.259 112.956 111.586 1.00 12.23 129 GLY B N 1
ATOM 2662 C CA . GLY B 2 129 ? 144.004 112.470 111.051 1.00 11.99 129 GLY B CA 1
ATOM 2663 C C . GLY B 2 129 ? 143.595 113.056 109.720 1.00 11.28 129 GLY B C 1
ATOM 2664 O O . GLY B 2 129 ? 144.390 113.649 108.999 1.00 12.29 129 GLY B O 1
ATOM 2665 N N . LEU B 2 130 ? 142.335 112.819 109.391 1.00 10.73 130 LEU B N 1
ATOM 2666 C CA . LEU B 2 130 ? 141.790 113.084 108.061 1.00 11.67 130 LEU B CA 1
ATOM 2667 C C . LEU B 2 130 ? 140.370 113.663 108.212 1.00 11.17 130 LEU B C 1
ATOM 2668 O O . LEU B 2 130 ? 139.417 113.170 107.607 1.00 13.08 130 LEU B O 1
ATOM 2673 N N . SER B 2 131 ? 140.213 114.731 108.984 1.00 10.55 131 SER B N 1
ATOM 2674 C CA . SER B 2 131 ? 138.882 115.279 109.216 1.00 10.87 131 SER B CA 1
ATOM 2675 C C . SER B 2 131 ? 138.171 115.530 107.895 1.00 10.37 131 SER B C 1
ATOM 2676 O O . SER B 2 131 ? 138.713 116.180 107.016 1.00 11.07 131 SER B O 1
ATOM 2679 N N . PRO B 2 132 ? 136.904 115.115 107.794 1.00 9.84 132 PRO B N 1
ATOM 2680 C CA . PRO B 2 132 ? 136.091 115.338 106.576 1.00 9.91 132 PRO B CA 1
ATOM 2681 C C . PRO B 2 132 ? 135.244 116.604 106.626 1.00 9.02 132 PRO B C 1
ATOM 2682 O O . PRO B 2 132 ? 134.420 116.819 105.732 1.00 9.60 132 PRO B O 1
ATOM 2686 N N . LEU B 2 133 ? 135.415 117.419 107.669 1.00 9.83 133 LEU B N 1
ATOM 2687 C CA . LEU B 2 133 ? 134.653 118.652 107.818 1.00 9.88 133 LEU B CA 1
ATOM 2688 C C . LEU B 2 133 ? 135.112 119.640 106.751 1.00 9.66 133 LEU B C 1
ATOM 2689 O O . LEU B 2 133 ? 136.311 119.852 106.546 1.00 10.91 133 LEU B O 1
ATOM 2694 N N . ARG B 2 134 ? 134.153 120.234 106.061 1.00 10.10 134 ARG B N 1
ATOM 2695 C CA . ARG B 2 134 ? 134.375 121.208 105.012 1.00 10.26 134 ARG B CA 1
ATOM 2696 C C . ARG B 2 134 ? 133.419 122.375 105.239 1.00 10.71 134 ARG B C 1
ATOM 2697 O O . ARG B 2 134 ? 132.571 122.331 106.128 1.00 13.27 134 ARG B O 1
ATOM 2705 N N . GLU B 2 135 ? 133.547 123.401 104.439 1.00 11.56 135 GLU B N 1
ATOM 2706 C CA . GLU B 2 135 ? 132.569 124.494 104.354 1.00 12.10 135 GLU B CA 1
ATOM 2707 C C . GLU B 2 135 ? 131.986 124.543 102.962 1.00 12.20 135 GLU B C 1
ATOM 2708 O O . GLU B 2 135 ? 132.735 124.324 102.001 1.00 13.46 135 GLU B O 1
ATOM 2714 N N . ILE B 2 136 ? 130.698 124.834 102.867 1.00 11.24 136 ILE B N 1
ATOM 2715 C CA . ILE B 2 136 ? 130.045 125.056 101.611 1.00 12.29 136 ILE B CA 1
ATOM 2716 C C . ILE B 2 136 ? 129.289 126.370 101.673 1.00 12.01 136 ILE B C 1
ATOM 2717 O O . ILE B 2 136 ? 128.974 126.879 102.739 1.00 14.38 136 ILE B O 1
ATOM 2722 N N . SER B 2 137 ? 128.943 126.934 100.512 1.00 13.87 137 SER B N 1
ATOM 2723 C CA . SER B 2 137 ? 128.279 128.241 100.465 1.00 14.32 137 SER B CA 1
ATOM 2724 C C . SER B 2 137 ? 126.791 128.149 100.763 1.00 15.45 137 SER B C 1
ATOM 2725 O O . SER B 2 137 ? 126.228 129.084 101.282 1.00 17.40 137 SER B O 1
ATOM 2728 N N . ALA B 2 138 ? 126.154 127.029 100.507 1.00 14.78 138 ALA B N 1
ATOM 2729 C CA . ALA B 2 138 ? 124.743 126.820 100.820 1.00 15.25 138 ALA B CA 1
ATOM 2730 C C . ALA B 2 138 ? 124.500 126.795 102.311 1.00 13.34 138 ALA B C 1
ATOM 2731 O O . ALA B 2 138 ? 125.382 126.490 103.084 1.00 14.95 138 ALA B O 1
ATOM 2733 N N . SER B 2 139 ? 123.256 127.058 102.677 1.00 15.11 139 SER B N 1
ATOM 2734 C CA . SER B 2 139 ? 122.787 126.883 104.019 1.00 14.27 139 SER B CA 1
ATOM 2735 C C . SER B 2 139 ? 122.135 125.502 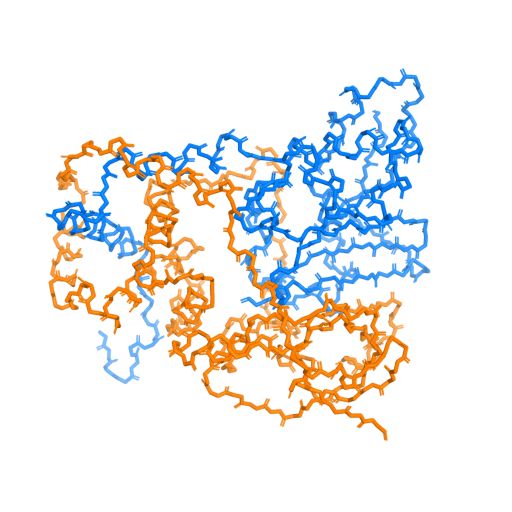104.232 1.00 13.12 139 SER B C 1
ATOM 2736 O O . SER B 2 139 ? 121.670 124.887 103.283 1.00 14.04 139 SER B O 1
ATOM 2739 N N . PRO B 2 140 ? 122.059 125.050 105.507 1.00 12.39 140 PRO B N 1
ATOM 2740 C CA . PRO B 2 140 ? 121.420 123.763 105.743 1.00 11.51 140 PRO B CA 1
ATOM 2741 C C . PRO B 2 140 ? 119.940 123.781 105.369 1.00 10.97 140 PRO B C 1
ATOM 2742 O O . PRO B 2 140 ? 119.215 124.736 105.688 1.00 13.07 140 PRO B O 1
ATOM 2746 N N . ARG B 2 141 ? 119.467 122.711 104.788 1.00 10.45 141 ARG B N 1
ATOM 2747 C CA . ARG B 2 141 ? 118.076 122.560 104.481 1.00 10.80 141 ARG B CA 1
ATOM 2748 C C . ARG B 2 141 ? 117.215 122.351 105.748 1.00 10.58 141 ARG B C 1
ATOM 2749 O O . ARG B 2 141 ? 116.044 122.714 105.741 1.00 11.40 141 ARG B O 1
ATOM 2757 N N . PHE B 2 142 ? 117.778 121.707 106.768 1.00 10.04 142 PHE B N 1
ATOM 2758 C CA . PHE B 2 142 ? 117.032 121.281 107.927 1.00 9.90 142 PHE B CA 1
ATOM 2759 C C . PHE B 2 142 ? 117.548 121.990 109.170 1.00 9.87 142 PHE B C 1
ATOM 2760 O O . PHE B 2 142 ? 118.710 122.412 109.231 1.00 11.12 142 PHE B O 1
ATOM 2768 N N . LYS B 2 143 ? 116.699 122.045 110.191 1.00 11.11 143 LYS B N 1
ATOM 2769 C CA . LYS B 2 143 ? 117.027 122.665 111.479 1.00 10.58 143 LYS B CA 1
ATOM 2770 C C . LYS B 2 143 ? 116.794 121.722 112.642 1.00 10.16 143 LYS B C 1
ATOM 2771 O O . LYS B 2 143 ? 115.991 120.789 112.566 1.00 10.66 143 LYS B O 1
ATOM 2777 N N . VAL B 2 144 ? 117.494 121.977 113.745 1.00 10.79 144 VAL B N 1
ATOM 2778 C CA . VAL B 2 144 ? 117.292 121.193 114.970 1.00 10.40 144 VAL B CA 1
ATOM 2779 C C . VAL B 2 144 ? 115.837 121.216 115.343 1.00 10.39 144 VAL B C 1
ATOM 2780 O O . VAL B 2 144 ? 115.209 122.270 115.388 1.00 11.96 144 VAL B O 1
ATOM 2784 N N . GLY B 2 145 ? 115.316 120.048 115.676 1.00 10.09 145 GLY B N 1
ATOM 2785 C CA . GLY B 2 145 ? 113.922 119.865 116.071 1.00 10.38 145 GLY B CA 1
ATOM 2786 C C . GLY B 2 145 ? 112.971 119.581 114.926 1.00 10.45 145 GLY B C 1
ATOM 2787 O O . GLY B 2 145 ? 111.818 119.225 115.171 1.00 10.93 145 GLY B O 1
ATOM 2788 N N . GLU B 2 146 ? 113.399 119.807 113.678 1.00 9.56 146 GLU B N 1
ATOM 2789 C CA . GLU B 2 146 ? 112.515 119.557 112.548 1.00 9.79 146 GLU B CA 1
ATOM 2790 C C . GLU B 2 146 ? 112.266 118.049 112.419 1.00 9.80 146 GLU B C 1
ATOM 2791 O O . GLU B 2 146 ? 113.183 117.226 112.574 1.00 10.24 146 GLU B O 1
ATOM 2797 N N . ARG B 2 147 ? 111.024 117.707 112.118 1.00 9.55 147 ARG B N 1
ATOM 2798 C CA . ARG B 2 147 ? 110.678 116.348 111.731 1.00 9.91 147 ARG B CA 1
ATOM 2799 C C . ARG B 2 147 ? 110.902 116.172 110.242 1.00 10.00 147 ARG B C 1
ATOM 2800 O O . ARG B 2 147 ? 110.375 116.961 109.437 1.00 12.35 147 ARG B O 1
ATOM 2808 N N . ILE B 2 148 ? 111.712 115.196 109.877 1.00 9.29 148 ILE B N 1
ATOM 2809 C CA . ILE B 2 148 ? 112.031 114.874 108.497 1.00 9.05 148 ILE B CA 1
ATOM 2810 C C . ILE B 2 148 ? 111.538 113.478 108.187 1.00 8.95 148 ILE B C 1
ATOM 2811 O O . ILE B 2 148 ? 111.196 112.708 109.065 1.00 9.33 148 ILE B O 1
ATOM 2816 N N . LYS B 2 149 ? 111.524 113.165 106.903 1.00 9.12 149 LYS B N 1
ATOM 2817 C CA . LYS B 2 149 ? 111.341 111.814 106.446 1.00 9.85 149 LYS B CA 1
ATOM 2818 C C . LYS B 2 149 ? 112.553 111.403 105.616 1.00 9.82 149 LYS B C 1
ATOM 2819 O O . LYS B 2 149 ? 112.936 112.086 104.661 1.00 10.10 149 LYS B O 1
ATOM 2825 N N . THR B 2 150 ? 113.183 110.301 106.008 1.00 8.48 150 THR B N 1
ATOM 2826 C CA . THR B 2 150 ? 114.301 109.829 105.230 1.00 8.27 150 THR B CA 1
ATOM 2827 C C . THR B 2 150 ? 113.773 109.239 103.914 1.00 8.71 150 THR B C 1
ATOM 2828 O O . THR B 2 150 ? 112.656 108.748 103.846 1.00 9.54 150 THR B O 1
ATOM 2832 N N . LYS B 2 151 ? 114.578 109.316 102.862 1.00 7.99 151 LYS B N 1
ATOM 2833 C CA . LYS B 2 151 ? 114.152 108.850 101.561 1.00 8.46 151 LYS B CA 1
ATOM 2834 C C . LYS B 2 151 ? 114.121 107.333 101.477 1.00 8.32 151 LYS B C 1
ATOM 2835 O O . LYS B 2 151 ? 114.796 106.625 102.210 1.00 10.06 151 LYS B O 1
ATOM 2841 N N . ASN B 2 152 ? 113.352 106.841 100.500 1.00 9.17 152 ASN B N 1
ATOM 2842 C CA . ASN B 2 152 ? 113.465 105.445 100.044 1.00 9.04 152 ASN B CA 1
ATOM 2843 C C . ASN B 2 152 ? 114.352 105.412 98.805 1.00 9.96 152 ASN B C 1
ATOM 2844 O O . ASN B 2 152 ? 113.852 105.493 97.690 1.00 13.86 152 ASN B O 1
ATOM 2849 N N . ILE B 2 153 ? 115.632 105.429 98.997 1.00 9.95 153 ILE B N 1
ATOM 2850 C CA . ILE B 2 153 ? 116.617 105.320 97.919 1.00 10.05 153 ILE B CA 1
ATOM 2851 C C . ILE B 2 153 ? 117.466 104.094 98.124 1.00 9.23 153 ILE B C 1
ATOM 2852 O O . ILE B 2 153 ? 117.652 103.640 99.269 1.00 10.44 153 ILE B O 1
ATOM 2857 N N . HIS B 2 154 ? 117.978 103.550 97.011 1.00 9.49 154 HIS B N 1
ATOM 2858 C CA . HIS B 2 154 ? 118.724 102.310 96.986 1.00 9.89 154 HIS B CA 1
ATOM 2859 C C . HIS B 2 154 ? 119.963 102.506 96.129 1.00 10.93 154 HIS B C 1
ATOM 2860 O O . HIS B 2 154 ? 120.065 101.918 95.046 1.00 13.11 154 HIS B O 1
ATOM 2867 N N . PRO B 2 155 ? 120.951 103.248 96.626 1.00 12.02 155 PRO B N 1
ATOM 2868 C CA . PRO B 2 155 ? 122.193 103.458 95.863 1.00 13.34 155 PRO B CA 1
ATOM 2869 C C . PRO B 2 155 ? 122.827 102.088 95.547 1.00 11.66 155 PRO B C 1
ATOM 2870 O O . PRO B 2 155 ? 122.931 101.244 96.428 1.00 12.05 155 PRO B O 1
ATOM 2874 N N . THR B 2 156 ? 123.312 101.903 94.341 1.00 14.16 156 THR B N 1
ATOM 2875 C CA . THR B 2 156 ? 124.041 100.653 94.085 1.00 15.80 156 THR B CA 1
ATOM 2876 C C . THR B 2 156 ? 125.506 100.773 94.412 1.00 12.54 156 THR B C 1
ATOM 2877 O O . THR B 2 156 ? 126.120 99.740 94.610 1.00 15.95 156 THR B O 1
ATOM 2881 N N . GLY B 2 157 ? 126.056 101.992 94.501 1.00 11.87 157 GLY B N 1
ATOM 2882 C CA . GLY B 2 157 ? 127.376 102.210 95.054 1.00 11.92 157 GLY B CA 1
ATOM 2883 C C . GLY B 2 157 ? 127.329 102.406 96.557 1.00 10.18 157 GLY B C 1
ATOM 2884 O O . GLY B 2 157 ? 126.325 102.114 97.223 1.00 11.16 157 GLY B O 1
ATOM 2885 N N . HIS B 2 158 ? 128.439 102.860 97.111 1.00 9.20 158 HIS B N 1
ATOM 2886 C CA . HIS B 2 158 ? 128.569 103.066 98.540 1.00 8.85 158 HIS B CA 1
ATOM 2887 C C . HIS B 2 158 ? 127.531 104.057 99.068 1.00 8.73 158 HIS B C 1
ATOM 2888 O O . HIS B 2 158 ? 127.274 105.102 98.451 1.00 9.18 158 HIS B O 1
ATOM 2895 N N . THR B 2 159 ? 127.045 103.804 100.281 1.00 8.36 159 THR B N 1
ATOM 2896 C CA . THR B 2 159 ? 126.252 104.776 101.010 1.00 7.91 159 THR B CA 1
ATOM 2897 C C . THR B 2 159 ? 126.409 104.538 102.485 1.00 8.00 159 THR B C 1
ATOM 2898 O O . THR B 2 159 ? 126.732 103.423 102.926 1.00 8.73 159 THR B O 1
ATOM 2902 N N . ARG B 2 160 ? 126.133 105.578 103.271 1.00 7.94 160 ARG B N 1
ATOM 2903 C CA . ARG B 2 160 ? 126.103 105.490 104.734 1.00 7.77 160 ARG B CA 1
ATOM 2904 C C . ARG B 2 160 ? 124.708 105.542 105.305 1.00 8.00 160 ARG B C 1
ATOM 2905 O O . ARG B 2 160 ? 124.497 105.811 106.468 1.00 9.86 160 ARG B O 1
ATOM 2913 N N . PHE B 2 161 ? 123.703 105.324 104.452 1.00 8.74 161 PHE B N 1
ATOM 2914 C CA . PHE B 2 161 ? 122.298 105.350 104.803 1.00 8.19 161 PHE B CA 1
ATOM 2915 C C . PHE B 2 161 ? 121.837 103.917 105.045 1.00 8.44 161 PHE B C 1
ATOM 2916 O O . PHE B 2 161 ? 121.513 103.192 104.100 1.00 8.71 161 PHE B O 1
ATOM 2924 N N . PRO B 2 162 ? 121.814 103.433 106.302 1.00 8.28 162 PRO B N 1
ATOM 2925 C CA . PRO B 2 162 ? 121.515 102.031 106.529 1.00 8.98 162 PRO B CA 1
ATOM 2926 C C . PRO B 2 162 ? 120.073 101.706 106.123 1.00 8.60 162 PRO B C 1
ATOM 2927 O O . PRO B 2 162 ? 119.166 102.493 106.342 1.00 8.81 162 PRO B O 1
ATOM 2931 N N . ARG B 2 163 ? 119.852 100.490 105.610 1.00 8.80 163 ARG B N 1
ATOM 2932 C CA . ARG B 2 163 ? 118.517 100.116 105.178 1.00 9.16 163 ARG B CA 1
ATOM 2933 C C . ARG B 2 163 ? 117.465 100.275 106.264 1.00 8.73 163 ARG B C 1
ATOM 2934 O O . ARG B 2 163 ? 116.345 100.694 105.970 1.00 9.09 163 ARG B O 1
ATOM 2942 N N . TYR B 2 164 ? 117.811 99.943 107.510 1.00 8.12 164 TYR B N 1
ATOM 2943 C CA . TYR B 2 164 ? 116.829 99.994 108.574 1.00 8.88 164 TYR B CA 1
ATOM 2944 C C . TYR B 2 164 ? 116.282 101.396 108.848 1.00 8.81 164 TYR B C 1
ATOM 2945 O O . TYR B 2 164 ? 115.216 101.532 109.485 1.00 9.85 164 TYR B O 1
ATOM 2954 N N . ALA B 2 165 ? 116.988 102.436 108.400 1.00 8.13 165 ALA B N 1
ATOM 2955 C CA . ALA B 2 165 ? 116.637 103.813 108.628 1.00 9.04 165 ALA B CA 1
ATOM 2956 C C . ALA B 2 165 ? 115.914 104.475 107.443 1.00 8.43 165 ALA B C 1
ATOM 2957 O O . ALA B 2 165 ? 115.618 105.652 107.521 1.00 9.01 165 ALA B O 1
ATOM 2959 N N . ARG B 2 166 ? 115.725 103.737 106.359 1.00 8.21 166 ARG B N 1
ATOM 2960 C CA . ARG B 2 166 ? 115.155 104.329 105.144 1.00 9.03 166 ARG B CA 1
ATOM 2961 C C . ARG B 2 166 ? 113.634 104.398 105.204 1.00 8.83 166 ARG B C 1
ATOM 2962 O O . ARG B 2 166 ? 112.959 103.514 105.734 1.00 9.70 166 ARG B O 1
ATOM 2970 N N . ASP B 2 167 ? 113.117 105.465 104.626 1.00 8.52 167 ASP B N 1
ATOM 2971 C CA . ASP B 2 167 ? 111.669 105.737 104.609 1.00 10.17 167 ASP B CA 1
ATOM 2972 C C . ASP B 2 167 ? 111.100 105.820 106.021 1.00 9.65 167 ASP B C 1
ATOM 2973 O O . ASP B 2 167 ? 110.059 105.230 106.310 1.00 10.69 167 ASP B O 1
ATOM 2978 N N . LYS B 2 168 ? 111.779 106.578 106.876 1.00 9.26 168 LYS B N 1
ATOM 2979 C CA . LYS B 2 168 ? 111.417 106.709 108.279 1.00 9.67 168 LYS B CA 1
ATOM 2980 C C . LYS B 2 168 ? 111.325 108.156 108.706 1.00 8.84 168 LYS B C 1
ATOM 2981 O O . LYS B 2 168 ? 112.143 108.984 108.265 1.00 10.03 168 LYS B O 1
ATOM 2987 N N . TYR B 2 169 ? 110.384 108.453 109.581 1.00 8.77 169 TYR B N 1
ATOM 2988 C CA . TYR B 2 169 ? 110.343 109.762 110.217 1.00 8.82 169 TYR B CA 1
ATOM 2989 C C . TYR B 2 169 ? 111.330 109.864 111.349 1.00 8.72 169 TYR B C 1
ATOM 2990 O O . TYR B 2 169 ? 111.459 108.920 112.158 1.00 9.74 169 TYR B O 1
ATOM 2999 N N . GLY B 2 170 ? 112.066 110.971 111.421 1.00 8.93 170 GLY B N 1
ATOM 3000 C CA . GLY B 2 170 ? 112.977 111.230 112.508 1.00 9.49 170 GLY B CA 1
ATOM 3001 C C . GLY B 2 170 ? 113.013 112.703 112.827 1.00 8.58 170 GLY B C 1
ATOM 3002 O O . GLY B 2 170 ? 112.403 113.514 112.137 1.00 10.68 170 GLY B O 1
ATOM 3003 N N . VAL B 2 171 ? 113.793 113.052 113.829 1.00 8.71 171 VAL B N 1
ATOM 3004 C CA . VAL B 2 171 ? 113.888 114.432 114.300 1.00 8.56 171 VAL B CA 1
ATOM 3005 C C . VAL B 2 171 ? 115.339 114.859 114.331 1.00 8.88 171 VAL B C 1
ATOM 3006 O O . VAL B 2 171 ? 116.210 114.185 114.914 1.00 9.27 171 VAL B O 1
ATOM 3010 N N . ILE B 2 172 ? 115.638 115.992 113.701 1.00 9.08 172 ILE B N 1
ATOM 3011 C CA . ILE B 2 172 ? 116.992 116.502 113.665 1.00 9.22 172 ILE B CA 1
ATOM 3012 C C . ILE B 2 172 ? 117.486 116.857 115.083 1.00 9.57 172 ILE B C 1
ATOM 3013 O O . ILE B 2 172 ? 116.860 117.667 115.786 1.00 10.32 172 ILE B O 1
ATOM 3018 N N . ASP B 2 173 ? 118.602 116.253 115.491 1.00 9.06 173 ASP B N 1
ATOM 3019 C CA . ASP B 2 173 ? 119.234 116.450 116.781 1.00 9.95 173 ASP B CA 1
ATOM 3020 C C . ASP B 2 173 ? 120.358 117.458 116.768 1.00 10.12 173 ASP B C 1
ATOM 3021 O O . ASP B 2 173 ? 120.574 118.135 117.747 1.00 11.41 173 ASP B O 1
ATOM 3026 N N . GLU B 2 174 ? 121.114 117.538 115.672 1.00 9.74 174 GLU B N 1
ATOM 3027 C CA . GLU B 2 174 ? 122.236 118.429 115.546 1.00 9.74 174 GLU B CA 1
ATOM 3028 C C . GLU B 2 174 ? 122.525 118.615 114.054 1.00 9.63 174 GLU B C 1
ATOM 3029 O O . GLU B 2 174 ? 122.388 117.667 113.257 1.00 9.67 174 GLU B O 1
ATOM 3035 N N . VAL B 2 175 ? 122.961 119.820 113.701 1.00 10.30 175 VAL B N 1
ATOM 3036 C CA . VAL B 2 175 ? 123.571 120.097 112.378 1.00 10.22 175 VAL B CA 1
ATOM 3037 C C . VAL B 2 175 ? 125.079 120.174 112.590 1.00 10.60 175 VAL B C 1
ATOM 3038 O O . VAL B 2 175 ? 125.564 121.114 113.222 1.00 12.05 175 VAL B O 1
ATOM 3042 N N . TYR B 2 176 ? 125.836 119.170 112.116 1.00 9.97 176 TYR B N 1
ATOM 3043 C CA . TYR B 2 176 ? 127.265 119.138 112.365 1.00 11.23 176 TYR B CA 1
ATOM 3044 C C . TYR B 2 176 ? 128.045 120.164 111.543 1.00 11.42 176 TYR B C 1
ATOM 3045 O O . TYR B 2 176 ? 129.104 120.625 111.979 1.00 15.60 176 TYR B O 1
ATOM 3054 N N . GLY B 2 177 ? 127.600 120.451 110.347 1.00 11.13 177 GLY B N 1
ATOM 3055 C CA . GLY B 2 177 ? 128.405 121.104 109.299 1.00 10.54 177 GLY B CA 1
ATOM 3056 C C . GLY B 2 177 ? 128.431 120.250 108.088 1.00 9.64 177 GLY B C 1
ATOM 3057 O O . GLY B 2 177 ? 127.866 119.152 108.062 1.00 10.45 177 GLY B O 1
ATOM 3058 N N . ALA B 2 178 ? 129.113 120.732 107.050 1.00 9.85 178 ALA B N 1
ATOM 3059 C CA . ALA B 2 178 ? 129.231 119.988 105.804 1.00 9.21 178 ALA B CA 1
ATOM 3060 C C . ALA B 2 178 ? 130.388 118.997 105.927 1.00 9.34 178 ALA B C 1
ATOM 3061 O O . ALA B 2 178 ? 131.474 119.352 106.360 1.00 11.37 178 ALA B O 1
ATOM 3063 N N . HIS B 2 179 ? 130.150 117.747 105.555 1.00 8.53 179 HIS B N 1
ATOM 3064 C CA . HIS B 2 179 ? 131.181 116.703 105.521 1.00 8.59 179 HIS B CA 1
ATOM 3065 C C . HIS B 2 179 ? 131.276 116.122 104.130 1.00 8.56 179 HIS B C 1
ATOM 3066 O O . HIS B 2 179 ? 130.271 115.992 103.413 1.00 8.82 179 HIS B O 1
ATOM 3073 N N . VAL B 2 180 ? 132.492 115.719 103.758 1.00 8.38 180 VAL B N 1
ATOM 3074 C CA . VAL B 2 180 ? 132.756 114.933 102.550 1.00 9.04 180 VAL B CA 1
ATOM 3075 C C . VAL B 2 180 ? 131.658 113.878 102.420 1.00 8.40 180 VAL B C 1
ATOM 3076 O O . VAL B 2 180 ? 131.313 113.175 103.376 1.00 8.61 180 VAL B O 1
ATOM 3080 N N . PHE B 2 181 ? 131.126 113.767 101.205 1.00 8.65 181 PHE B N 1
ATOM 3081 C CA . PHE B 2 181 ? 129.941 112.953 100.924 1.00 8.09 181 PHE B CA 1
ATOM 3082 C C . PHE B 2 181 ? 130.366 111.528 100.487 1.00 8.83 181 PHE B C 1
ATOM 3083 O O . PHE B 2 181 ? 130.934 111.366 99.411 1.00 9.32 181 PHE B O 1
ATOM 3091 N N . PRO B 2 182 ? 130.147 110.503 101.323 1.00 8.19 182 PRO B N 1
ATOM 3092 C CA . PRO B 2 182 ? 130.696 109.173 101.050 1.00 9.01 182 PRO B CA 1
ATOM 3093 C C . PRO B 2 182 ? 130.257 108.579 99.758 1.00 8.31 182 PRO B C 1
ATOM 3094 O O . PRO B 2 182 ? 131.036 107.866 99.109 1.00 9.53 182 PRO B O 1
ATOM 3098 N N . ASP B 2 183 ? 129.008 108.798 99.354 1.00 8.91 183 ASP B N 1
ATOM 3099 C CA . ASP B 2 183 ? 128.430 108.087 98.240 1.00 9.02 183 ASP B CA 1
ATOM 3100 C C . ASP B 2 183 ? 129.154 108.495 96.935 1.00 10.30 183 ASP B C 1
ATOM 3101 O O . ASP B 2 183 ? 129.130 107.745 95.977 1.00 11.87 183 ASP B O 1
ATOM 3106 N N . ASP B 2 184 ? 129.736 109.698 96.917 1.00 9.91 184 ASP B N 1
ATOM 3107 C CA . ASP B 2 184 ? 130.604 110.135 95.817 1.00 10.37 184 ASP B CA 1
ATOM 3108 C C . ASP B 2 184 ? 132.069 109.835 96.084 1.00 9.97 184 ASP B C 1
ATOM 3109 O O . ASP B 2 184 ? 132.810 109.348 95.219 1.00 10.96 184 ASP B O 1
ATOM 3114 N N . ALA B 2 185 ? 132.557 110.183 97.267 1.00 9.79 185 ALA B N 1
ATOM 3115 C CA . ALA B 2 185 ? 133.967 110.116 97.563 1.00 10.79 185 ALA B CA 1
ATOM 3116 C C . ALA B 2 185 ? 134.513 108.687 97.534 1.00 9.84 185 ALA B C 1
ATOM 3117 O O . ALA B 2 185 ? 135.674 108.445 97.146 1.00 11.09 185 ALA B O 1
ATOM 3119 N N . ALA B 2 186 ? 133.696 107.696 97.906 1.00 9.69 186 ALA B N 1
ATOM 3120 C CA . ALA B 2 186 ? 134.154 106.305 97.892 1.00 9.95 186 ALA B CA 1
ATOM 3121 C C . ALA B 2 186 ? 134.526 105.842 96.489 1.00 10.45 186 ALA B C 1
ATOM 3122 O O . ALA B 2 186 ? 135.286 104.887 96.329 1.00 11.98 186 ALA B O 1
ATOM 3124 N N . HIS B 2 187 ? 133.926 106.502 95.481 1.00 10.90 187 HIS B N 1
ATOM 3125 C CA . HIS B 2 187 ? 134.082 106.176 94.083 1.00 12.12 187 HIS B CA 1
ATOM 3126 C C . HIS B 2 187 ? 134.978 107.180 93.364 1.00 11.46 187 HIS B C 1
ATOM 3127 O O . HIS B 2 187 ? 135.045 107.189 92.142 1.00 13.49 187 HIS B O 1
ATOM 3134 N N . ARG B 2 188 ? 135.669 108.005 94.143 1.00 11.73 188 ARG B N 1
ATOM 3135 C CA . ARG B 2 188 ? 136.635 108.953 93.594 1.00 12.60 188 ARG B CA 1
ATOM 3136 C C . ARG B 2 188 ? 135.953 110.012 92.717 1.00 12.42 188 ARG B C 1
ATOM 3137 O O . ARG B 2 188 ? 136.606 110.579 91.856 1.00 14.93 188 ARG B O 1
ATOM 3145 N N . LYS B 2 189 ? 134.683 110.317 93.015 1.00 11.57 189 LYS B N 1
ATOM 3146 C CA . LYS B 2 189 ? 133.900 111.277 92.227 1.00 13.07 189 LYS B CA 1
ATOM 3147 C C . LYS B 2 189 ? 133.830 112.671 92.797 1.00 14.54 189 LYS B C 1
ATOM 3148 O O . LYS B 2 189 ? 133.074 113.514 92.302 1.00 19.03 189 LYS B O 1
ATOM 3154 N N . GLY B 2 190 ? 134.689 112.948 93.747 1.00 13.51 190 GLY B N 1
ATOM 3155 C CA . GLY B 2 190 ? 134.774 114.286 94.332 1.00 13.32 190 GLY B CA 1
ATOM 3156 C C . GLY B 2 190 ? 134.333 114.267 95.754 1.00 11.74 190 GLY B C 1
ATOM 3157 O O . GLY B 2 190 ? 133.502 113.424 96.146 1.00 13.13 190 GLY B O 1
ATOM 3158 N N . GLU B 2 191 ? 134.859 115.196 96.549 1.00 11.02 191 GLU B N 1
ATOM 3159 C CA . GLU B 2 191 ? 134.430 115.319 97.925 1.00 10.48 191 GLU B CA 1
ATOM 3160 C C . GLU B 2 191 ? 132.957 115.718 98.047 1.00 10.25 191 GLU B C 1
ATOM 3161 O O . GLU B 2 191 ? 132.222 115.235 98.914 1.00 11.32 191 GLU B O 1
ATOM 3167 N N . ASN B 2 192 ? 132.543 116.636 97.188 1.00 10.49 192 ASN B N 1
ATOM 3168 C CA . ASN B 2 192 ? 131.154 117.099 97.055 1.00 10.55 192 ASN B CA 1
ATOM 3169 C C . ASN B 2 192 ? 130.427 117.147 98.403 1.00 10.34 192 ASN B C 1
ATOM 3170 O O . ASN B 2 192 ? 129.365 116.556 98.573 1.00 10.83 192 ASN B O 1
ATOM 3175 N N . PRO B 2 193 ? 130.963 117.901 99.355 1.00 10.38 193 PRO B N 1
ATOM 3176 C CA . PRO B 2 193 ? 130.400 117.842 100.698 1.00 10.96 193 PRO B CA 1
ATOM 3177 C C . PRO B 2 193 ? 128.967 118.325 100.791 1.00 9.78 193 PRO B C 1
ATOM 3178 O O . PRO B 2 193 ? 128.531 119.179 100.028 1.00 11.24 193 PRO B O 1
ATOM 3182 N N . GLN B 2 194 ? 128.259 117.759 101.761 1.00 9.69 194 GLN B N 1
ATOM 3183 C CA . GLN B 2 194 ? 126.848 118.105 102.063 1.00 10.13 194 GLN B CA 1
ATOM 3184 C C . GLN B 2 194 ? 126.707 118.219 103.547 1.00 8.93 194 GLN B C 1
ATOM 3185 O O . GLN B 2 194 ? 127.479 117.615 104.306 1.00 9.50 194 GLN B O 1
ATOM 3191 N N . TYR B 2 195 ? 125.732 118.981 104.011 1.00 9.29 195 TYR B N 1
ATOM 3192 C CA . TYR B 2 195 ? 125.448 119.049 105.420 1.00 9.09 195 TYR B CA 1
ATOM 3193 C C . TYR B 2 195 ? 125.158 117.682 105.986 1.00 9.05 195 TYR B C 1
ATOM 3194 O O . TYR B 2 195 ? 124.436 116.869 105.400 1.00 9.54 195 TYR B O 1
ATOM 3203 N N . LEU B 2 196 ? 125.754 117.425 107.152 1.00 9.10 196 LEU B N 1
ATOM 3204 C CA . LEU B 2 196 ? 125.597 116.204 107.947 1.00 8.16 196 LEU B CA 1
ATOM 3205 C C . LEU B 2 196 ? 124.807 116.553 109.179 1.00 8.26 196 LEU B C 1
ATOM 3206 O O . LEU B 2 196 ? 125.088 117.552 109.848 1.00 9.48 196 LEU B O 1
ATOM 3211 N N . TYR B 2 197 ? 123.857 115.677 109.531 1.00 8.19 197 TYR B N 1
ATOM 3212 C CA . TYR B 2 197 ? 122.951 115.851 110.633 1.00 8.15 197 TYR B CA 1
ATOM 3213 C C . TYR B 2 197 ? 122.977 114.626 111.510 1.00 8.38 197 TYR B C 1
ATOM 3214 O O . TYR B 2 197 ? 123.127 113.521 111.029 1.00 10.73 197 TYR B O 1
ATOM 3223 N N . ARG B 2 198 ? 122.759 114.790 112.823 1.00 8.17 198 ARG B N 1
ATOM 3224 C CA . ARG B 2 198 ? 122.392 113.691 113.684 1.00 8.06 198 ARG B CA 1
ATOM 3225 C C . ARG B 2 198 ? 120.882 113.687 113.778 1.00 8.02 198 ARG B C 1
ATOM 3226 O O . ARG B 2 198 ? 120.285 114.744 113.966 1.00 9.10 198 ARG B O 1
ATOM 3234 N N . VAL B 2 199 ? 120.278 112.504 113.658 1.00 7.81 199 VAL B N 1
ATOM 3235 C CA . VAL B 2 199 ? 118.846 112.344 113.597 1.00 7.52 199 VAL B CA 1
ATOM 3236 C C . VAL B 2 199 ? 118.446 111.262 114.618 1.00 8.17 199 VAL B C 1
ATOM 3237 O O . VAL B 2 199 ? 119.028 110.184 114.619 1.00 8.55 199 VAL B O 1
ATOM 3241 N N . ARG B 2 200 ? 117.433 111.559 115.460 1.00 7.65 200 ARG B N 1
ATOM 3242 C CA . ARG B 2 200 ? 116.877 110.588 116.379 1.00 8.05 200 ARG B CA 1
ATOM 3243 C C . ARG B 2 200 ? 115.664 109.922 115.787 1.00 7.83 200 ARG B C 1
ATOM 3244 O O . ARG B 2 200 ? 114.760 110.594 115.284 1.00 8.20 200 ARG B O 1
ATOM 3252 N N . PHE B 2 201 ? 115.642 108.596 115.908 1.00 7.74 201 PHE B N 1
ATOM 3253 C CA . PHE B 2 201 ? 114.539 107.741 115.521 1.00 7.93 201 PHE B CA 1
ATOM 3254 C C . PHE B 2 201 ? 114.027 106.939 116.718 1.00 8.34 201 PHE B C 1
ATOM 3255 O O . PHE B 2 201 ? 114.811 106.412 117.513 1.00 9.36 201 PHE B O 1
ATOM 3263 N N . GLU B 2 202 ? 112.708 106.892 116.878 1.00 8.35 202 GLU B N 1
ATOM 3264 C CA . GLU B 2 202 ? 112.093 106.149 117.958 1.00 8.49 202 GLU B CA 1
ATOM 3265 C C . GLU B 2 202 ? 111.919 104.686 117.554 1.00 8.76 202 GLU B C 1
ATOM 3266 O O . GLU B 2 202 ? 111.636 104.341 116.396 1.00 8.85 202 GLU B O 1
ATOM 3272 N N . ALA B 2 203 ? 111.998 103.781 118.541 1.00 8.82 203 ALA B N 1
ATOM 3273 C CA . ALA B 2 203 ? 111.783 102.363 118.310 1.00 9.10 203 ALA B CA 1
ATOM 3274 C C . ALA B 2 203 ? 110.438 102.078 117.627 1.00 9.61 203 ALA B C 1
ATOM 3275 O O . ALA B 2 203 ? 110.323 101.167 116.790 1.00 9.80 203 ALA B O 1
ATOM 3277 N N . GLU B 2 204 ? 109.386 102.800 118.003 1.00 8.98 204 GLU B N 1
ATOM 3278 C CA . GLU B 2 204 ? 108.095 102.551 117.410 1.00 10.07 204 GLU B CA 1
ATOM 3279 C C . GLU B 2 204 ? 108.136 102.788 115.905 1.00 10.12 204 GLU B C 1
ATOM 3280 O O . GLU B 2 204 ? 107.512 102.047 115.126 1.00 11.02 204 GLU B O 1
ATOM 3286 N N . GLU B 2 205 ? 108.849 103.810 115.449 1.00 9.31 205 GLU B N 1
ATOM 3287 C CA . GLU B 2 205 ? 108.969 104.160 114.044 1.00 9.12 205 GLU B CA 1
ATOM 3288 C C . GLU B 2 205 ? 109.889 103.168 113.306 1.00 8.91 205 GLU B C 1
ATOM 3289 O O . GLU B 2 205 ? 109.560 102.755 112.207 1.00 9.26 205 GLU B O 1
ATOM 3295 N N . LEU B 2 206 ? 111.032 102.804 113.906 1.00 8.40 206 LEU B N 1
ATOM 3296 C CA . LEU B 2 206 ? 111.943 101.891 113.203 1.00 8.12 206 LEU B CA 1
ATOM 3297 C C . LEU B 2 206 ? 111.381 100.507 113.079 1.00 8.01 206 LEU B C 1
ATOM 3298 O O . LEU B 2 206 ? 111.519 99.870 112.026 1.00 8.78 206 LEU B O 1
ATOM 3303 N N . TRP B 2 207 ? 110.765 99.986 114.140 1.00 8.31 207 TRP B N 1
ATOM 3304 C CA . TRP B 2 207 ? 110.493 98.573 114.246 1.00 8.86 207 TRP B CA 1
ATOM 3305 C C . TRP B 2 207 ? 109.044 98.229 114.515 1.00 9.79 207 TRP B C 1
ATOM 3306 O O . TRP B 2 207 ? 108.674 97.053 114.483 1.00 10.58 207 TRP B O 1
ATOM 3317 N N . GLY B 2 208 ? 108.247 99.216 114.925 1.00 10.06 208 GLY B N 1
ATOM 3318 C CA . GLY B 2 208 ? 106.911 98.910 115.485 1.00 13.31 208 GLY B CA 1
ATOM 3319 C C . GLY B 2 208 ? 106.986 98.353 116.910 1.00 12.85 208 GLY B C 1
ATOM 3320 O O . GLY B 2 208 ? 106.034 97.691 117.376 1.00 17.82 208 GLY B O 1
ATOM 3321 N N . TYR B 2 209 ? 108.091 98.519 117.598 1.00 13.57 209 TYR B N 1
ATOM 3322 C CA . TYR B 2 209 ? 108.284 97.919 118.922 1.00 15.91 209 TYR B CA 1
ATOM 3323 C C . TYR B 2 209 ? 107.967 98.939 119.994 1.00 15.95 209 TYR B C 1
ATOM 3324 O O . TYR B 2 209 ? 108.073 100.118 119.801 1.00 17.12 209 TYR B O 1
ATOM 3333 N N . LYS B 2 210 ? 107.739 98.417 121.215 1.00 20.68 210 LYS B N 1
ATOM 3334 C CA . LYS B 2 210 ? 107.078 99.153 122.342 1.00 20.11 210 LYS B CA 1
ATOM 3335 C C . LYS B 2 210 ? 107.929 99.591 123.508 1.00 21.52 210 LYS B C 1
ATOM 3336 O O . LYS B 2 210 ? 107.389 100.023 124.481 1.00 25.95 210 LYS B O 1
ATOM 3342 N N A GLN B 2 211 ? 109.169 99.890 123.188 0.50 26.71 211 GLN B N 1
ATOM 3343 N N B GLN B 2 211 ? 109.241 99.289 123.567 0.50 15.72 211 GLN B N 1
ATOM 3344 C CA A GLN B 2 211 ? 110.220 100.016 124.139 0.50 25.34 211 GLN B CA 1
ATOM 3345 C CA B GLN B 2 211 ? 110.075 99.790 124.654 0.50 14.43 211 GLN B CA 1
ATOM 3346 C C A GLN B 2 211 ? 110.652 101.498 124.281 0.50 19.76 211 GLN B C 1
ATOM 3347 C C B GLN B 2 211 ? 110.595 101.285 124.398 0.50 15.53 211 GLN B C 1
ATOM 3348 O O A GLN B 2 211 ? 110.596 102.301 123.331 0.50 17.20 211 GLN B O 1
ATOM 3349 O O B GLN B 2 211 ? 110.479 101.856 123.315 0.50 17.64 211 GLN B O 1
ATOM 3360 N N . LYS B 2 212 ? 111.171 101.856 125.442 1.00 14.80 212 LYS B N 1
ATOM 3361 C CA . LYS B 2 212 ? 111.809 103.167 125.540 1.00 12.11 212 LYS B CA 1
ATOM 3362 C C . LYS B 2 212 ? 113.229 103.138 125.000 1.00 10.07 212 LYS B C 1
ATOM 3363 O O . LYS B 2 212 ? 114.217 103.393 125.693 1.00 11.54 212 LYS B O 1
ATOM 3369 N N . ASP B 2 213 ? 113.305 102.851 123.698 1.00 9.51 213 ASP B N 1
ATOM 3370 C CA . ASP B 2 213 ? 114.525 102.764 122.961 1.00 8.78 213 ASP B CA 1
ATOM 3371 C C . ASP B 2 213 ? 114.514 103.764 121.800 1.00 8.67 213 ASP B C 1
ATOM 3372 O O . ASP B 2 213 ? 113.452 103.987 121.187 1.00 8.90 213 ASP B O 1
ATOM 3377 N N . SER B 2 214 ? 115.668 104.276 121.433 1.00 8.59 214 SER B N 1
ATOM 3378 C CA . SER B 2 214 ? 115.833 105.155 120.295 1.00 7.94 214 SER B CA 1
ATOM 3379 C C . SER B 2 214 ? 117.193 104.891 119.675 1.00 8.27 214 SER B C 1
ATOM 3380 O O . SER B 2 214 ? 118.084 104.353 120.322 1.00 9.58 214 SER B O 1
ATOM 3383 N N . VAL B 2 215 ? 117.351 105.339 118.421 1.00 8.02 215 VAL B N 1
ATOM 3384 C CA . VAL B 2 215 ? 118.608 105.266 117.691 1.00 7.74 215 VAL B CA 1
ATOM 3385 C C . VAL B 2 215 ? 118.920 106.644 117.154 1.00 7.71 215 VAL B C 1
ATOM 3386 O O . VAL B 2 215 ? 118.061 107.272 116.538 1.00 8.89 215 VAL B O 1
ATOM 3390 N N . TYR B 2 216 ? 120.156 107.067 117.391 1.00 7.53 216 TYR B N 1
ATOM 3391 C CA . TYR B 2 216 ? 120.707 108.296 116.824 1.00 8.16 216 TYR B CA 1
ATOM 3392 C C . TYR B 2 216 ? 121.615 107.869 115.676 1.00 8.65 216 TYR B C 1
ATOM 3393 O O . TYR B 2 216 ? 122.513 107.034 115.888 1.00 9.56 216 TYR B O 1
ATOM 3402 N N . ILE B 2 217 ? 121.401 108.448 114.498 1.00 8.21 217 ILE B N 1
ATOM 3403 C CA . ILE B 2 217 ? 122.149 108.091 113.299 1.00 8.73 217 ILE B CA 1
ATOM 3404 C C . ILE B 2 217 ? 122.574 109.387 112.635 1.00 7.87 217 ILE B C 1
ATOM 3405 O O . ILE B 2 217 ? 121.797 110.348 112.573 1.00 8.81 217 ILE B O 1
ATOM 3410 N N . ASP B 2 218 ? 123.781 109.422 112.067 1.00 7.89 218 ASP B N 1
ATOM 3411 C CA . ASP B 2 218 ? 124.240 110.575 111.301 1.00 8.51 218 ASP B CA 1
ATOM 3412 C C . ASP B 2 218 ? 123.891 110.377 109.831 1.00 8.55 218 ASP B C 1
ATOM 3413 O O . ASP B 2 218 ? 124.239 109.360 109.216 1.00 11.00 218 ASP B O 1
ATOM 3418 N N . LEU B 2 219 ? 123.205 111.341 109.260 1.00 8.28 219 LEU B N 1
ATOM 3419 C CA . LEU B 2 219 ? 122.708 111.243 107.898 1.00 8.02 219 LEU B CA 1
ATOM 3420 C C . LEU B 2 219 ? 123.052 112.496 107.124 1.00 8.10 219 LEU B C 1
ATOM 3421 O O . LEU B 2 219 ? 122.925 113.626 107.621 1.00 8.84 219 LEU B O 1
ATOM 3426 N N . TRP B 2 220 ? 123.524 112.330 105.889 1.00 7.90 220 TRP B N 1
ATOM 3427 C CA . TRP B 2 220 ? 123.775 113.446 104.982 1.00 8.42 220 TRP B CA 1
ATOM 3428 C C . TRP B 2 220 ? 122.446 114.013 104.452 1.00 8.22 220 TRP B C 1
ATOM 3429 O O . TRP B 2 220 ? 121.429 113.318 104.360 1.00 8.67 220 TRP B O 1
ATOM 3440 N N . GLU B 2 221 ? 122.495 115.286 104.082 1.00 8.43 221 GLU B N 1
ATOM 3441 C CA . GLU B 2 221 ? 121.292 116.010 103.735 1.00 8.67 221 GLU B CA 1
ATOM 3442 C C . GLU B 2 221 ? 120.492 115.317 102.624 1.00 9.02 221 GLU B C 1
ATOM 3443 O O . GLU B 2 221 ? 119.258 115.316 102.668 1.00 9.17 221 GLU B O 1
ATOM 3449 N N . SER B 2 222 ? 121.177 114.806 101.581 1.00 8.72 222 SER B N 1
ATOM 3450 C CA . SER B 2 222 ? 120.500 114.200 100.444 1.00 9.14 222 SER B CA 1
ATOM 3451 C C . SER B 2 222 ? 119.809 112.878 100.772 1.00 8.88 222 SER B C 1
ATOM 3452 O O . SER B 2 222 ? 119.069 112.374 99.937 1.00 10.09 222 SER B O 1
ATOM 3455 N N . TYR B 2 223 ? 120.002 112.334 101.973 1.00 8.51 223 TYR B N 1
ATOM 3456 C CA . TYR B 2 223 ? 119.275 111.147 102.406 1.00 8.40 223 TYR B CA 1
ATOM 3457 C C . TYR B 2 223 ? 117.866 111.461 102.911 1.00 8.49 223 TYR B C 1
ATOM 3458 O O . TYR B 2 223 ? 117.128 110.542 103.239 1.00 9.15 223 TYR B O 1
ATOM 3467 N N . MET B 2 224 ? 117.508 112.759 103.011 1.00 8.44 224 MET B N 1
ATOM 3468 C CA . MET B 2 224 ? 116.301 113.168 103.698 1.00 8.54 224 MET B CA 1
ATOM 3469 C C . MET B 2 224 ? 115.508 114.196 102.919 1.00 9.80 224 MET B C 1
ATOM 3470 O O . MET B 2 224 ? 116.028 114.917 102.065 1.00 11.02 224 MET B O 1
ATOM 3475 N N A GLU B 2 225 ? 114.225 114.300 103.316 0.50 9.01 225 GLU B N 1
ATOM 3476 N N B GLU B 2 225 ? 114.227 114.292 103.293 0.50 13.03 225 GLU B N 1
ATOM 3477 C CA A GLU B 2 225 ? 113.287 115.308 102.840 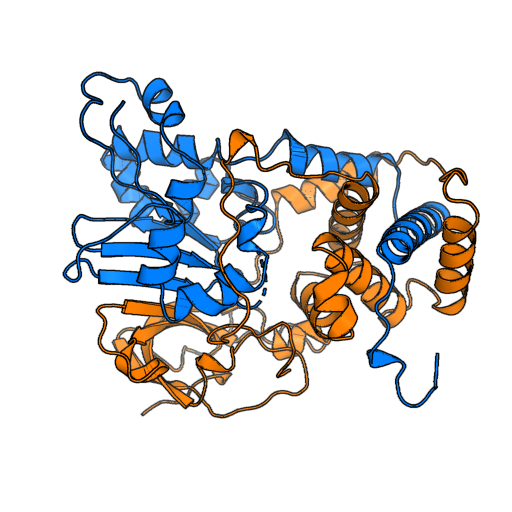0.50 10.04 225 GLU B CA 1
ATOM 3478 C CA B GLU B 2 225 ? 113.354 115.363 102.833 0.50 14.08 225 GLU B CA 1
ATOM 3479 C C A GLU B 2 225 ? 112.491 115.934 103.960 0.50 9.22 225 GLU B C 1
ATOM 3480 C C B GLU B 2 225 ? 112.496 115.941 103.950 0.50 13.56 225 GLU B C 1
ATOM 3481 O O A GLU B 2 225 ? 112.236 115.344 104.992 0.50 9.62 225 GLU B O 1
ATOM 3482 O O B GLU B 2 225 ? 112.248 115.323 104.991 0.50 14.18 225 GLU B O 1
ATOM 3493 N N . PRO B 2 226 ? 112.026 117.178 103.743 1.00 12.44 226 PRO B N 1
ATOM 3494 C CA . PRO B 2 226 ? 111.109 117.765 104.692 1.00 13.41 226 PRO B CA 1
ATOM 3495 C C . PRO B 2 226 ? 109.752 117.074 104.631 1.00 12.75 226 PRO B C 1
ATOM 3496 O O . PRO B 2 226 ? 109.442 116.342 103.680 1.00 15.08 226 PRO B O 1
ATOM 3500 N N . VAL B 2 227 ? 108.979 117.327 105.676 1.00 14.99 227 VAL B N 1
ATOM 3501 C CA . VAL B 2 227 ? 107.599 116.885 105.805 1.00 18.69 227 VAL B CA 1
ATOM 3502 C C . VAL B 2 227 ? 106.670 118.128 105.679 1.00 22.99 227 VAL B C 1
ATOM 3503 O O . VAL B 2 227 ? 105.626 118.026 105.030 1.00 33.47 227 VAL B O 1
#

Secondary structure (DSSP, 8-state):
--TT-GGGSPPPHHHHHHHHHHHHHHHHHTTS--HHHHHHHHHIIIII--THHHHHHHHHHHH-HHHHHHHHH-HHHHHHHHT--STT-SSEEEEE-BTTEEEEEE------HHHH-SPPGGGGSHHHHHHTTT-HHHHHHHTT----TTSEEEEEE--SS-EEEEEPPPPTT-TT--HHHHHTT--TGGGTTS-PPPP-/---TT--TT---S-------GGG--S-SSHHHHHHHHHHHHHHHTTSS-SSHHHHHHHHHTS-HHHHHHS-HHHHHHHHHHHHHHHTTSS-HHHHHHHHHHHHH-TTPPPP----HHHHHHHHHHHHH----EE--SSPPS--TT-EEEE-----SS--S--GGGTT-EEEEEEEEEEE--HHHHTTTS----EEEEEEEEEHHHHHS--SSEEEEEEEEGGGEEE-

Foldseek 3Di:
DPVVPPVVDDDDVVVVVVVVVVVVVVCVVVPNDDPVRVVVVCCCQVPVWAQLQVLLLLLCVVVPVVSVVVCQVQVQVSCVVVVLDDDLANAEHEDEDDPQEFEAEAALVAASCSNHGHDDPVRPDNVCSVPCVPPVQVVLVVLVDHDDPRRDYDYHHCDDSHGYWYNADQDPQCPPPDSVRSSVQDDSVVRRRSDHGDHD/DQFPVLCPPHDDPDDDPDDDPVPPDDDDDPVLVVLVVLQLLCCLVCQLHVACLLLVQQLRPDDNVCNVPVPDSNSSVSSSLVSNCVVVVDPPVVVVVVVVVCVVPVVPDDDDDDDVVSVVSSVVCVVVDDFQADADPDDAPDDAFAKWFFAPDDQPGDAQQRPLRHRFIWGWHDWPHWGQHSRQVSVVNDSPTAIKTWIKDACCGSPVDDDRDIDIGIDGRVRIDHD